Protein 9RIB (pdb70)

Solvent-accessible surface area: 30934 Å² total; per-residue (Å²): 86,181,20,19,1,74,8,63,158,75,44,0,18,3,7,25,54,183,110,198,20,173,61,63,151,96,30,33,40,12,35,2,12,149,100,10,56,29,134,91,111,110,44,5,24,3,2,4,14,9,1,38,0,43,104,0,0,56,61,0,39,127,19,11,168,26,188,84,19,47,205,46,66,0,0,0,29,0,37,102,73,49,132,48,0,0,8,0,0,0,0,0,0,0,6,0,9,19,66,40,166,46,52,0,84,83,0,60,132,0,1,91,58,23,94,57,76,109,24,62,46,0,49,3,14,11,103,4,93,22,102,17,84,0,50,3,44,26,0,0,30,0,0,83,40,0,65,114,56,51,12,13,73,21,158,106,39,72,8,139,67,24,53,81,58,58,119,43,83,45,2,29,6,7,58,1,5,69,51,26,0,0,2,0,24,10,2,58,69,151,61,90,123,91,154,66,123,29,24,36,5,0,72,58,11,37,94,31,0,115,186,52,88,3,36,4,0,0,3,0,14,137,145,88,11,124,27,134,69,0,65,99,35,53,4,97,23,81,54,13,65,11,21,78,19,8,52,5,54,44,60,23,17,113,134,0,5,78,25,0,42,126,19,156,0,0,0,0,0,1,2,156,50,0,24,13,13,0,1,0,0,0,0,0,18,0,0,17,30,61,95,0,40,37,15,19,0,0,0,1,1,8,0,2,8,25,7,1,0,45,16,32,0,1,74,13,0,122,123,62,31,69,48,4,51,85,72,0,63,84,65,85,81,169,103,154,162,23,176,18,20,1,66,7,60,166,90,41,0,19,2,7,18,56,178,116,157,40,157,54,37,147,89,9,32,31,14,16,2,6,131,98,15,62,29,130,90,119,109,42,5,23,2,2,3,10,7,0,30,0,44,79,0,0,56,61,0,33,163,33,32,169,31,197,93,23,48,230,46,61,0,0,0,15,1,35,84,70,50,128,46,0,0,7,0,0,0,0,0,0,0,6,0,10,15,73,47,160,55,61,1,44,79,0,52,126,10,0,85,73,19,94,49,70,100,19,57,39,1,36,6,12,20,167,42,120,75,82,16,95,0,45,2,44,29,0,0,32,0,0,85,18,0,65,107,63,48,13,15,68,19,161,107,40,68,3,119,70,24,44,88,61,47,115,40,83,45,2,28,8,8,59,1,6,72,51,32,0,0,2,0,20,10,2,56,50,129,72,93,114,94,166,74,116,24,22,30,8,0,74,56,12,41,93,37,0,115,178,47,91,3,33,2,0,0,2,0,16,151,148,79,16,116,27,131,56,0,62,92,29,56,4,95,25,80,53,5,93,11,118,95,34,34,54,5,56,97,62,24,15,133,112,0,6,74,19,0,42,126,18,149,0,0,0,0,0,1,2,153,50,0,8,8,10,0,1,0,0,0,0,0,20,0,0,18,39,64,52,0,38,26,13,18,0,0,0,1,2,7,0,4,8,21,4,1,0,39,10,72,0,1,70,15,0,82,116,57,2,24,53,3,16,57,68,0,27,61,63,81,44,147,84,195,122,159

B-factor: mean 30.64, std 16.79, range [6.36, 127.71]

GO terms:
  GO:1902636 kinociliary basal body (C, IDA)
  GO:0032426 stereocilium tip (C, IDA)
  GO:0060091 kinocilium (C, IDA)
  GO:0007605 sensory perception of sound (P, IMP)

Sequence (675 aa):
LIGACEFMKDRLYFATLRNRPKSTINIHYFSIDEELVYENFYADFGPLNLAMVYRYCCKLNKKLKSYSLSRKKIVHYTSFDQRRKRANAAFLIGAYAVIYLKKTPEEAYRALLSGSNPPYLPFRDASFGNCTYNLTVLDCLQGIRKGLQHGFFDFETFDAEEYEHYERVENGDFNWIVPGKFLAFSGPHPKSKIENGYPLHAPEAYFPYFKKNNVTTIVRLNKKIYEAKRFTDAGFEHYDLFFIDGSTPSDNIVRRFLNICENTEGAIAVHSKAGLGRTGTLIACYVMKHYRFTHAEIIAWIRICRPGSIIGPQQHFLKEKQASLWVQGDIFRSKLKELIGACEFMKDRLYFATLRNRRPKSTINIHYFSIDEELVYENFYADFGPLNLAMVYRYCCKLNKKLKSYSLSRKKIVHYTSFDQRRKRANAAFLIGAYAVIYLKKTPEEAYRALLSGSNPPYLPFRDASFGNCTYNLTVLDCLQGIRKGLQHGFFDFETFDAEEYEHYERVENGDFNWIVPGKFLAFSGPHPKSKIENGYPLHAPEAYFPYFKKNNVTTIVRLNKKIYEAKRFTDAGFEHYDLFFIDGSTPSDNIVRRRFLNICENTEGAIAVHSKAGLGRTGTLIACYVMKHYRRFTHAEIIAWIRICRPGSIIGPQQHFLKEKQASLWVQGDIFRSKLKNR

Structure (mmCIF, N/CA/C/O backbone):
data_9RIB
#
_entry.id   9RIB
#
_cell.length_a   102.507
_cell.length_b   158.086
_cell.length_c   69.156
_cell.angle_alpha   90.000
_cell.angle_beta   124.560
_cell.angle_gamma   90.000
#
_symmetry.space_group_name_H-M   'C 1 2 1'
#
loop_
_entity.id
_entity.type
_entity.pdbx_description
1 polymer 'Dual specificity protein phosphatase CDC14A'
2 non-polymer GLYCEROL
3 non-polymer 'SULFATE ION'
4 water water
#
loop_
_atom_site.group_PDB
_atom_site.id
_atom_site.type_symbol
_atom_site.label_atom_id
_atom_site.label_alt_id
_atom_site.label_comp_id
_atom_site.label_asym_id
_atom_site.label_entity_id
_atom_site.label_seq_id
_atom_site.pdbx_PDB_ins_code
_atom_site.Cartn_x
_atom_site.Cartn_y
_atom_site.Cartn_z
_atom_site.occupancy
_atom_site.B_iso_or_equiv
_atom_site.auth_seq_id
_atom_site.auth_comp_id
_atom_site.auth_asym_id
_atom_site.auth_atom_id
_atom_site.pdbx_PDB_model_num
ATOM 1 N N . LEU A 1 7 ? -24.98023 6.41384 -2.67562 1.000 32.87912 8 LEU A N 1
ATOM 2 C CA . LEU A 1 7 ? -24.60406 5.45847 -1.62317 1.000 33.34535 8 LEU A CA 1
ATOM 3 C C . LEU A 1 7 ? -24.99360 4.01065 -1.92987 1.000 43.21327 8 LEU A C 1
ATOM 4 O O . LEU A 1 7 ? -25.27973 3.21806 -1.02052 1.000 34.82081 8 LEU A O 1
ATOM 19 N N . ILE A 1 8 ? -24.98832 3.65218 -3.20404 1.000 44.18616 9 ILE A N 1
ATOM 20 C CA . ILE A 1 8 ? -25.27316 2.27601 -3.59489 1.000 50.28813 9 ILE A CA 1
ATOM 21 C C . ILE A 1 8 ? -24.03373 1.42513 -3.35061 1.000 38.85143 9 ILE A C 1
ATOM 22 O O . ILE A 1 8 ? -22.91448 1.80390 -3.72312 1.000 37.55506 9 ILE A O 1
ATOM 38 N N . GLY A 1 9 ? -24.23003 0.27297 -2.70726 1.000 38.47942 10 GLY A N 1
ATOM 39 C CA . GLY A 1 9 ? -23.13356 -0.58792 -2.32527 1.000 39.17585 10 GLY A CA 1
ATOM 40 C C . GLY A 1 9 ? -22.59722 -0.31452 -0.94297 1.000 35.62195 10 GLY A C 1
ATOM 41 O O . GLY A 1 9 ? -21.80935 -1.12628 -0.43456 1.000 31.13118 10 GLY A O 1
ATOM 45 N N . ALA A 1 10 ? -23.01482 0.79330 -0.32008 1.000 25.86273 11 ALA A N 1
ATOM 46 C CA . ALA A 1 10 ? -22.50716 1.17621 0.98995 1.000 20.46291 11 ALA A CA 1
ATOM 47 C C . ALA A 1 10 ? -23.09324 0.27342 2.06015 1.000 24.03886 11 ALA A C 1
ATOM 48 O O . ALA A 1 10 ? -24.17816 -0.29114 1.90530 1.000 28.15630 11 ALA A O 1
ATOM 55 N N . CYS A 1 11 ? -22.31551 0.08805 3.12905 1.000 21.12426 12 CYS A N 1
ATOM 56 C CA . CYS A 1 11 ? -22.67148 -0.77085 4.24512 1.000 16.80577 12 CYS A CA 1
ATOM 57 C C . CYS A 1 11 ? -23.30162 0.10142 5.31304 1.000 20.59071 12 CYS A C 1
ATOM 58 O O . CYS A 1 11 ? -22.69004 1.07921 5.75625 1.000 20.05306 12 CYS A O 1
ATOM 66 N N . GLU A 1 12 ? -24.49423 -0.26914 5.74265 1.000 29.22075 13 GLU A N 1
ATOM 67 C CA . GLU A 1 12 ? -25.26118 0.52637 6.68722 1.000 26.10990 13 GLU A CA 1
ATOM 68 C C . GLU A 1 12 ? -24.99470 0.03947 8.10691 1.000 24.37290 13 GLU A C 1
ATOM 69 O O . GLU A 1 12 ? -25.22366 -1.13480 8.43066 1.000 25.08946 13 GLU A O 1
ATOM 81 N N . PHE A 1 13 ? -24.49612 0.94000 8.94642 1.000 22.66577 14 PHE A N 1
ATOM 82 C CA . PHE A 1 13 ? -24.24262 0.65969 10.35204 1.000 21.60258 14 PHE A CA 1
ATOM 83 C C . PHE A 1 13 ? -25.26758 1.27090 11.30615 1.000 27.39849 14 PHE A C 1
ATOM 84 O O . PHE A 1 13 ? -25.57117 0.67337 12.34354 1.000 26.42720 14 PHE A O 1
ATOM 101 N N . MET A 1 14 ? -25.82575 2.42186 10.96994 1.000 24.32823 15 MET A N 1
ATOM 102 C CA . MET A 1 14 ? -26.92674 3.03400 11.70766 1.000 26.43403 15 MET A CA 1
ATOM 103 C C . MET A 1 14 ? -27.93184 3.48544 10.66816 1.000 24.70784 15 MET A C 1
ATOM 104 O O . MET A 1 14 ? -27.58966 4.26167 9.77149 1.000 23.68137 15 MET A O 1
ATOM 118 N N . LYS A 1 15 ? -29.14158 2.96461 10.76344 1.000 29.18542 16 LYS A N 1
ATOM 119 C CA . LYS A 1 15 ? -30.16786 3.21932 9.77386 1.000 33.96418 16 LYS A CA 1
ATOM 120 C C . LYS A 1 15 ? -30.20433 4.69567 9.42665 1.000 33.54531 16 LYS A C 1
ATOM 121 O O . LYS A 1 15 ? -30.39006 5.53794 10.30736 1.000 27.09445 16 LYS A O 1
ATOM 140 N N . ASP A 1 16 ? -29.98787 5.01195 8.14589 1.000 33.55233 17 ASP A N 1
ATOM 141 C CA . ASP A 1 16 ? -30.08921 6.38033 7.62680 1.000 35.25379 17 ASP A CA 1
ATOM 142 C C . ASP A 1 16 ? -29.13075 7.34438 8.30576 1.000 33.41755 17 ASP A C 1
ATOM 143 O O . ASP A 1 16 ? -29.36119 8.56850 8.31134 1.000 27.57942 17 ASP A O 1
ATOM 152 N N . ARG A 1 17 ? -28.04808 6.83682 8.88068 1.000 26.17543 18 ARG A N 1
ATOM 153 C CA . ARG A 1 17 ? -27.20782 7.71032 9.68362 1.000 24.58762 18 ARG A CA 1
ATOM 154 C C . ARG A 1 17 ? -25.70990 7.44509 9.53380 1.000 23.30854 18 ARG A C 1
ATOM 155 O O . ARG A 1 17 ? -24.93991 8.40374 9.42133 1.000 21.66493 18 ARG A O 1
ATOM 176 N N . LEU A 1 18 ? -25.27039 6.17635 9.54747 1.000 23.80330 19 LEU A N 1
ATOM 177 C CA . LEU A 1 18 ? -23.84927 5.85648 9.45261 1.000 19.99045 19 LEU A CA 1
ATOM 178 C C . LEU A 1 18 ? -23.62099 4.77572 8.41154 1.000 17.51906 19 LEU A C 1
ATOM 179 O O . LEU A 1 18 ? -24.27027 3.72961 8.45380 1.000 17.06116 19 LEU A O 1
ATOM 195 N N . TYR A 1 19 ? -22.66048 5.01398 7.51936 1.000 22.94726 20 TYR A N 1
ATOM 196 C CA . TYR A 1 19 ? -22.36804 4.10433 6.42594 1.000 19.86472 20 TYR A CA 1
ATOM 197 C C . TYR A 1 19 ? -20.86017 3.96566 6.26282 1.000 20.01559 20 TYR A C 1
ATOM 198 O O . TYR A 1 19 ? -20.07418 4.85000 6.62989 1.000 18.34225 20 TYR A O 1
ATOM 216 N N . PHE A 1 20 ? -20.47238 2.83942 5.67909 1.000 22.52540 21 PHE A N 1
ATOM 217 C CA . PHE A 1 20 ? -19.09392 2.56231 5.30621 1.000 14.67819 21 PHE A CA 1
ATOM 218 C C . PHE A 1 20 ? -19.06595 2.33360 3.79814 1.000 15.41929 21 PHE A C 1
ATOM 219 O O . PHE A 1 20 ? -19.75851 1.44960 3.29708 1.000 15.36087 21 PHE A O 1
ATOM 236 N N . ALA A 1 21 ? -18.25428 3.10286 3.08792 1.000 21.10650 22 ALA A N 1
ATOM 237 C CA . ALA A 1 21 ? -18.21575 3.03862 1.63909 1.000 21.43522 22 ALA A CA 1
ATOM 238 C C . ALA A 1 21 ? -16.78164 2.87676 1.14563 1.000 15.35210 22 ALA A C 1
ATOM 239 O O . ALA A 1 21 ? -15.83424 3.32557 1.79310 1.000 17.46625 22 ALA A O 1
ATOM 246 N N . THR A 1 22 ? -16.64868 2.20605 -0.00302 1.000 17.65054 23 THR A N 1
ATOM 247 C CA . THR A 1 22 ? -15.40600 2.03300 -0.74703 1.000 16.45699 23 THR A CA 1
ATOM 248 C C . THR A 1 22 ? -15.50588 2.84462 -2.03949 1.000 19.82204 23 THR A C 1
ATOM 249 O O . THR A 1 22 ? -16.35497 2.56254 -2.88458 1.000 24.09025 23 THR A O 1
ATOM 260 N N . LEU A 1 23 ? -14.61898 3.81673 -2.21009 1.000 20.63618 24 LEU A N 1
ATOM 261 C CA . LEU A 1 23 ? -14.75303 4.81049 -3.26654 1.000 25.41830 24 LEU A CA 1
ATOM 262 C C . LEU A 1 23 ? -13.41562 4.95824 -3.97360 1.000 25.56884 24 LEU A C 1
ATOM 263 O O . LEU A 1 23 ? -12.37812 5.08986 -3.31615 1.000 21.54098 24 LEU A O 1
ATOM 279 N N . ARG A 1 24 ? -13.43955 4.94503 -5.31290 1.000 29.59784 25 ARG A N 1
ATOM 280 C CA . ARG A 1 24 ? -12.19402 5.07728 -6.06143 1.000 33.84121 25 ARG A CA 1
ATOM 281 C C . ARG A 1 24 ? -11.66446 6.49941 -6.00936 1.000 28.89126 25 ARG A C 1
ATOM 282 O O . ARG A 1 24 ? -10.44715 6.70791 -6.03044 1.000 42.51930 25 ARG A O 1
ATOM 303 N N . ASN A 1 25 ? -12.54759 7.48122 -5.93578 1.000 27.33715 26 ASN A N 1
ATOM 304 C CA . ASN A 1 25 ? -12.15287 8.87759 -5.95046 1.000 35.90848 26 ASN A CA 1
ATOM 305 C C . ASN A 1 25 ? -12.76660 9.59797 -4.75505 1.000 28.04677 26 ASN A C 1
ATOM 306 O O . ASN A 1 25 ? -13.75635 9.14248 -4.17218 1.000 28.99582 26 ASN A O 1
ATOM 317 N N . ARG A 1 26 ? -12.15076 10.72850 -4.40750 1.000 28.98917 27 ARG A N 1
ATOM 318 C CA . ARG A 1 26 ? -12.55448 11.54593 -3.26998 1.000 26.65179 27 ARG A CA 1
ATOM 319 C C . ARG A 1 26 ? -13.98240 12.05689 -3.45017 1.000 32.86716 27 ARG A C 1
ATOM 320 O O . ARG A 1 26 ? -14.26124 12.73444 -4.44959 1.000 36.30431 27 ARG A O 1
ATOM 341 N N . PRO A 1 27 ? -14.90572 11.77443 -2.53496 1.000 31.21103 28 PRO A N 1
ATOM 342 C CA . PRO A 1 27 ? -16.26308 12.31248 -2.67634 1.000 27.90156 28 PRO A CA 1
ATOM 343 C C . PRO A 1 27 ? -16.37765 13.72249 -2.12602 1.000 29.14691 28 PRO A C 1
ATOM 344 O O . PRO A 1 27 ? -15.54680 14.19027 -1.34770 1.000 35.26254 28 PRO A O 1
ATOM 355 N N . LYS A 1 28 ? -17.45247 14.39564 -2.52976 1.000 32.05870 29 LYS A N 1
ATOM 356 C CA . LYS A 1 28 ? -17.74801 15.75277 -2.07524 1.000 33.85998 29 LYS A CA 1
ATOM 357 C C . LYS A 1 28 ? -18.90159 15.70348 -1.07970 1.000 24.28968 29 LYS A C 1
ATOM 358 O O . LYS A 1 28 ? -19.96367 15.14346 -1.37749 1.000 24.87011 29 LYS A O 1
ATOM 377 N N . SER A 1 29 ? -18.66414 16.22824 0.11587 1.000 20.90600 30 SER A N 1
ATOM 378 C CA . SER A 1 29 ? -19.72073 16.33282 1.10378 1.000 29.12347 30 SER A CA 1
ATOM 379 C C . SER A 1 29 ? -20.77682 17.30051 0.59060 1.000 27.98130 30 SER A C 1
ATOM 380 O O . SER A 1 29 ? -20.46743 18.26700 -0.11476 1.000 26.04086 30 SER A O 1
ATOM 388 N N . THR A 1 30 ? -22.02783 17.01948 0.93136 1.000 26.91167 31 THR A N 1
ATOM 389 C CA . THR A 1 30 ? -23.18280 17.77294 0.45855 1.000 27.67842 31 THR A CA 1
ATOM 390 C C . THR A 1 30 ? -24.00688 18.21005 1.66172 1.000 30.98462 31 THR A C 1
ATOM 391 O O . THR A 1 30 ? -23.70262 17.87999 2.80843 1.000 19.03220 31 THR A O 1
ATOM 402 N N . ILE A 1 31 ? -25.10061 18.91588 1.38805 1.000 23.53928 32 ILE A N 1
ATOM 403 C CA . ILE A 1 31 ? -26.03499 19.26430 2.44208 1.000 20.86627 32 ILE A CA 1
ATOM 404 C C . ILE A 1 31 ? -26.59843 18.02960 3.11851 1.000 20.66780 32 ILE A C 1
ATOM 405 O O . ILE A 1 31 ? -27.01931 18.10750 4.27676 1.000 22.88323 32 ILE A O 1
ATOM 421 N N . ASN A 1 32 ? -26.61314 16.87900 2.43784 1.000 17.72698 33 ASN A N 1
ATOM 422 C CA . ASN A 1 32 ? -27.22778 15.66931 2.97468 1.000 20.95785 33 ASN A CA 1
ATOM 423 C C . ASN A 1 32 ? -26.24970 14.62676 3.52431 1.000 13.81738 33 ASN A C 1
ATOM 424 O O . ASN A 1 32 ? -26.67805 13.75276 4.27175 1.000 18.64523 33 ASN A O 1
ATOM 435 N N . ILE A 1 33 ? -24.98373 14.66817 3.12921 1.000 20.48035 34 ILE A N 1
ATOM 436 C CA . ILE A 1 33 ? -24.02482 13.59498 3.38713 1.000 22.89512 34 ILE A CA 1
ATOM 437 C C . ILE A 1 33 ? -22.69601 14.22095 3.75680 1.000 18.32507 34 ILE A C 1
ATOM 438 O O . ILE A 1 33 ? -22.15610 15.03842 3.00505 1.000 19.69246 34 ILE A O 1
ATOM 454 N N . HIS A 1 34 ? -22.15538 13.81464 4.89270 1.000 21.11889 35 HIS A N 1
ATOM 455 C CA . HIS A 1 34 ? -20.80238 14.16036 5.29381 1.000 19.95128 35 HIS A CA 1
ATOM 456 C C . HIS A 1 34 ? -19.92576 12.93704 5.03776 1.000 19.63890 35 HIS A C 1
ATOM 457 O O . HIS A 1 34 ? -20.21717 11.84828 5.54818 1.000 17.28343 35 HIS A O 1
ATOM 471 N N . TYR A 1 35 ? -18.86428 13.11619 4.25203 1.000 14.29567 36 TYR A N 1
ATOM 472 C CA . TYR A 1 35 ? -17.90184 12.05660 3.96325 1.000 13.00785 36 TYR A CA 1
ATOM 473 C C . TYR A 1 35 ? -16.60556 12.29885 4.72826 1.000 17.17374 36 TYR A C 1
ATOM 474 O O . TYR A 1 35 ? -16.10833 13.43401 4.77163 1.000 15.11089 36 TYR A O 1
ATOM 492 N N . PHE A 1 36 ? -16.02475 11.23003 5.28713 1.000 15.70241 37 PHE A N 1
ATOM 493 C CA . PHE A 1 36 ? -14.68273 11.36046 5.84157 1.000 13.19233 37 PHE A CA 1
ATOM 494 C C . PHE A 1 36 ? -13.92089 10.04820 5.66482 1.000 10.84713 37 PHE A C 1
ATOM 495 O O . PHE A 1 36 ? -14.50068 8.95562 5.68541 1.000 13.69972 37 PHE A O 1
ATOM 512 N N . SER A 1 37 ? -12.60080 10.17877 5.50099 1.000 12.54492 38 SER A N 1
ATOM 513 C CA . SER A 1 37 ? -11.68325 9.05012 5.41441 1.000 16.79106 38 SER A CA 1
ATOM 514 C C . SER A 1 37 ? -10.53843 9.24785 6.39654 1.000 12.12521 38 SER A C 1
ATOM 515 O O . SER A 1 37 ? -10.16512 10.38768 6.71743 1.000 12.91300 38 SER A O 1
ATOM 523 N N . ILE A 1 38 ? -10.00325 8.12853 6.88488 1.000 12.29049 39 ILE A N 1
ATOM 524 C CA . ILE A 1 38 ? -8.83592 8.10985 7.76166 1.000 15.27384 39 ILE A CA 1
ATOM 525 C C . ILE A 1 38 ? -7.62516 7.47580 7.07883 1.000 16.85548 39 ILE A C 1
ATOM 526 O O . ILE A 1 38 ? -6.58844 7.28785 7.72003 1.000 17.75276 39 ILE A O 1
ATOM 542 N N . ASP A 1 39 ? -7.71478 7.17486 5.78178 1.000 11.69778 40 ASP A N 1
ATOM 543 C CA . ASP A 1 39 ? -6.67441 6.38549 5.13704 1.000 17.12590 40 ASP A CA 1
ATOM 544 C C . ASP A 1 39 ? -5.32584 7.06320 5.21803 1.000 19.64126 40 ASP A C 1
ATOM 545 O O . ASP A 1 39 ? -4.30313 6.38125 5.22320 1.000 16.61853 40 ASP A O 1
ATOM 554 N N . GLU A 1 40 ? -5.28962 8.39145 5.22917 1.000 15.27237 41 GLU A N 1
ATOM 555 C CA . GLU A 1 40 ? -4.02152 9.10616 5.30003 1.000 18.24437 41 GLU A CA 1
ATOM 556 C C . GLU A 1 40 ? -3.75791 9.66155 6.69474 1.000 15.63095 41 GLU A C 1
ATOM 557 O O . GLU A 1 40 ? -2.70719 10.25495 6.93270 1.000 22.64802 41 GLU A O 1
ATOM 569 N N . GLU A 1 41 ? -4.67040 9.46102 7.62700 1.000 16.55557 42 GLU A N 1
ATOM 570 C CA . GLU A 1 41 ? -4.50962 9.96873 8.97905 1.000 20.46472 42 GLU A CA 1
ATOM 571 C C . GLU A 1 41 ? -4.01107 8.90075 9.94488 1.000 18.13610 42 GLU A C 1
ATOM 572 O O . GLU A 1 41 ? -3.13688 9.17775 10.77019 1.000 16.82026 42 GLU A O 1
ATOM 584 N N . LEU A 1 42 ? -4.57995 7.69946 9.87433 1.000 16.78387 43 LEU A N 1
ATOM 585 C CA . LEU A 1 42 ? -4.22992 6.57137 10.72673 1.000 13.86625 43 LEU A CA 1
ATOM 586 C C . LEU A 1 42 ? -3.53266 5.54139 9.84749 1.000 19.64891 43 LEU A C 1
ATOM 587 O O . LEU A 1 42 ? -4.19218 4.75462 9.16270 1.000 14.45318 43 LEU A O 1
ATOM 603 N N . VAL A 1 43 ? -2.19874 5.54292 9.86855 1.000 14.29110 44 VAL A N 1
ATOM 604 C CA . VAL A 1 43 ? -1.39039 4.79623 8.91328 1.000 17.54743 44 VAL A CA 1
ATOM 605 C C . VAL A 1 43 ? -0.57497 3.73008 9.64475 1.000 20.65110 44 VAL A C 1
ATOM 606 O O . VAL A 1 43 ? 0.24018 4.05106 10.51692 1.000 13.58036 44 VAL A O 1
ATOM 619 N N . TYR A 1 44 ? -0.77248 2.47204 9.25438 1.000 14.24688 45 TYR A N 1
ATOM 620 C CA . TYR A 1 44 ? -0.04332 1.34240 9.83318 1.000 13.87448 45 TYR A CA 1
ATOM 621 C C . TYR A 1 44 ? 1.44637 1.47453 9.53497 1.000 11.79644 45 TYR A C 1
ATOM 622 O O . TYR A 1 44 ? 1.83679 1.73589 8.40128 1.000 17.01223 45 TYR A O 1
ATOM 640 N N . GLU A 1 45 ? 2.27962 1.30941 10.55842 1.000 11.98904 46 GLU A N 1
ATOM 641 C CA . GLU A 1 45 ? 3.73980 1.27196 10.39685 1.000 15.19690 46 GLU A CA 1
ATOM 642 C C . GLU A 1 45 ? 4.18439 -0.17759 10.27367 1.000 14.81421 46 GLU A C 1
ATOM 643 O O . GLU A 1 45 ? 4.17039 -0.92435 11.25725 1.000 13.52065 46 GLU A O 1
ATOM 655 N N . ASN A 1 46 ? 4.57576 -0.57765 9.07235 1.000 16.23223 47 ASN A N 1
ATOM 656 C CA . ASN A 1 46 ? 4.82106 -1.97028 8.76147 1.000 13.61469 47 ASN A CA 1
ATOM 657 C C . ASN A 1 46 ? 6.25727 -2.37740 9.11973 1.000 14.50287 47 ASN A C 1
ATOM 658 O O . ASN A 1 46 ? 7.17115 -1.54035 9.15014 1.000 14.38392 47 ASN A O 1
ATOM 669 N N . PHE A 1 47 ? 6.44025 -3.68049 9.36349 1.000 14.09058 48 PHE A N 1
ATOM 670 C CA . PHE A 1 47 ? 7.77121 -4.27828 9.50229 1.000 12.84319 48 PHE A CA 1
ATOM 671 C C . PHE A 1 47 ? 8.28535 -4.74459 8.14301 1.000 13.68582 48 PHE A C 1
ATOM 672 O O . PHE A 1 47 ? 9.28174 -4.20974 7.62886 1.000 15.11088 48 PHE A O 1
ATOM 689 N N . TYR A 1 48 ? 7.56078 -5.65849 7.51882 1.000 11.42167 49 TYR A N 1
ATOM 690 C CA . TYR A 1 48 ? 7.85820 -6.07483 6.15478 1.000 15.22133 49 TYR A CA 1
ATOM 691 C C . TYR A 1 48 ? 6.60206 -5.91806 5.31283 1.000 9.52090 49 TYR A C 1
ATOM 692 O O . TYR A 1 48 ? 6.23433 -4.78597 4.99218 1.000 9.81065 49 TYR A O 1
ATOM 710 N N . ALA A 1 49 ? 5.89482 -6.99789 5.02814 1.000 10.74335 50 ALA A N 1
ATOM 711 C CA . ALA A 1 49 ? 4.70166 -6.92987 4.18421 1.000 16.91808 50 ALA A CA 1
ATOM 712 C C . ALA A 1 49 ? 3.39234 -6.94510 4.97642 1.000 17.63049 50 ALA A C 1
ATOM 713 O O . ALA A 1 49 ? 2.31938 -6.82536 4.37779 1.000 13.38190 50 ALA A O 1
ATOM 720 N N . ASP A 1 50 ? 3.45096 -7.12129 6.29359 1.000 14.41232 51 ASP A N 1
ATOM 721 C CA . ASP A 1 50 ? 2.31007 -6.82506 7.14537 1.000 13.33229 51 ASP A CA 1
ATOM 722 C C . ASP A 1 50 ? 1.79123 -5.41048 6.86715 1.000 12.50224 51 ASP A C 1
ATOM 723 O O . ASP A 1 50 ? 2.54306 -4.48181 6.51061 1.000 10.38901 51 ASP A O 1
ATOM 732 N N . PHE A 1 51 ? 0.47192 -5.24732 7.03093 1.000 11.35966 52 PHE A N 1
ATOM 733 C CA . PHE A 1 51 ? -0.20817 -4.01639 6.67058 1.000 13.69481 52 PHE A CA 1
ATOM 734 C C . PHE A 1 51 ? -1.31652 -3.66651 7.64107 1.000 14.42319 52 PHE A C 1
ATOM 735 O O . PHE A 1 51 ? -2.00171 -2.66102 7.42301 1.000 13.08366 52 PHE A O 1
ATOM 752 N N . GLY A 1 52 ? -1.45797 -4.41178 8.72386 1.000 11.33766 53 GLY A N 1
ATOM 753 C CA . GLY A 1 52 ? -2.51962 -4.21511 9.68075 1.000 11.87717 53 GLY A CA 1
ATOM 754 C C . GLY A 1 52 ? -2.62141 -5.42788 10.57812 1.000 11.03241 53 GLY A C 1
ATOM 755 O O . GLY A 1 52 ? -1.83713 -6.37726 10.46378 1.000 15.01077 53 GLY A O 1
ATOM 759 N N . PRO A 1 53 ? -3.58226 -5.43105 11.50186 1.000 13.48764 54 PRO A N 1
ATOM 760 C CA . PRO A 1 53 ? -4.57968 -4.38445 11.81925 1.000 10.66766 54 PRO A CA 1
ATOM 761 C C . PRO A 1 53 ? -4.00235 -3.15514 12.50326 1.000 10.37303 54 PRO A C 1
ATOM 762 O O . PRO A 1 53 ? -2.95662 -3.20960 13.16668 1.000 10.73627 54 PRO A O 1
ATOM 773 N N . LEU A 1 54 ? -4.68675 -2.01732 12.40704 1.000 12.15353 55 LEU A N 1
ATOM 774 C CA . LEU A 1 54 ? -4.24503 -0.81114 13.11080 1.000 10.73589 55 LEU A CA 1
ATOM 775 C C . LEU A 1 54 ? -4.19003 -1.04136 14.63123 1.000 8.45835 55 LEU A C 1
ATOM 776 O O . LEU A 1 54 ? -4.95858 -1.82929 15.19272 1.000 11.03262 55 LEU A O 1
ATOM 792 N N . ASN A 1 55 ? -3.25465 -0.35889 15.29244 1.000 8.10062 56 ASN A N 1
ATOM 793 C CA . ASN A 1 55 ? -3.01924 -0.58059 16.70676 1.000 10.66647 56 ASN A CA 1
ATOM 794 C C . ASN A 1 55 ? -4.09457 0.09793 17.54649 1.000 10.78628 56 ASN A C 1
ATOM 795 O O . ASN A 1 55 ? -4.95226 0.83247 17.04462 1.000 12.09861 56 ASN A O 1
ATOM 806 N N . LEU A 1 56 ? -4.06899 -0.22948 18.84523 1.000 10.91918 57 LEU A N 1
ATOM 807 C CA . LEU A 1 56 ? -5.13652 0.18244 19.74980 1.000 15.09357 57 LEU A CA 1
ATOM 808 C C . LEU A 1 56 ? -5.27648 1.69882 19.82352 1.000 14.17746 57 LEU A C 1
ATOM 809 O O . LEU A 1 56 ? -6.39425 2.21920 19.97176 1.000 13.76835 57 LEU A O 1
ATOM 825 N N . ALA A 1 57 ? -4.16530 2.43900 19.75716 1.000 10.39488 58 ALA A N 1
ATOM 826 C CA . ALA A 1 57 ? -4.28911 3.88669 19.86787 1.000 14.04269 58 ALA A CA 1
ATOM 827 C C . ALA A 1 57 ? -4.97488 4.45606 18.63209 1.000 14.90202 58 ALA A C 1
ATOM 828 O O . ALA A 1 57 ? -5.75607 5.41345 18.72571 1.000 14.34500 58 ALA A O 1
ATOM 835 N N . MET A 1 58 ? -4.75667 3.82436 17.48503 1.000 13.11476 59 MET A N 1
ATOM 836 C CA . MET A 1 58 ? -5.40243 4.24513 16.24961 1.000 12.34642 59 MET A CA 1
ATOM 837 C C . MET A 1 58 ? -6.88467 3.90031 16.23986 1.000 14.70715 59 MET A C 1
ATOM 838 O O . MET A 1 58 ? -7.70073 4.72623 15.81336 1.000 14.49343 59 MET A O 1
ATOM 852 N N . VAL A 1 59 ? -7.25579 2.73518 16.77514 1.000 14.76668 60 VAL A N 1
ATOM 853 C CA . VAL A 1 59 ? -8.66892 2.41363 17.02347 1.000 13.70464 60 VAL A CA 1
ATOM 854 C C . VAL A 1 59 ? -9.30573 3.47036 17.92303 1.000 18.39810 60 VAL A C 1
ATOM 855 O O . VAL A 1 59 ? -10.40025 3.96952 17.65436 1.000 16.19143 60 VAL A O 1
ATOM 868 N N . TYR A 1 60 ? -8.64641 3.79296 19.03002 1.000 15.91625 61 TYR A N 1
ATOM 869 C CA . TYR A 1 60 ? -9.14625 4.84874 19.91225 1.000 14.85221 61 TYR A CA 1
ATOM 870 C C . TYR A 1 60 ? -9.31841 6.17661 19.16777 1.000 10.19872 61 TYR A C 1
ATOM 871 O O . TYR A 1 60 ? -10.35425 6.83639 19.27687 1.000 17.25457 61 TYR A O 1
ATOM 889 N N . ARG A 1 61 ? -8.31088 6.60563 18.41341 1.000 12.37954 62 ARG A N 1
ATOM 890 C CA . ARG A 1 61 ? -8.39968 7.89431 17.73585 1.000 18.52292 62 ARG A CA 1
ATOM 891 C C . ARG A 1 61 ? -9.53094 7.90980 16.71957 1.000 21.42264 62 ARG A C 1
ATOM 892 O O . ARG A 1 61 ? -10.24321 8.91248 16.60109 1.000 15.50880 62 ARG A O 1
ATOM 913 N N . TYR A 1 62 ? -9.76086 6.78395 16.02848 1.000 18.34181 63 TYR A N 1
ATOM 914 C CA . TYR A 1 62 ? -10.91340 6.67318 15.13701 1.000 16.34568 63 TYR A CA 1
ATOM 915 C C . TYR A 1 62 ? -12.22771 6.80189 15.90206 1.000 14.09458 63 TYR A C 1
ATOM 916 O O . TYR A 1 62 ? -13.12941 7.53351 15.49213 1.000 13.54332 63 TYR A O 1
ATOM 934 N N . CYS A 1 63 ? -12.37885 6.05252 16.98466 1.000 12.93395 64 CYS A N 1
ATOM 935 C CA . CYS A 1 63 ? -13.64842 6.05411 17.71246 1.000 13.01133 64 CYS A CA 1
ATOM 936 C C . CYS A 1 63 ? -13.94830 7.44118 18.28738 1.000 17.37720 64 CYS A C 1
ATOM 937 O O . CYS A 1 63 ? -15.09996 7.90613 18.27601 1.000 16.50740 64 CYS A O 1
ATOM 945 N N . CYS A 1 64 ? -12.91326 8.14046 18.74137 1.000 16.20837 65 CYS A N 1
ATOM 946 C CA . CYS A 1 64 ? -13.08055 9.51104 19.21772 1.000 18.43413 65 CYS A CA 1
ATOM 947 C C . CYS A 1 64 ? -13.53483 10.42798 18.08341 1.000 20.59363 65 CYS A C 1
ATOM 948 O O . CYS A 1 64 ? -14.43879 11.25702 18.26226 1.000 18.06949 65 CYS A O 1
ATOM 956 N N . LYS A 1 65 ? -12.88646 10.30630 16.91018 1.000 18.04116 66 LYS A N 1
ATOM 957 C CA . LYS A 1 65 ? -13.22877 11.13047 15.75601 1.000 15.98984 66 LYS A CA 1
ATOM 958 C C . LYS A 1 65 ? -14.67791 10.92968 15.36316 1.000 21.51719 66 LYS A C 1
ATOM 959 O O . LYS A 1 65 ? -15.40190 11.90124 15.11322 1.000 17.42310 66 LYS A O 1
ATOM 978 N N . LEU A 1 66 ? -15.12065 9.67469 15.34543 1.000 14.54903 67 LEU A N 1
ATOM 979 C CA . LEU A 1 66 ? -16.45587 9.32312 14.88604 1.000 16.57025 67 LEU A CA 1
ATOM 980 C C . LEU A 1 66 ? -17.51956 9.69899 15.90196 1.000 22.33490 67 LEU A C 1
ATOM 981 O O . LEU A 1 66 ? -18.61976 10.13943 15.52691 1.000 20.77332 67 LEU A O 1
ATOM 997 N N . ASN A 1 67 ? -17.22649 9.51021 17.18544 1.000 16.41795 68 ASN A N 1
ATOM 998 C CA . ASN A 1 67 ? -18.18766 9.88834 18.21379 1.000 28.34507 68 ASN A CA 1
ATOM 999 C C . ASN A 1 67 ? -18.45017 11.38572 18.18210 1.000 20.36123 68 ASN A C 1
ATOM 1000 O O . ASN A 1 67 ? -19.60079 11.83367 18.27970 1.000 24.72077 68 ASN A O 1
ATOM 1011 N N . LYS A 1 68 ? -17.39875 12.17073 17.99798 1.000 15.73523 69 LYS A N 1
ATOM 1012 C CA . LYS A 1 68 ? -17.55992 13.61283 17.91836 1.000 25.41324 69 LYS A CA 1
ATOM 1013 C C . LYS A 1 68 ? -18.40311 13.99427 16.70086 1.000 26.81450 69 LYS A C 1
ATOM 1014 O O . LYS A 1 68 ? -19.26864 14.87337 16.77826 1.000 24.09039 69 LYS A O 1
ATOM 1033 N N . LYS A 1 69 ? -18.19784 13.31710 15.57038 1.000 19.96330 70 LYS A N 1
ATOM 1034 C CA . LYS A 1 69 ? -19.00044 13.62529 14.38940 1.000 20.37791 70 LYS A CA 1
ATOM 1035 C C . LYS A 1 69 ? -20.46635 13.32364 14.64616 1.000 24.15399 70 LYS A C 1
ATOM 1036 O O . LYS A 1 69 ? -21.34110 14.12513 14.29647 1.000 21.24370 70 LYS A O 1
ATOM 1055 N N . LEU A 1 70 ? -20.74610 12.19655 15.30101 1.000 18.16688 71 LEU A N 1
ATOM 1056 C CA . LEU A 1 70 ? -22.11431 11.76680 15.55299 1.000 21.74086 71 LEU A CA 1
ATOM 1057 C C . LEU A 1 70 ? -22.81669 12.61977 16.60741 1.000 27.25981 71 LEU A C 1
ATOM 1058 O O . LEU A 1 70 ? -24.05227 12.55767 16.72046 1.000 27.50107 71 LEU A O 1
ATOM 1074 N N . LYS A 1 71 ? -22.06832 13.36530 17.41002 1.000 25.34392 72 LYS A N 1
ATOM 1075 C CA . LYS A 1 71 ? -22.66396 14.24207 18.41598 1.000 32.78489 72 LYS A CA 1
ATOM 1076 C C . LYS A 1 71 ? -22.61930 15.70178 17.98571 1.000 26.34980 72 LYS A C 1
ATOM 1077 O O . LYS A 1 71 ? -23.14091 16.56447 18.69012 1.000 37.49623 72 LYS A O 1
ATOM 1096 N N . SER A 1 72 ? -22.03672 15.97944 16.82661 1.000 25.60924 73 SER A N 1
ATOM 1097 C CA . SER A 1 72 ? -21.88226 17.32907 16.31898 1.000 26.45532 73 SER A CA 1
ATOM 1098 C C . SER A 1 72 ? -23.22528 17.91167 15.90484 1.000 27.61370 73 SER A C 1
ATOM 1099 O O . SER A 1 72 ? -24.06755 17.22359 15.31522 1.000 27.89763 73 SER A O 1
ATOM 1107 N N . TYR A 1 73 ? -23.42343 19.19558 16.20233 1.000 29.09583 74 TYR A N 1
ATOM 1108 C CA . TYR A 1 73 ? -24.66168 19.85248 15.77349 1.000 26.42519 74 TYR A CA 1
ATOM 1109 C C . TYR A 1 73 ? -24.65685 20.06044 14.25613 1.000 20.68299 74 TYR A C 1
ATOM 1110 O O . TYR A 1 73 ? -25.62817 19.71407 13.56743 1.000 15.96570 74 TYR A O 1
ATOM 1128 N N . SER A 1 74 ? -23.52745 20.51064 13.70849 1.000 18.77831 75 SER A N 1
ATOM 1129 C CA . SER A 1 74 ? -23.45904 20.78310 12.27906 1.000 27.43358 75 SER A CA 1
ATOM 1130 C C . SER A 1 74 ? -23.80113 19.55623 11.44055 1.000 24.95881 75 SER A C 1
ATOM 1131 O O . SER A 1 74 ? -24.33197 19.70832 10.33711 1.000 23.35161 75 SER A O 1
ATOM 1139 N N . LEU A 1 75 ? -23.55588 18.33809 11.95349 1.000 21.16426 76 LEU A N 1
ATOM 1140 C CA . LEU A 1 75 ? -23.73955 17.11324 11.18828 1.000 22.29126 76 LEU A CA 1
ATOM 1141 C C . LEU A 1 75 ? -24.96784 16.33982 11.62316 1.000 20.68013 76 LEU A C 1
ATOM 1142 O O . LEU A 1 75 ? -25.23072 15.27065 11.07063 1.000 18.40069 76 LEU A O 1
ATOM 1158 N N . SER A 1 76 ? -25.70893 16.84504 12.61719 1.000 20.24120 77 SER A N 1
ATOM 1159 C CA . SER A 1 76 ? -26.80315 16.09084 13.23618 1.000 24.48988 77 SER A CA 1
ATOM 1160 C C . SER A 1 76 ? -27.90911 15.70074 12.25906 1.000 17.27365 77 SER A C 1
ATOM 1161 O O . SER A 1 76 ? -28.63430 14.72886 12.50994 1.000 27.34164 77 SER A O 1
ATOM 1169 N N . ARG A 1 77 ? -28.06143 16.42178 11.15925 1.000 20.73435 78 ARG A N 1
ATOM 1170 C CA . ARG A 1 77 ? -29.10370 16.12889 10.18179 1.000 36.79319 78 ARG A CA 1
ATOM 1171 C C . ARG A 1 77 ? -28.57388 15.41050 8.94373 1.000 29.98387 78 ARG A C 1
ATOM 1172 O O . ARG A 1 77 ? -29.28434 15.31144 7.93922 1.000 30.62299 78 ARG A O 1
ATOM 1193 N N . LYS A 1 78 ? -27.35887 14.87501 9.00908 1.000 31.74472 79 LYS A N 1
ATOM 1194 C CA . LYS A 1 78 ? -26.67958 14.33661 7.84488 1.000 21.49372 79 LYS A CA 1
ATOM 1195 C C . LYS A 1 78 ? -26.44735 12.84472 7.98752 1.000 25.54334 79 LYS A C 1
ATOM 1196 O O . LYS A 1 78 ? -26.37244 12.30701 9.09780 1.000 24.90055 79 LYS A O 1
ATOM 1215 N N . LYS A 1 79 ? -26.37178 12.18468 6.84023 1.000 22.81934 80 LYS A N 1
ATOM 1216 C CA . LYS A 1 79 ? -25.78267 10.86381 6.78904 1.000 22.18846 80 LYS A CA 1
ATOM 1217 C C . LYS A 1 79 ? -24.28270 11.02814 6.89812 1.000 18.56012 80 LYS A C 1
ATOM 1218 O O . LYS A 1 79 ? -23.69359 11.88358 6.23708 1.000 18.47227 80 LYS A O 1
ATOM 1237 N N . ILE A 1 80 ? -23.66246 10.22415 7.74658 1.000 17.3466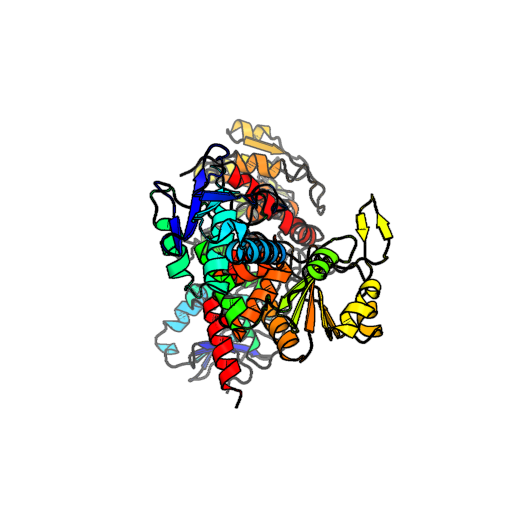5 81 ILE A N 1
ATOM 1238 C CA . ILE A 1 80 ? -22.21909 10.25618 7.94362 1.000 20.76270 81 ILE A CA 1
ATOM 1239 C C . ILE A 1 80 ? -21.65702 9.00388 7.29526 1.000 15.09126 81 ILE A C 1
ATOM 1240 O O . ILE A 1 80 ? -22.10683 7.88660 7.59177 1.000 15.13904 81 ILE A O 1
ATOM 1256 N N . VAL A 1 81 ? -20.69482 9.19520 6.39578 1.000 17.95503 82 VAL A N 1
ATOM 1257 C CA . VAL A 1 81 ? -20.17623 8.13260 5.54219 1.000 14.72201 82 VAL A CA 1
ATOM 1258 C C . VAL A 1 81 ? -18.67570 8.10711 5.74166 1.000 11.64737 82 VAL A C 1
ATOM 1259 O O . VAL A 1 81 ? -17.97998 9.05294 5.33371 1.000 12.87701 82 VAL A O 1
ATOM 1272 N N . HIS A 1 82 ? -18.18986 7.05289 6.38778 1.000 14.63966 83 HIS A N 1
ATOM 1273 C CA . HIS A 1 82 ? -16.78427 6.69531 6.44391 1.000 12.03516 83 HIS A CA 1
ATOM 1274 C C . HIS A 1 82 ? -16.43762 5.99150 5.14296 1.000 10.10814 83 HIS A C 1
ATOM 1275 O O . HIS A 1 82 ? -16.96203 4.91792 4.85808 1.000 14.00996 83 HIS A O 1
ATOM 1289 N N . TYR A 1 83 ? -15.60463 6.60517 4.31899 1.000 11.78539 84 TYR A N 1
ATOM 1290 C CA . TYR A 1 83 ? -15.19298 5.95329 3.08560 1.000 15.73762 84 TYR A CA 1
ATOM 1291 C C . TYR A 1 83 ? -13.70888 5.59541 3.16115 1.000 14.77789 84 TYR A C 1
ATOM 1292 O O . TYR A 1 83 ? -12.92902 6.17116 3.93017 1.000 15.10783 84 TYR A O 1
ATOM 1310 N N . THR A 1 84 ? -13.33987 4.61081 2.35991 1.000 13.40368 85 THR A N 1
ATOM 1311 C CA . THR A 1 84 ? -11.96819 4.18894 2.14942 1.000 16.94162 85 THR A CA 1
ATOM 1312 C C . THR A 1 84 ? -11.80562 4.04043 0.64272 1.000 18.09333 85 THR A C 1
ATOM 1313 O O . THR A 1 84 ? -12.76018 4.20182 -0.12587 1.000 20.49981 85 THR A O 1
ATOM 1324 N N . SER A 1 85 ? -10.59344 3.77694 0.20102 1.000 18.12495 86 SER A N 1
ATOM 1325 C CA . SER A 1 85 ? -10.34637 3.67363 -1.22558 1.000 14.81098 86 SER A CA 1
ATOM 1326 C C . SER A 1 85 ? -10.39480 2.21840 -1.67051 1.000 14.27079 86 SER A C 1
ATOM 1327 O O . SER A 1 85 ? -10.75721 1.32814 -0.90802 1.000 14.73824 86 SER A O 1
ATOM 1335 N N . PHE A 1 86 ? -9.96371 1.97222 -2.92126 1.000 18.00350 87 PHE A N 1
ATOM 1336 C CA . PHE A 1 86 ? -9.84397 0.64441 -3.50123 1.000 21.12124 87 PHE A CA 1
ATOM 1337 C C . PHE A 1 86 ? -8.50644 -0.01790 -3.21533 1.000 16.81174 87 PHE A C 1
ATOM 1338 O O . PHE A 1 86 ? -8.28715 -1.14479 -3.66048 1.000 16.43335 87 PHE A O 1
ATOM 1355 N N . ASP A 1 87 ? -7.62399 0.64007 -2.47588 1.000 14.72477 88 ASP A N 1
ATOM 1356 C CA . ASP A 1 87 ? -6.48608 -0.03928 -1.88786 1.000 16.29729 88 ASP A CA 1
ATOM 1357 C C . ASP A 1 87 ? -7.02001 -0.99650 -0.81967 1.000 13.69156 88 ASP A C 1
ATOM 1358 O O . ASP A 1 87 ? -7.59867 -0.56887 0.19089 1.000 12.31277 88 ASP A O 1
ATOM 1367 N N . GLN A 1 88 ? -6.89740 -2.30105 -1.07997 1.000 12.08052 89 GLN A N 1
ATOM 1368 C CA . GLN A 1 88 ? -7.53195 -3.30354 -0.21992 1.000 12.75592 89 GLN A CA 1
ATOM 1369 C C . GLN A 1 88 ? -6.88193 -3.38869 1.15442 1.000 9.77203 89 GLN A C 1
ATOM 1370 O O . GLN A 1 88 ? -7.49564 -3.90372 2.09478 1.000 13.27580 89 GLN A O 1
ATOM 1384 N N A ARG A 1 89 ? -5.68342 -2.86920 1.30496 0.619 11.75105 90 ARG A N 1
ATOM 1385 N N B ARG A 1 89 ? -5.64070 -2.94914 1.29459 0.381 11.77262 90 ARG A N 1
ATOM 1386 C CA A ARG A 1 89 ? -5.00145 -2.93986 2.59591 0.619 13.34266 90 ARG A CA 1
ATOM 1387 C CA B ARG A 1 89 ? -5.03406 -2.95801 2.62296 0.381 13.31664 90 ARG A CA 1
ATOM 1388 C C A ARG A 1 89 ? -5.39346 -1.77756 3.50986 0.619 11.87293 90 ARG A C 1
ATOM 1389 C C B ARG A 1 89 ? -5.58175 -1.81874 3.47518 0.381 12.03017 90 ARG A C 1
ATOM 1390 O O A ARG A 1 89 ? -5.50999 -1.96315 4.73011 0.619 14.65345 90 ARG A O 1
ATOM 1391 O O B ARG A 1 89 ? -5.99322 -2.04020 4.62353 0.381 13.47233 90 ARG A O 1
ATOM 1432 N N . LYS A 1 90 ? -5.61086 -0.60080 2.92246 1.000 13.13305 91 LYS A N 1
ATOM 1433 C CA . LYS A 1 90 ? -6.35385 0.48742 3.56308 1.000 10.21078 91 LYS A CA 1
ATOM 1434 C C . LYS A 1 90 ? -7.78730 0.05703 3.87381 1.000 13.23198 91 LYS A C 1
ATOM 1435 O O . LYS A 1 90 ? -8.26914 0.25057 4.99709 1.000 10.51749 91 LYS A O 1
ATOM 1455 N N . ARG A 1 91 ? -8.45327 -0.61474 2.92393 1.000 12.26290 92 ARG A N 1
ATOM 1456 C CA . ARG A 1 91 ? -9.88288 -0.90515 3.09126 1.000 12.88692 92 ARG A CA 1
ATOM 1457 C C . ARG A 1 91 ? -10.12151 -1.91657 4.21151 1.000 11.25222 92 ARG A C 1
ATOM 1458 O O . ARG A 1 91 ? -11.09134 -1.79256 4.97103 1.000 12.70642 92 ARG A O 1
ATOM 1479 N N . ALA A 1 92 ? -9.25365 -2.91918 4.34410 1.000 11.66126 93 ALA A N 1
ATOM 1480 C CA . ALA A 1 92 ? -9.37272 -3.87435 5.44978 1.000 15.74434 93 ALA A CA 1
ATOM 1481 C C . ALA A 1 92 ? -9.19526 -3.17217 6.79508 1.000 12.98528 93 ALA A C 1
ATOM 1482 O O . ALA A 1 92 ? -9.89335 -3.47235 7.76238 1.000 10.54413 93 ALA A O 1
ATOM 1489 N N . ASN A 1 93 ? -8.21970 -2.27770 6.89633 1.000 10.08025 94 ASN A N 1
ATOM 1490 C CA . ASN A 1 93 ? -8.05969 -1.57080 8.15870 1.000 10.36365 94 ASN A CA 1
ATOM 1491 C C . ASN A 1 93 ? -9.24665 -0.65760 8.43765 1.000 10.67262 94 ASN A C 1
ATOM 1492 O O . ASN A 1 93 ? -9.69412 -0.56308 9.57897 1.000 12.51882 94 ASN A O 1
ATOM 1503 N N . ALA A 1 94 ? -9.76245 0.02172 7.40823 1.000 13.03583 95 ALA A N 1
ATOM 1504 C CA . ALA A 1 94 ? -10.91500 0.90995 7.58620 1.000 13.70444 95 ALA A CA 1
ATOM 1505 C C . ALA A 1 94 ? -12.15516 0.11648 7.99000 1.000 18.11630 95 ALA A C 1
ATOM 1506 O O . ALA A 1 94 ? -12.92406 0.53436 8.87427 1.000 13.81640 95 ALA A O 1
ATOM 1513 N N . ALA A 1 95 ? -12.34032 -1.05269 7.37886 1.000 14.76991 96 ALA A N 1
ATOM 1514 C CA . ALA A 1 95 ? -13.43384 -1.94702 7.76496 1.000 11.01083 96 ALA A CA 1
ATOM 1515 C C . ALA A 1 95 ? -13.27383 -2.41102 9.20137 1.000 11.45584 96 ALA A C 1
ATOM 1516 O O . ALA A 1 95 ? -14.25972 -2.51393 9.94857 1.000 15.25993 96 ALA A O 1
ATOM 1523 N N . PHE A 1 96 ? -12.04872 -2.77542 9.58724 1.000 12.08292 97 PHE A N 1
ATOM 1524 C CA . PHE A 1 96 ? -11.76613 -3.13019 10.97617 1.000 13.59537 97 PHE A CA 1
ATOM 1525 C C . PHE A 1 96 ? -12.14163 -1.99356 11.93102 1.000 13.89390 97 PHE A C 1
ATOM 1526 O O . PHE A 1 96 ? -12.68309 -2.23914 13.02311 1.000 14.35738 97 PHE A O 1
ATOM 1543 N N . LEU A 1 97 ? -11.79762 -0.75291 11.57002 1.000 10.31657 98 LEU A N 1
ATOM 1544 C CA . LEU A 1 97 ? -12.06318 0.39736 12.44257 1.000 13.74378 98 LEU A CA 1
ATOM 1545 C C . LEU A 1 97 ? -13.55291 0.58175 12.68987 1.000 14.08170 98 LEU A C 1
ATOM 1546 O O . LEU A 1 97 ? -13.98015 0.77605 13.83753 1.000 14.44804 98 LEU A O 1
ATOM 1562 N N . ILE A 1 98 ? -14.35923 0.56996 11.62954 1.000 15.78946 99 ILE A N 1
ATOM 1563 C CA . ILE A 1 98 ? -15.78092 0.86671 11.82915 1.000 18.15472 99 ILE A CA 1
ATOM 1564 C C . ILE A 1 98 ? -16.50362 -0.34981 12.43395 1.000 19.38189 99 ILE A C 1
ATOM 1565 O O . ILE A 1 98 ? -17.43876 -0.18469 13.22732 1.000 15.29355 99 ILE A O 1
ATOM 1581 N N . GLY A 1 99 ? -16.06183 -1.56992 12.12055 1.000 14.03904 100 GLY A N 1
ATOM 1582 C CA . GLY A 1 99 ? -16.58189 -2.74641 12.80854 1.000 13.26853 100 GLY A CA 1
ATOM 1583 C C . GLY A 1 99 ? -16.26971 -2.70578 14.29259 1.000 18.18331 100 GLY A C 1
ATOM 1584 O O . GLY A 1 99 ? -17.08786 -3.10106 15.12805 1.000 17.42903 100 GLY A O 1
ATOM 1588 N N . ALA A 1 100 ? -15.09338 -2.19244 14.64283 1.000 13.09406 101 ALA A N 1
ATOM 1589 C CA . ALA A 1 100 ? -14.71217 -2.13034 16.05188 1.000 16.77299 101 ALA A CA 1
ATOM 1590 C C . ALA A 1 100 ? -15.49153 -1.05911 16.78876 1.000 15.90826 101 ALA A C 1
ATOM 1591 O O . ALA A 1 100 ? -15.88163 -1.25671 17.93886 1.000 16.33455 101 ALA A O 1
ATOM 1598 N N . TYR A 1 101 ? -15.69983 0.08697 16.15252 1.000 17.48783 102 TYR A N 1
ATOM 1599 C CA . TYR A 1 101 ? -16.62362 1.07418 16.68637 1.000 20.76390 102 TYR A CA 1
ATOM 1600 C C . TYR A 1 101 ? -17.98378 0.44541 16.91219 1.000 21.21160 102 TYR A C 1
ATOM 1601 O O . TYR A 1 101 ? -18.61140 0.65218 17.95581 1.000 20.37213 102 TYR A O 1
ATOM 1619 N N . ALA A 1 102 ? -18.44610 -0.33184 15.93986 1.000 19.02419 103 ALA A N 1
ATOM 1620 C CA . ALA A 1 102 ? -19.75168 -0.95914 16.04905 1.000 11.78341 103 ALA A CA 1
ATOM 1621 C C . ALA A 1 102 ? -19.80117 -1.87339 17.25486 1.000 20.04498 103 ALA A C 1
ATOM 1622 O O . ALA A 1 102 ? -20.81715 -1.94817 17.94809 1.000 24.90293 103 ALA A O 1
ATOM 1629 N N . VAL A 1 103 ? -18.70422 -2.56046 17.53773 1.000 19.69037 104 VAL A N 1
ATOM 1630 C CA . VAL A 1 103 ? -18.69553 -3.48461 18.65464 1.000 19.84371 104 VAL A CA 1
ATOM 1631 C C . VAL A 1 103 ? -18.67477 -2.70246 19.97415 1.000 25.15041 104 VAL A C 1
ATOM 1632 O O . VAL A 1 103 ? -19.44650 -2.98957 20.89910 1.000 25.14924 104 VAL A O 1
ATOM 1645 N N . ILE A 1 104 ? -17.82195 -1.68240 20.06595 1.000 21.01032 105 ILE A N 1
ATOM 1646 C CA . ILE A 1 104 ? -17.58428 -0.99583 21.33396 1.000 23.02361 105 ILE A CA 1
ATOM 1647 C C . ILE A 1 104 ? -18.72833 -0.02748 21.67754 1.000 29.57497 105 ILE A C 1
ATOM 1648 O O . ILE A 1 104 ? -19.21964 -0.00009 22.81088 1.000 28.65922 105 ILE A O 1
ATOM 1664 N N . TYR A 1 105 ? -19.18201 0.77156 20.71181 1.000 22.61232 106 TYR A N 1
ATOM 1665 C CA . TYR A 1 105 ? -20.11679 1.85686 20.96828 1.000 20.48314 106 TYR A CA 1
ATOM 1666 C C . TYR A 1 105 ? -21.53470 1.57674 20.50837 1.000 25.65529 106 TYR A C 1
ATOM 1667 O O . TYR A 1 105 ? -22.47585 2.10565 21.10092 1.000 29.38621 106 TYR A O 1
ATOM 1685 N N . LEU A 1 106 ? -21.71968 0.78090 19.46790 1.000 27.06165 107 LEU A N 1
ATOM 1686 C CA . LEU A 1 106 ? -23.05667 0.43695 19.00869 1.000 29.78006 107 LEU A CA 1
ATOM 1687 C C . LEU A 1 106 ? -23.51673 -0.88524 19.58189 1.000 28.06108 107 LEU A C 1
ATOM 1688 O O . LEU A 1 106 ? -24.60488 -1.35298 19.23895 1.000 32.54670 107 LEU A O 1
ATOM 1704 N N . LYS A 1 107 ? -22.70545 -1.51690 20.42230 1.000 25.99795 108 LYS A N 1
ATOM 1705 C CA . LYS A 1 107 ? -23.11633 -2.74553 21.10530 1.000 35.50070 108 LYS A CA 1
ATOM 1706 C C . LYS A 1 107 ? -23.48966 -3.86699 20.12880 1.000 31.38582 108 LYS A C 1
ATOM 1707 O O . LYS A 1 107 ? -24.34950 -4.69879 20.42388 1.000 31.93326 108 LYS A O 1
ATOM 1726 N N . LYS A 1 108 ? -22.86986 -3.92181 18.95405 1.000 30.48469 109 LYS A N 1
ATOM 1727 C CA . LYS A 1 108 ? -23.09280 -5.03522 18.04117 1.000 23.81689 109 LYS A CA 1
ATOM 1728 C C . LYS A 1 108 ? -22.13462 -6.17027 18.34641 1.000 23.67814 109 LYS A C 1
ATOM 1729 O O . LYS A 1 108 ? -21.03785 -5.95815 18.86440 1.000 28.87461 109 LYS A O 1
ATOM 1748 N N . THR A 1 109 ? -22.55270 -7.39347 18.03143 1.000 28.81637 110 THR A N 1
ATOM 1749 C CA . THR A 1 109 ? -21.61637 -8.49483 18.16699 1.000 30.08206 110 THR A CA 1
ATOM 1750 C C . THR A 1 109 ? -20.64201 -8.43776 17.00854 1.000 28.38864 110 THR A C 1
ATOM 1751 O O . THR A 1 109 ? -20.92801 -7.80353 15.99448 1.000 26.35670 110 THR A O 1
ATOM 1762 N N . PRO A 1 110 ? -19.46211 -9.05555 17.15137 1.000 30.11114 111 PRO A N 1
ATOM 1763 C CA . PRO A 1 110 ? -18.54220 -9.12432 16.00396 1.000 30.39983 111 PRO A CA 1
ATOM 1764 C C . PRO A 1 110 ? -19.20926 -9.66344 14.74909 1.000 26.36903 111 PRO A C 1
ATOM 1765 O O . PRO A 1 110 ? -18.96027 -9.15175 13.65399 1.000 21.69263 111 PRO A O 1
ATOM 1776 N N . GLU A 1 111 ? -20.09466 -10.65785 14.90336 1.000 27.57173 112 GLU A N 1
ATOM 1777 C CA . GLU A 1 111 ? -20.79750 -11.26725 13.77754 1.000 22.02816 112 GLU A CA 1
ATOM 1778 C C . GLU A 1 111 ? -21.76167 -10.28534 13.11687 1.000 21.90554 112 GLU A C 1
ATOM 1779 O O . GLU A 1 111 ? -21.89273 -10.25324 11.88580 1.000 27.32468 112 GLU A O 1
ATOM 1791 N N . GLU A 1 112 ? -22.45835 -9.49586 13.91587 1.000 23.79286 113 GLU A N 1
ATOM 1792 C CA . GLU A 1 112 ? -23.33482 -8.46761 13.36978 1.000 23.20453 113 GLU A CA 1
ATOM 1793 C C . GLU A 1 112 ? -22.52598 -7.40594 12.63151 1.000 23.46257 113 GLU A C 1
ATOM 1794 O O . GLU A 1 112 ? -22.84854 -7.03502 11.49083 1.000 25.84864 113 GLU A O 1
ATOM 1806 N N . ALA A 1 113 ? -21.47314 -6.89398 13.28128 1.000 23.18649 114 ALA A N 1
ATOM 1807 C CA . ALA A 1 113 ? -20.61721 -5.89364 12.65005 1.000 24.06933 114 ALA A CA 1
ATOM 1808 C C . ALA A 1 113 ? -20.08705 -6.40566 11.32762 1.000 18.74564 114 ALA A C 1
ATOM 1809 O O . ALA A 1 113 ? -20.09282 -5.68717 10.32523 1.000 21.07430 114 ALA A O 1
ATOM 1816 N N . TYR A 1 114 ? -19.68477 -7.67389 11.29203 1.000 21.21564 115 TYR A N 1
ATOM 1817 C CA . TYR A 1 114 ? -19.11379 -8.22397 10.07474 1.000 18.82700 115 TYR A CA 1
ATOM 1818 C C . TYR A 1 114 ? -20.19453 -8.43748 9.02691 1.000 23.97730 115 TYR A C 1
ATOM 1819 O O . TYR A 1 114 ? -19.97140 -8.18874 7.83379 1.000 20.13497 115 TYR A O 1
ATOM 1837 N N . ARG A 1 115 ? -21.39615 -8.83059 9.46827 1.000 25.13676 116 ARG A N 1
ATOM 1838 C CA . ARG A 1 115 ? -22.53460 -8.91742 8.55430 1.000 26.74751 116 ARG A CA 1
ATOM 1839 C C . ARG A 1 115 ? -22.79508 -7.57501 7.88771 1.000 23.22061 116 ARG A C 1
ATOM 1840 O O . ARG A 1 115 ? -23.10084 -7.51604 6.68962 1.000 23.80171 116 ARG A O 1
ATOM 1861 N N . ALA A 1 116 ? -22.66947 -6.48208 8.64894 1.000 25.81690 117 ALA A N 1
ATOM 1862 C CA . ALA A 1 116 ? -22.86090 -5.15490 8.07444 1.000 26.18749 117 ALA A CA 1
ATOM 1863 C C . ALA A 1 116 ? -21.79928 -4.84928 7.03331 1.000 23.08504 117 ALA A C 1
ATOM 1864 O O . ALA A 1 116 ? -22.09841 -4.22972 6.00790 1.000 26.28213 117 ALA A O 1
ATOM 1871 N N . LEU A 1 117 ? -20.55435 -5.28681 7.28143 1.000 20.79314 118 LEU A N 1
ATOM 1872 C CA . LEU A 1 117 ? -19.44900 -5.07181 6.35293 1.000 18.25466 118 LEU A CA 1
ATOM 1873 C C . LEU A 1 117 ? -19.63500 -5.84172 5.05546 1.000 21.66439 118 LEU A C 1
ATOM 1874 O O . LEU A 1 117 ? -19.08429 -5.45029 4.02312 1.000 19.15147 118 LEU A O 1
ATOM 1890 N N . LEU A 1 118 ? -20.38199 -6.93293 5.08551 1.000 23.64179 119 LEU A N 1
ATOM 1891 C CA . LEU A 1 118 ? -20.73425 -7.67477 3.87913 1.000 26.12273 119 LEU A CA 1
ATOM 1892 C C . LEU A 1 118 ? -22.06157 -7.22521 3.26951 1.000 31.13277 119 LEU A C 1
ATOM 1893 O O . LEU A 1 118 ? -22.44466 -7.74214 2.21700 1.000 39.31257 119 LEU A O 1
ATOM 1909 N N . SER A 1 119 ? -22.76387 -6.27562 3.90035 1.000 33.86982 120 SER A N 1
ATOM 1910 C CA . SER A 1 119 ? -24.15348 -5.98175 3.54398 1.000 32.67313 120 SER A CA 1
ATOM 1911 C C . SER A 1 119 ? -24.29140 -5.28784 2.20208 1.000 41.28436 120 SER A C 1
ATOM 1912 O O . SER A 1 119 ? -25.37535 -5.31931 1.60981 1.000 54.00718 120 SER A O 1
ATOM 1920 N N . GLY A 1 120 ? -23.24955 -4.65421 1.71247 1.000 36.87035 121 GLY A N 1
ATOM 1921 C CA . GLY A 1 120 ? -23.30948 -4.05632 0.40105 1.000 42.29534 121 GLY A CA 1
ATOM 1922 C C . GLY A 1 120 ? -23.04585 -5.10949 -0.65018 1.000 52.08541 121 GLY A C 1
ATOM 1923 O O . GLY A 1 120 ? -23.16753 -6.31802 -0.42290 1.000 52.07224 121 GLY A O 1
ATOM 1927 N N . SER A 1 121 ? -22.66865 -4.63142 -1.82136 1.000 45.49538 122 SER A N 1
ATOM 1928 C CA . SER A 1 121 ? -22.18302 -5.48243 -2.89760 1.000 52.80095 122 SER A CA 1
ATOM 1929 C C . SER A 1 121 ? -20.70500 -5.14121 -3.03283 1.000 55.48462 122 SER A C 1
ATOM 1930 O O . SER A 1 121 ? -20.33528 -4.21063 -3.75959 1.000 56.58751 122 SER A O 1
ATOM 1938 N N . ASN A 1 122 ? -19.86028 -5.85176 -2.29622 1.000 44.95231 123 ASN A N 1
ATOM 1939 C CA . ASN A 1 122 ? -18.44902 -5.50454 -2.31508 1.000 38.80986 123 ASN A CA 1
ATOM 1940 C C . ASN A 1 122 ? -17.58969 -6.76153 -2.35364 1.000 30.52548 123 ASN A C 1
ATOM 1941 O O . ASN A 1 122 ? -18.02475 -7.84224 -1.94099 1.000 31.03996 123 ASN A O 1
ATOM 1952 N N . PRO A 1 123 ? -16.37287 -6.65203 -2.86825 1.000 21.11779 124 PRO A N 1
ATOM 1953 C CA . PRO A 1 123 ? -15.42752 -7.76246 -2.80005 1.000 19.67275 124 PRO A CA 1
ATOM 1954 C C . PRO A 1 123 ? -15.10717 -8.12652 -1.36374 1.000 16.65111 124 PRO A C 1
ATOM 1955 O O . PRO A 1 123 ? -15.33051 -7.32492 -0.44376 1.000 15.52560 124 PRO A O 1
ATOM 1966 N N . PRO A 1 124 ? -14.53716 -9.30077 -1.14558 1.000 15.24025 125 PRO A N 1
ATOM 1967 C CA . PRO A 1 124 ? -14.13073 -9.68358 0.19785 1.000 13.51546 125 PRO A CA 1
ATOM 1968 C C . PRO A 1 124 ? -13.04512 -8.74848 0.69547 1.000 13.37442 125 PRO A C 1
ATOM 1969 O O . PRO A 1 124 ? -12.42509 -7.99381 -0.06374 1.000 12.31656 125 PRO A O 1
ATOM 1980 N N . TYR A 1 125 ? -12.88370 -8.73694 2.00483 1.000 12.96440 126 TYR A N 1
ATOM 1981 C CA . TYR A 1 125 ? -11.79949 -8.01554 2.63702 1.000 12.65699 126 TYR A CA 1
ATOM 1982 C C . TYR A 1 125 ? -10.56533 -8.90595 2.66454 1.000 13.24734 126 TYR A C 1
ATOM 1983 O O . TYR A 1 125 ? -10.64789 -10.10498 2.92886 1.000 18.36289 126 TYR A O 1
ATOM 2001 N N . LEU A 1 126 ? -9.42498 -8.29324 2.40227 1.000 10.34852 127 LEU A N 1
ATOM 2002 C CA . LEU A 1 126 ? -8.15886 -9.00754 2.42242 1.000 10.77921 127 LEU A CA 1
ATOM 2003 C C . LEU A 1 126 ? -7.77197 -9.39286 3.85041 1.000 13.46165 127 LEU A C 1
ATOM 2004 O O . LEU A 1 126 ? -7.82801 -8.53437 4.75258 1.000 19.31948 127 LEU A O 1
ATOM 2020 N N . PRO A 1 127 ? -7.32828 -10.64042 4.08330 1.000 10.16084 128 PRO A N 1
ATOM 2021 C CA . PRO A 1 127 ? -6.84585 -11.05370 5.40881 1.000 13.23929 128 PRO A CA 1
ATOM 2022 C C . PRO A 1 127 ? -5.53142 -10.38872 5.76315 1.000 16.18276 128 PRO A C 1
ATOM 2023 O O . PRO A 1 127 ? -4.67749 -10.13932 4.90526 1.000 11.27278 128 PRO A O 1
ATOM 2034 N N . PHE A 1 128 ? -5.36774 -10.10568 7.05263 1.000 11.89041 129 PHE A N 1
ATOM 2035 C CA . PHE A 1 128 ? -4.07189 -9.60868 7.50287 1.000 10.52828 129 PHE A CA 1
ATOM 2036 C C . PHE A 1 128 ? -3.05920 -10.74992 7.56862 1.000 12.08384 129 PHE A C 1
ATOM 2037 O O . PHE A 1 128 ? -3.42146 -11.91643 7.66198 1.000 12.09635 129 PHE A O 1
ATOM 2054 N N . ARG A 1 129 ? -1.77762 -10.38648 7.51896 1.000 12.69439 130 ARG A N 1
ATOM 2055 C CA . ARG A 1 129 ? -0.67453 -11.32296 7.51929 1.000 18.80758 130 ARG A CA 1
ATOM 2056 C C . ARG A 1 129 ? 0.39462 -10.89621 8.52156 1.000 15.76796 130 ARG A C 1
ATOM 2057 O O . ARG A 1 129 ? 0.38796 -9.78169 9.06733 1.000 13.20095 130 ARG A O 1
ATOM 2078 N N . ASP A 1 130 ? 1.35243 -11.79718 8.72364 1.000 13.72218 131 ASP A N 1
ATOM 2079 C CA . ASP A 1 130 ? 2.38107 -11.57823 9.72311 1.000 12.38714 131 ASP A CA 1
ATOM 2080 C C . ASP A 1 130 ? 3.54134 -10.79586 9.12773 1.000 12.12994 131 ASP A C 1
ATOM 2081 O O . ASP A 1 130 ? 3.50152 -10.32756 7.98265 1.000 11.56965 131 ASP A O 1
ATOM 2090 N N . ALA A 1 131 ? 4.56531 -10.58447 9.95230 1.000 12.57943 132 ALA A N 1
ATOM 2091 C CA . ALA A 1 131 ? 5.71776 -9.76453 9.59661 1.000 12.64259 132 ALA A CA 1
ATOM 2092 C C . ALA A 1 131 ? 6.87731 -10.57005 8.97143 1.000 11.09553 132 ALA A C 1
ATOM 2093 O O . ALA A 1 131 ? 7.99886 -10.05337 8.90226 1.000 14.46703 132 ALA A O 1
ATOM 2100 N N . SER A 1 132 ? 6.63109 -11.77505 8.47605 1.000 12.50095 133 SER A N 1
ATOM 2101 C CA . SER A 1 132 ? 7.70965 -12.62514 7.97693 1.000 15.23217 133 SER A CA 1
ATOM 2102 C C . SER A 1 132 ? 8.00953 -12.29584 6.51638 1.000 17.25846 133 SER A C 1
ATOM 2103 O O . SER A 1 132 ? 7.20850 -11.66083 5.82295 1.000 16.25466 133 SER A O 1
ATOM 2111 N N . PHE A 1 133 ? 9.15419 -12.79626 6.03003 1.000 19.72590 134 PHE A N 1
ATOM 2112 C CA . PHE A 1 133 ? 9.64933 -12.47209 4.69828 1.000 21.04250 134 PHE A CA 1
ATOM 2113 C C . PHE A 1 133 ? 9.10925 -13.40946 3.65621 1.000 17.70417 134 PHE A C 1
ATOM 2114 O O . PHE A 1 133 ? 9.33943 -13.18739 2.45956 1.000 25.01958 134 PHE A O 1
ATOM 2131 N N . GLY A 1 134 ? 8.35284 -14.41128 4.06884 1.000 16.55508 135 GLY A N 1
ATOM 2132 C CA . GLY A 1 134 ? 7.84727 -15.37616 3.13666 1.000 15.48439 135 GLY A CA 1
ATOM 2133 C C . GLY A 1 134 ? 6.36321 -15.23220 2.98192 1.000 23.41182 135 GLY A C 1
ATOM 2134 O O . GLY A 1 134 ? 5.79549 -14.15277 3.17250 1.000 21.12828 135 GLY A O 1
ATOM 2138 N N . ASN A 1 135 ? 5.72985 -16.33791 2.62891 1.000 23.05828 136 ASN A N 1
ATOM 2139 C CA . ASN A 1 135 ? 4.29004 -16.42560 2.67195 1.000 18.90760 136 ASN A CA 1
ATOM 2140 C C . ASN A 1 135 ? 3.81280 -16.50512 4.10761 1.000 29.00288 136 ASN A C 1
ATOM 2141 O O . ASN A 1 135 ? 4.56149 -16.87155 5.03293 1.000 28.45007 136 ASN A O 1
ATOM 2152 N N . CYS A 1 136 ? 2.53373 -16.17464 4.27147 1.000 24.29133 137 CYS A N 1
ATOM 2153 C CA . CYS A 1 136 ? 1.81277 -16.32006 5.52561 1.000 30.48085 137 CYS A CA 1
ATOM 2154 C C . CYS A 1 136 ? 0.54061 -17.09424 5.21106 1.000 22.86873 137 CYS A C 1
ATOM 2155 O O . CYS A 1 136 ? -0.28551 -16.63091 4.41936 1.000 20.19303 137 CYS A O 1
ATOM 2163 N N . THR A 1 137 ? 0.40841 -18.29112 5.78392 1.000 22.98544 138 THR A N 1
ATOM 2164 C CA . THR A 1 137 ? -0.77965 -19.12011 5.59726 1.000 21.76629 138 THR A CA 1
ATOM 2165 C C . THR A 1 137 ? -1.68452 -19.10389 6.82418 1.000 21.53683 138 THR A C 1
ATOM 2166 O O . THR A 1 137 ? -2.70331 -19.80932 6.85317 1.000 20.47552 138 THR A O 1
ATOM 2177 N N . TYR A 1 138 ? -1.33939 -18.30404 7.83372 1.000 18.92976 139 TYR A N 1
ATOM 2178 C CA . TYR A 1 138 ? -2.25313 -18.00445 8.91953 1.000 15.19856 139 TYR A CA 1
ATOM 2179 C C . TYR A 1 138 ? -2.94223 -16.68820 8.54684 1.000 14.31686 139 TYR A C 1
ATOM 2180 O O . TYR A 1 138 ? -2.37423 -15.59675 8.68458 1.000 10.74209 139 TYR A O 1
ATOM 2198 N N . ASN A 1 139 ? -4.16488 -16.78604 8.05497 1.000 13.82832 140 ASN A N 1
ATOM 2199 C CA . ASN A 1 139 ? -4.88466 -15.62235 7.56440 1.000 18.43047 140 ASN A CA 1
ATOM 2200 C C . ASN A 1 139 ? -5.73556 -15.09293 8.69617 1.000 17.27254 140 ASN A C 1
ATOM 2201 O O . ASN A 1 139 ? -6.67820 -15.76091 9.13166 1.000 16.80099 140 ASN A O 1
ATOM 2212 N N . LEU A 1 140 ? -5.37339 -13.91079 9.17964 1.000 13.69725 141 LEU A N 1
ATOM 2213 C CA . LEU A 1 140 ? -6.07801 -13.22754 10.26267 1.000 12.56390 141 LEU A CA 1
ATOM 2214 C C . LEU A 1 140 ? -7.08736 -12.28945 9.63664 1.000 13.06857 141 LEU A C 1
ATOM 2215 O O . LEU A 1 140 ? -6.72851 -11.22964 9.09973 1.000 12.68039 141 LEU A O 1
ATOM 2231 N N . THR A 1 141 ? -8.35481 -12.64050 9.74546 1.000 14.74537 142 THR A N 1
ATOM 2232 C CA . THR A 1 141 ? -9.37629 -11.86638 9.04657 1.000 13.73547 142 THR A CA 1
ATOM 2233 C C . THR A 1 141 ? -9.83657 -10.65282 9.85111 1.000 14.16466 142 THR A C 1
ATOM 2234 O O . THR A 1 141 ? -9.53927 -10.49043 11.03993 1.000 13.01515 142 THR A O 1
ATOM 2245 N N . VAL A 1 142 ? -10.60848 -9.79951 9.18141 1.000 14.70768 143 VAL A N 1
ATOM 2246 C CA . VAL A 1 142 ? -11.27327 -8.69414 9.86658 1.000 13.99019 143 VAL A CA 1
ATOM 2247 C C . VAL A 1 142 ? -12.18279 -9.22594 10.97680 1.000 16.89362 143 VAL A C 1
ATOM 2248 O O . VAL A 1 142 ? -12.21178 -8.68512 12.08812 1.000 17.87435 143 VAL A O 1
ATOM 2261 N N . LEU A 1 143 ? -12.93102 -10.29641 10.70200 1.000 13.90118 144 LEU A N 1
ATOM 2262 C CA . LEU A 1 143 ? -13.79369 -10.86983 11.73637 1.000 15.46649 144 LEU A CA 1
ATOM 2263 C C . LEU A 1 143 ? -12.98551 -11.30092 12.94407 1.000 13.03205 144 LEU A C 1
ATOM 2264 O O . LEU A 1 143 ? -13.36157 -11.00811 14.08264 1.000 15.53314 144 LEU A O 1
ATOM 2280 N N . ASP A 1 144 ? -11.86759 -12.00079 12.71685 1.000 14.75862 145 ASP A N 1
ATOM 2281 C CA . ASP A 1 144 ? -10.98481 -12.38064 13.82122 1.000 11.51171 145 ASP A CA 1
ATOM 2282 C C . ASP A 1 144 ? -10.59930 -11.17327 14.65546 1.000 12.02949 145 ASP A C 1
ATOM 2283 O O . ASP A 1 144 ? -10.45933 -11.27794 15.88210 1.000 15.31961 145 ASP A O 1
ATOM 2292 N N . CYS A 1 145 ? -10.27898 -10.06689 13.98998 1.000 13.72903 146 CYS A N 1
ATOM 2293 C CA . CYS A 1 145 ? -9.86736 -8.86570 14.70044 1.000 13.28233 146 CYS A CA 1
ATOM 2294 C C . CYS A 1 145 ? -11.01469 -8.27967 15.51204 1.000 15.84413 146 CYS A C 1
ATOM 2295 O O . CYS A 1 145 ? -10.79704 -7.80873 16.63252 1.000 19.67068 146 CYS A O 1
ATOM 2303 N N . LEU A 1 146 ? -12.24646 -8.32189 14.97793 1.000 14.20194 147 LEU A N 1
ATOM 2304 C CA . LEU A 1 146 ? -13.41241 -7.86338 15.74318 1.000 15.96140 147 LEU A CA 1
ATOM 2305 C C . LEU A 1 146 ? -13.71009 -8.76415 16.92686 1.000 15.34640 147 LEU A C 1
ATOM 2306 O O . LEU A 1 146 ? -14.12848 -8.27512 17.98689 1.000 18.77657 147 LEU A O 1
ATOM 2322 N N . GLN A 1 147 ? -13.46036 -10.06350 16.78266 1.000 14.82634 148 GLN A N 1
ATOM 2323 C CA . GLN A 1 147 ? -13.60717 -10.98967 17.89983 1.000 15.12774 148 GLN A CA 1
ATOM 2324 C C . GLN A 1 147 ? -12.53438 -10.76804 18.94101 1.000 15.41102 148 GLN A C 1
ATOM 2325 O O . GLN A 1 147 ? -12.81454 -10.83408 20.14223 1.000 20.17596 148 GLN A O 1
ATOM 2339 N N . GLY A 1 148 ? -11.31695 -10.44262 18.51478 1.000 16.03142 149 GLY A N 1
ATOM 2340 C CA . GLY A 1 148 ? -10.29311 -10.10408 19.48428 1.000 16.23857 149 GLY A CA 1
ATOM 2341 C C . GLY A 1 148 ? -10.63849 -8.84369 20.25061 1.000 18.92757 149 GLY A C 1
ATOM 2342 O O . GLY A 1 148 ? -10.38527 -8.74339 21.45079 1.000 19.56666 149 GLY A O 1
ATOM 2346 N N . ILE A 1 149 ? -11.18695 -7.84443 19.55790 1.000 18.36778 150 ILE A N 1
ATOM 2347 C CA . ILE A 1 149 ? -11.64767 -6.62801 20.23450 1.000 18.22602 150 ILE A CA 1
ATOM 2348 C C . ILE A 1 149 ? -12.71079 -6.97486 21.27625 1.000 14.49719 150 ILE A C 1
ATOM 2349 O O . ILE A 1 149 ? -12.68647 -6.46471 22.40632 1.000 16.03504 150 ILE A O 1
ATOM 2365 N N . ARG A 1 150 ? -13.68936 -7.81075 20.89837 1.000 17.39675 151 ARG A N 1
ATOM 2366 C CA . ARG A 1 150 ? -14.76651 -8.09851 21.82812 1.000 22.58867 151 ARG A CA 1
ATOM 2367 C C . ARG A 1 150 ? -14.22090 -8.76956 23.07002 1.000 23.72966 151 ARG A C 1
ATOM 2368 O O . ARG A 1 150 ? -14.60457 -8.40629 24.18720 1.000 23.98187 151 ARG A O 1
ATOM 2389 N N . LYS A 1 151 ? -13.30021 -9.72927 22.88595 1.000 21.82563 152 LYS A N 1
ATOM 2390 C CA . LYS A 1 151 ? -12.69693 -10.45378 24.00086 1.000 24.38299 152 LYS A CA 1
ATOM 2391 C C . LYS A 1 151 ? -11.89008 -9.54744 24.90331 1.000 18.78083 152 LYS A C 1
ATOM 2392 O O . LYS A 1 151 ? -11.94557 -9.68229 26.13024 1.000 22.59809 152 LYS A O 1
ATOM 2411 N N . GLY A 1 152 ? -11.07262 -8.66412 24.32289 1.000 19.12771 153 GLY A N 1
ATOM 2412 C CA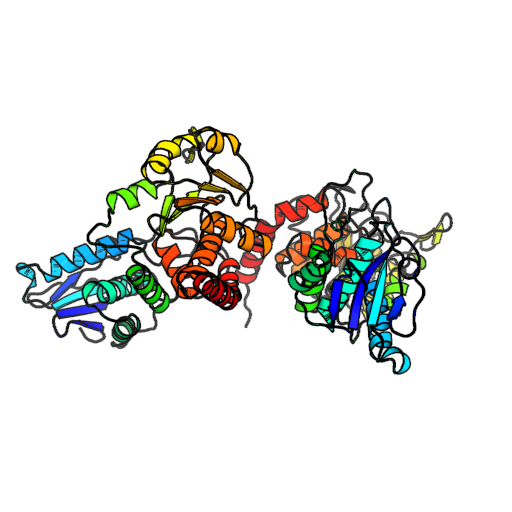 . GLY A 1 152 ? -10.34991 -7.70783 25.14389 1.000 24.11293 153 GLY A CA 1
ATOM 2413 C C . GLY A 1 152 ? -11.28025 -6.83675 25.97575 1.000 23.28259 153 GLY A C 1
ATOM 2414 O O . GLY A 1 152 ? -11.03441 -6.60169 27.15776 1.000 21.98188 153 GLY A O 1
ATOM 2418 N N . LEU A 1 153 ? -12.35587 -6.34305 25.35921 1.000 22.13534 154 LEU A N 1
ATOM 2419 C CA . LEU A 1 153 ? -13.38114 -5.57956 26.07118 1.000 28.15670 154 LEU A CA 1
ATOM 2420 C C . LEU A 1 153 ? -14.02009 -6.41467 27.17215 1.000 28.93100 154 LEU A C 1
ATOM 2421 O O . LEU A 1 153 ? -14.20436 -5.94409 28.30172 1.000 24.21699 154 LEU A O 1
ATOM 2437 N N . GLN A 1 154 ? -14.35641 -7.66063 26.84774 1.000 26.44295 155 GLN A N 1
ATOM 2438 C CA . GLN A 1 154 ? -15.02300 -8.56061 27.77869 1.000 20.85846 155 GLN A CA 1
ATOM 2439 C C . GLN A 1 154 ? -14.20794 -8.75560 29.04510 1.000 25.57027 155 GLN A C 1
ATOM 2440 O O . GLN A 1 154 ? -14.76023 -8.83630 30.14761 1.000 27.83134 155 GLN A O 1
ATOM 2454 N N . HIS A 1 155 ? -12.89409 -8.82975 28.91605 1.000 26.21594 156 HIS A N 1
ATOM 2455 C CA . HIS A 1 155 ? -12.05209 -9.11099 30.05683 1.000 23.65029 156 HIS A CA 1
ATOM 2456 C C . HIS A 1 155 ? -11.36382 -7.86696 30.58739 1.000 20.47758 156 HIS A C 1
ATOM 2457 O O . HIS A 1 155 ? -10.44532 -7.98605 31.39444 1.000 22.97387 156 HIS A O 1
ATOM 2471 N N . GLY A 1 156 ? -11.81798 -6.68129 30.18004 1.000 22.34923 157 GLY A N 1
ATOM 2472 C CA . GLY A 1 156 ? -11.29335 -5.43521 30.69580 1.000 18.89795 157 GLY A CA 1
ATOM 2473 C C . GLY A 1 156 ? -9.86648 -5.16256 30.31920 1.000 27.65114 157 GLY A C 1
ATOM 2474 O O . GLY A 1 156 ? -9.15036 -4.51796 31.08630 1.000 22.79204 157 GLY A O 1
ATOM 2478 N N . PHE A 1 157 ? -9.41451 -5.65821 29.15967 1.000 19.66259 158 PHE A N 1
ATOM 2479 C CA . PHE A 1 157 ? -8.05160 -5.36844 28.72332 1.000 23.95245 158 PHE A CA 1
ATOM 2480 C C . PHE A 1 157 ? -7.89397 -3.95809 28.18618 1.000 17.98317 158 PHE A C 1
ATOM 2481 O O . PHE A 1 157 ? -6.75763 -3.48439 28.02416 1.000 19.49058 158 PHE A O 1
ATOM 2498 N N . PHE A 1 158 ? -8.99447 -3.26429 27.92451 1.000 21.62722 159 PHE A N 1
ATOM 2499 C CA . PHE A 1 158 ? -8.93028 -1.84397 27.60472 1.000 22.19392 159 PHE A CA 1
ATOM 2500 C C . PHE A 1 158 ? -10.27575 -1.22798 27.95689 1.000 18.87486 159 PHE A C 1
ATOM 2501 O O . PHE A 1 158 ? -11.29037 -1.92394 28.08795 1.000 20.77983 159 PHE A O 1
ATOM 2518 N N . ASP A 1 159 ? -10.25900 0.08531 28.09364 1.000 20.88284 160 ASP A N 1
ATOM 2519 C CA . ASP A 1 159 ? -11.42335 0.87307 28.50429 1.000 25.06110 160 ASP A CA 1
ATOM 2520 C C . ASP A 1 159 ? -11.22123 2.25359 27.90128 1.000 21.28577 160 ASP A C 1
ATOM 2521 O O . ASP A 1 159 ? -10.33605 3.00276 28.33311 1.000 17.86200 160 ASP A O 1
ATOM 2530 N N . PHE A 1 160 ? -12.00041 2.59575 26.88076 1.000 21.15641 161 PHE A N 1
ATOM 2531 C CA . PHE A 1 160 ? -11.68516 3.83191 26.18848 1.000 21.33974 161 PHE A CA 1
ATOM 2532 C C . PHE A 1 160 ? -12.10314 5.07300 26.97323 1.000 21.96115 161 PHE A C 1
ATOM 2533 O O . PHE A 1 160 ? -11.73415 6.17605 26.56622 1.000 20.37616 161 PHE A O 1
ATOM 2550 N N . GLU A 1 161 ? -12.84964 4.91768 28.08123 1.000 25.57986 162 GLU A N 1
ATOM 2551 C CA . GLU A 1 161 ? -13.09488 6.03810 28.99471 1.000 34.32842 162 GLU A CA 1
ATOM 2552 C C . GLU A 1 161 ? -11.82567 6.46774 29.71809 1.000 33.16808 162 GLU A C 1
ATOM 2553 O O . GLU A 1 161 ? -11.70185 7.63146 30.10858 1.000 29.73445 162 GLU A O 1
ATOM 2565 N N . THR A 1 162 ? -10.87105 5.55853 29.89656 1.000 28.62256 163 THR A N 1
ATOM 2566 C CA . THR A 1 162 ? -9.63365 5.87483 30.59479 1.000 26.62135 163 THR A CA 1
ATOM 2567 C C . THR A 1 162 ? -8.37423 5.72606 29.74577 1.000 26.60309 163 THR A C 1
ATOM 2568 O O . THR A 1 162 ? -7.30534 6.18665 30.17171 1.000 23.39718 163 THR A O 1
ATOM 2579 N N . PHE A 1 163 ? -8.48027 5.16451 28.54414 1.000 22.59647 164 PHE A N 1
ATOM 2580 C CA . PHE A 1 163 ? -7.31511 4.90765 27.71940 1.000 17.83775 164 PHE A CA 1
ATOM 2581 C C . PHE A 1 163 ? -6.55053 6.19065 27.49071 1.000 19.64006 164 PHE A C 1
ATOM 2582 O O . PHE A 1 163 ? -7.13667 7.24227 27.21137 1.000 22.07691 164 PHE A O 1
ATOM 2599 N N . ASP A 1 164 ? -5.21972 6.09893 27.59160 1.000 19.23866 165 ASP A N 1
ATOM 2600 C CA . ASP A 1 164 ? -4.34218 7.25302 27.47170 1.000 22.72309 165 ASP A CA 1
ATOM 2601 C C . ASP A 1 164 ? -3.45944 7.07594 26.24044 1.000 21.59038 165 ASP A C 1
ATOM 2602 O O . ASP A 1 164 ? -2.37811 6.47449 26.30475 1.000 20.39976 165 ASP A O 1
ATOM 2611 N N . ALA A 1 165 ? -3.90518 7.66218 25.12884 1.000 19.55200 166 ALA A N 1
ATOM 2612 C CA . ALA A 1 165 ? -3.23333 7.45273 23.85425 1.000 23.71828 166 ALA A CA 1
ATOM 2613 C C . ALA A 1 165 ? -1.88923 8.14523 23.81453 1.000 21.21447 166 ALA A C 1
ATOM 2614 O O . ALA A 1 165 ? -0.96527 7.63567 23.17921 1.000 15.47591 166 ALA A O 1
ATOM 2621 N N . GLU A 1 166 ? -1.73800 9.28429 24.50381 1.000 15.52855 167 GLU A N 1
ATOM 2622 C CA . GLU A 1 166 ? -0.42690 9.93801 24.52593 1.000 14.23952 167 GLU A CA 1
ATOM 2623 C C . GLU A 1 166 ? 0.61249 9.02551 25.15301 1.000 11.72904 167 GLU A C 1
ATOM 2624 O O . GLU A 1 166 ? 1.74036 8.94515 24.65931 1.000 19.97086 167 GLU A O 1
ATOM 2636 N N . GLU A 1 167 ? 0.25196 8.33402 26.25217 1.000 17.79287 168 GLU A N 1
ATOM 2637 C CA . GLU A 1 167 ? 1.16481 7.38541 26.90143 1.000 17.61445 168 GLU A CA 1
ATOM 2638 C C . GLU A 1 167 ? 1.45426 6.18999 25.98885 1.000 14.27616 168 GLU A C 1
ATOM 2639 O O . GLU A 1 167 ? 2.62174 5.81131 25.77882 1.000 17.68152 168 GLU A O 1
ATOM 2651 N N . TYR A 1 168 ? 0.39810 5.55864 25.46839 1.000 14.77752 169 TYR A N 1
ATOM 2652 C CA . TYR A 1 168 ? 0.58493 4.47986 24.49160 1.000 17.86887 169 TYR A CA 1
ATOM 2653 C C . TYR A 1 168 ? 1.58065 4.89272 23.41201 1.000 13.62833 169 TYR A C 1
ATOM 2654 O O . TYR A 1 168 ? 2.58743 4.20600 23.18119 1.000 13.02184 169 TYR A O 1
ATOM 2672 N N . GLU A 1 169 ? 1.34352 6.05200 22.78189 1.000 15.56703 170 GLU A N 1
ATOM 2673 C CA . GLU A 1 169 ? 2.15790 6.51648 21.66452 1.000 12.04864 170 GLU A CA 1
ATOM 2674 C C . GLU A 1 169 ? 3.52295 6.98460 22.10150 1.000 15.43588 170 GLU A C 1
ATOM 2675 O O . GLU A 1 169 ? 4.44531 7.02439 21.27461 1.000 14.45740 170 GLU A O 1
ATOM 2687 N N . HIS A 1 170 ? 3.67438 7.32400 23.37751 1.000 15.72262 171 HIS A N 1
ATOM 2688 C CA . HIS A 1 170 ? 4.98976 7.66433 23.91021 1.000 17.98463 171 HIS A CA 1
ATOM 2689 C C . HIS A 1 170 ? 5.85178 6.40881 24.03378 1.000 14.15380 171 HIS A C 1
ATOM 2690 O O . HIS A 1 170 ? 6.90678 6.28512 23.40259 1.000 20.66214 171 HIS A O 1
ATOM 2704 N N . TYR A 1 171 ? 5.38457 5.43672 24.78989 1.000 16.40638 172 TYR A N 1
ATOM 2705 C CA . TYR A 1 171 ? 6.22038 4.29220 25.14789 1.000 15.78404 172 TYR A CA 1
ATOM 2706 C C . TYR A 1 171 ? 6.37879 3.26415 24.01692 1.000 15.38412 172 TYR A C 1
ATOM 2707 O O . TYR A 1 171 ? 7.34244 2.48869 24.05175 1.000 18.50134 172 TYR A O 1
ATOM 2725 N N . GLU A 1 172 ? 5.52272 3.27205 22.98530 1.000 16.69676 173 GLU A N 1
ATOM 2726 C CA . GLU A 1 172 ? 5.77232 2.39996 21.83499 1.000 16.00848 173 GLU A CA 1
ATOM 2727 C C . GLU A 1 172 ? 7.04900 2.77679 21.10190 1.000 22.99343 173 GLU A C 1
ATOM 2728 O O . GLU A 1 172 ? 7.60353 1.95498 20.36959 1.000 16.62512 173 GLU A O 1
ATOM 2740 N N . ARG A 1 173 ? 7.53555 3.98887 21.27987 1.000 15.59061 174 ARG A N 1
ATOM 2741 C CA . ARG A 1 173 ? 8.65303 4.46703 20.47755 1.000 16.42549 174 ARG A CA 1
ATOM 2742 C C . ARG A 1 173 ? 9.95139 3.91414 21.02118 1.000 17.06684 174 ARG A C 1
ATOM 2743 O O . ARG A 1 173 ? 10.15601 3.85797 22.23239 1.000 16.83829 174 ARG A O 1
ATOM 2764 N N . VAL A 1 174 ? 10.84224 3.53325 20.11419 1.000 19.11389 175 VAL A N 1
ATOM 2765 C CA . VAL A 1 174 ? 12.13186 2.99995 20.53018 1.000 16.57043 175 VAL A CA 1
ATOM 2766 C C . VAL A 1 174 ? 12.89450 4.01148 21.37748 1.000 24.22049 175 VAL A C 1
ATOM 2767 O O . VAL A 1 174 ? 13.65834 3.62811 22.27488 1.000 24.96400 175 VAL A O 1
ATOM 2780 N N . GLU A 1 175 ? 12.69326 5.31158 21.13427 1.000 24.25516 176 GLU A N 1
ATOM 2781 C CA . GLU A 1 175 ? 13.40407 6.31450 21.92583 1.000 19.20616 176 GLU A CA 1
ATOM 2782 C C . GLU A 1 175 ? 12.89552 6.37600 23.34995 1.000 21.31932 176 GLU A C 1
ATOM 2783 O O . GLU A 1 175 ? 13.61137 6.86393 24.22926 1.000 24.92630 176 GLU A O 1
ATOM 2795 N N . ASN A 1 176 ? 11.69493 5.86466 23.61474 1.000 17.94927 177 ASN A N 1
ATOM 2796 C CA . ASN A 1 176 ? 11.14091 5.87211 24.96431 1.000 17.69197 177 ASN A CA 1
ATOM 2797 C C . ASN A 1 176 ? 11.03950 4.49193 25.61029 1.000 20.98892 177 ASN A C 1
ATOM 2798 O O . ASN A 1 176 ? 10.42840 4.36376 26.67835 1.000 21.77116 177 ASN A O 1
ATOM 2809 N N . GLY A 1 177 ? 11.63801 3.46708 25.02507 1.000 24.21809 178 GLY A N 1
ATOM 2810 C CA . GLY A 1 177 ? 11.70451 2.15836 25.65210 1.000 21.60887 178 GLY A CA 1
ATOM 2811 C C . GLY A 1 177 ? 11.01350 1.03060 24.88489 1.000 21.62615 178 GLY A C 1
ATOM 2812 O O . GLY A 1 177 ? 11.21181 -0.13936 25.23822 1.000 20.77040 178 GLY A O 1
ATOM 2816 N N . ASP A 1 178 ? 10.18808 1.32608 23.88359 1.000 21.11072 179 ASP A N 1
ATOM 2817 C CA . ASP A 1 178 ? 9.52247 0.32837 23.03541 1.000 19.64480 179 ASP A CA 1
ATOM 2818 C C . ASP A 1 178 ? 8.84484 -0.76645 23.85624 1.000 19.27698 179 ASP A C 1
ATOM 2819 O O . ASP A 1 178 ? 9.25102 -1.94054 23.86322 1.000 16.22487 179 ASP A O 1
ATOM 2828 N N . PHE A 1 179 ? 7.74902 -0.36880 24.51018 1.000 13.10059 180 PHE A N 1
ATOM 2829 C CA . PHE A 1 179 ? 6.91424 -1.33268 25.19588 1.000 15.58400 180 PHE A CA 1
ATOM 2830 C C . PHE A 1 179 ? 5.44708 -0.98363 25.01382 1.000 14.79152 180 PHE A C 1
ATOM 2831 O O . PHE A 1 179 ? 5.07206 0.14868 24.66413 1.000 13.39539 180 PHE A O 1
ATOM 2848 N N . ASN A 1 180 ? 4.62583 -2.01255 25.24269 1.000 12.74950 181 ASN A N 1
ATOM 2849 C CA . ASN A 1 180 ? 3.17433 -1.90949 25.19122 1.000 17.46652 181 ASN A CA 1
ATOM 2850 C C . ASN A 1 180 ? 2.62403 -2.82572 26.26261 1.000 15.80251 181 ASN A C 1
ATOM 2851 O O . ASN A 1 180 ? 3.08463 -3.95891 26.41660 1.000 17.09982 181 ASN A O 1
ATOM 2862 N N . TRP A 1 181 ? 1.59595 -2.35667 26.95098 1.000 13.30702 182 TRP A N 1
ATOM 2863 C CA . TRP A 1 181 ? 0.79641 -3.25069 27.76173 1.000 16.27097 182 TRP A CA 1
ATOM 2864 C C . TRP A 1 181 ? -0.03355 -4.17426 26.87600 1.000 17.67845 182 TRP A C 1
ATOM 2865 O O . TRP A 1 181 ? -0.57558 -3.76353 25.84589 1.000 14.18396 182 TRP A O 1
ATOM 2886 N N . ILE A 1 182 ? -0.09038 -5.44006 27.26723 1.000 14.85439 183 ILE A N 1
ATOM 2887 C CA . ILE A 1 182 ? -0.92130 -6.43603 26.62169 1.000 13.45010 183 ILE A CA 1
ATOM 2888 C C . ILE A 1 182 ? -2.10894 -6.81118 27.50063 1.000 15.00804 183 ILE A C 1
ATOM 2889 O O . ILE A 1 182 ? -3.23894 -6.93261 27.02159 1.000 17.51231 183 ILE A O 1
ATOM 2905 N N . VAL A 1 183 ? -1.86790 -6.99056 28.79238 1.000 18.72213 184 VAL A N 1
ATOM 2906 C CA . VAL A 1 183 ? -2.93625 -7.24954 29.75017 1.000 16.81097 184 VAL A CA 1
ATOM 2907 C C . VAL A 1 183 ? -2.70226 -6.25416 30.87842 1.000 16.43427 184 VAL A C 1
ATOM 2908 O O . VAL A 1 183 ? -1.64389 -6.31466 31.53169 1.000 19.30276 184 VAL A O 1
ATOM 2921 N N . PRO A 1 184 ? -3.58158 -5.27664 31.08405 1.000 22.37472 185 PRO A N 1
ATOM 2922 C CA . PRO A 1 184 ? -3.29480 -4.25353 32.09904 1.000 29.55903 185 PRO A CA 1
ATOM 2923 C C . PRO A 1 184 ? -3.09606 -4.90646 33.46038 1.000 20.35223 185 PRO A C 1
ATOM 2924 O O . PRO A 1 184 ? -3.76222 -5.88363 33.81566 1.000 21.29042 185 PRO A O 1
ATOM 2935 N N . GLY A 1 185 ? -2.09046 -4.43495 34.17088 1.000 22.43921 186 GLY A N 1
ATOM 2936 C CA . GLY A 1 185 ? -1.78713 -5.00281 35.46556 1.000 25.12500 186 GLY A CA 1
ATOM 2937 C C . GLY A 1 185 ? -1.09757 -6.34324 35.42894 1.000 31.66227 186 GLY A C 1
ATOM 2938 O O . GLY A 1 185 ? -0.75664 -6.86718 36.49593 1.000 27.11416 186 GLY A O 1
ATOM 2942 N N . LYS A 1 186 ? -0.87671 -6.92117 34.24883 1.000 25.85167 187 LYS A N 1
ATOM 2943 C CA . LYS A 1 186 ? -0.33674 -8.27767 34.22122 1.000 18.60361 187 LYS A CA 1
ATOM 2944 C C . LYS A 1 186 ? 0.80213 -8.45877 33.23143 1.000 26.72914 187 LYS A C 1
ATOM 2945 O O . LYS A 1 186 ? 1.79783 -9.11462 33.56846 1.000 20.08200 187 LYS A O 1
ATOM 2964 N N . PHE A 1 187 ? 0.69510 -7.90574 32.02167 1.000 19.42641 188 PHE A N 1
ATOM 2965 C CA . PHE A 1 187 ? 1.71045 -8.17172 31.01982 1.000 14.90381 188 PHE A CA 1
ATOM 2966 C C . PHE A 1 187 ? 2.09652 -6.94602 30.23612 1.000 14.08997 188 PHE A C 1
ATOM 2967 O O . PHE A 1 187 ? 1.25334 -6.31079 29.60809 1.000 18.10382 188 PHE A O 1
ATOM 2984 N N . LEU A 1 188 ? 3.38931 -6.68279 30.21814 1.000 15.02744 189 LEU A N 1
ATOM 2985 C CA . LEU A 1 188 ? 3.99500 -5.64300 29.42466 1.000 19.31024 189 LEU A CA 1
ATOM 2986 C C . LEU A 1 188 ? 5.05242 -6.30707 28.54472 1.000 24.51216 189 LEU A C 1
ATOM 2987 O O . LEU A 1 188 ? 5.86218 -7.10009 29.04005 1.000 18.57901 189 LEU A O 1
ATOM 3003 N N . ALA A 1 189 ? 5.03522 -6.00073 27.24281 1.000 16.86874 190 ALA A N 1
ATOM 3004 C CA . ALA A 1 189 ? 5.95675 -6.58937 26.27786 1.000 15.96492 190 ALA A CA 1
ATOM 3005 C C . ALA A 1 189 ? 6.90153 -5.51758 25.76531 1.000 16.35267 190 ALA A C 1
ATOM 3006 O O . ALA A 1 189 ? 6.46388 -4.40507 25.43656 1.000 16.24148 190 ALA A O 1
ATOM 3013 N N . PHE A 1 190 ? 8.19883 -5.85593 25.69174 1.000 15.04000 191 PHE A N 1
ATOM 3014 C CA . PHE A 1 190 ? 9.20081 -4.87041 25.30481 1.000 15.95518 191 PHE A CA 1
ATOM 3015 C C . PHE A 1 190 ? 10.40222 -5.54217 24.64723 1.000 16.77869 191 PHE A C 1
ATOM 3016 O O . PHE A 1 190 ? 10.61479 -6.75724 24.74081 1.000 16.94987 191 PHE A O 1
ATOM 3033 N N . SER A 1 191 ? 11.15075 -4.71718 23.91422 1.000 15.90366 192 SER A N 1
ATOM 3034 C CA . SER A 1 191 ? 12.38642 -5.16250 23.29043 1.000 19.72242 192 SER A CA 1
ATOM 3035 C C . SER A 1 191 ? 13.52639 -5.22252 24.31919 1.000 20.15282 192 SER A C 1
ATOM 3036 O O . SER A 1 191 ? 13.58288 -4.44913 25.28371 1.000 22.66957 192 SER A O 1
ATOM 3044 N N . GLY A 1 192 ? 14.44000 -6.16064 24.10495 1.000 21.56957 193 GLY A N 1
ATOM 3045 C CA . GLY A 1 192 ? 15.42052 -6.50449 25.10910 1.000 28.34057 193 GLY A CA 1
ATOM 3046 C C . GLY A 1 192 ? 16.38099 -5.36658 25.44186 1.000 26.23159 193 GLY A C 1
ATOM 3047 O O . GLY A 1 192 ? 16.95584 -4.72830 24.55222 1.000 22.59891 193 GLY A O 1
ATOM 3051 N N . PRO A 1 193 ? 16.59208 -5.10564 26.73672 1.000 26.65889 194 PRO A N 1
ATOM 3052 C CA . PRO A 1 193 ? 17.56317 -4.07899 27.12276 1.000 22.59128 194 PRO A CA 1
ATOM 3053 C C . PRO A 1 193 ? 18.96862 -4.44359 26.67132 1.000 28.41587 194 PRO A C 1
ATOM 3054 O O . PRO A 1 193 ? 19.30074 -5.61355 26.43397 1.000 22.60211 194 PRO A O 1
ATOM 3065 N N . HIS A 1 194 ? 19.79227 -3.41080 26.55509 1.000 29.76958 195 HIS A N 1
ATOM 3066 C CA . HIS A 1 194 ? 21.20422 -3.47911 26.21968 1.000 36.69726 195 HIS A CA 1
ATOM 3067 C C . HIS A 1 194 ? 22.08464 -3.19436 27.44388 1.000 37.48191 195 HIS A C 1
ATOM 3068 O O . HIS A 1 194 ? 21.59660 -2.74908 28.48855 1.000 30.09675 195 HIS A O 1
ATOM 3082 N N . PRO A 1 195 ? 23.39138 -3.48780 27.36347 1.000 35.87778 196 PRO A N 1
ATOM 3083 C CA . PRO A 1 195 ? 24.24104 -3.28743 28.55138 1.000 34.45659 196 PRO A CA 1
ATOM 3084 C C . PRO A 1 195 ? 24.41216 -1.82052 28.93693 1.000 37.60350 196 PRO A C 1
ATOM 3085 O O . PRO A 1 195 ? 24.45966 -1.51542 30.13303 1.000 39.25597 196 PRO A O 1
ATOM 3096 N N . LYS A 1 196 ? 24.45527 -0.89301 27.98215 1.000 39.99225 197 LYS A N 1
ATOM 3097 C CA . LYS A 1 196 ? 24.57602 0.52771 28.29719 1.000 44.91336 197 LYS A CA 1
ATOM 3098 C C . LYS A 1 196 ? 23.51344 1.32028 27.55062 1.000 39.47694 197 LYS A C 1
ATOM 3099 O O . LYS A 1 196 ? 23.37177 1.16658 26.33183 1.000 39.43714 197 LYS A O 1
ATOM 3118 N N . SER A 1 197 ? 22.77407 2.17015 28.27251 1.000 30.82847 198 SER A N 1
ATOM 3119 C CA . SER A 1 197 ? 21.95918 3.18219 27.60366 1.000 36.72090 198 SER A CA 1
ATOM 3120 C C . SER A 1 197 ? 22.86138 4.09553 26.79056 1.000 41.83299 198 SER A C 1
ATOM 3121 O O . SER A 1 197 ? 23.81119 4.67706 27.32741 1.000 46.09895 198 SER A O 1
ATOM 3129 N N . LYS A 1 198 ? 22.56322 4.23120 25.50451 1.000 46.54435 199 LYS A N 1
ATOM 3130 C CA . LYS A 1 198 ? 23.39153 5.02723 24.60075 1.000 42.22638 199 LYS A CA 1
ATOM 3131 C C . LYS A 1 198 ? 22.66134 5.16773 23.26940 1.000 44.68085 199 LYS A C 1
ATOM 3132 O O . LYS A 1 198 ? 21.48184 4.81956 23.15288 1.000 41.19062 199 LYS A O 1
ATOM 3151 N N . ILE A 1 199 ? 23.35815 5.71607 22.27400 1.000 45.88395 200 ILE A N 1
ATOM 3152 C CA . ILE A 1 199 ? 22.87257 5.83169 20.90172 1.000 47.64395 200 ILE A CA 1
ATOM 3153 C C . ILE A 1 199 ? 23.96615 5.29817 19.99193 1.000 47.06956 200 ILE A C 1
ATOM 3154 O O . ILE A 1 199 ? 25.09343 5.80105 20.01859 1.000 64.48529 200 ILE A O 1
ATOM 3170 N N . GLU A 1 200 ? 23.63921 4.29390 19.18627 1.000 52.04364 201 GLU A N 1
ATOM 3171 C CA . GLU A 1 200 ? 24.62315 3.58477 18.37408 1.000 56.64166 201 GLU A CA 1
ATOM 3172 C C . GLU A 1 200 ? 24.12663 3.54579 16.93892 1.000 56.82466 201 GLU A C 1
ATOM 3173 O O . GLU A 1 200 ? 23.21166 2.77983 16.62223 1.000 55.80206 201 GLU A O 1
ATOM 3185 N N . ASN A 1 201 ? 24.74715 4.35316 16.07033 1.000 74.39942 202 ASN A N 1
ATOM 3186 C CA . ASN A 1 201 ? 24.31134 4.51675 14.67565 1.000 73.79104 202 ASN A CA 1
ATOM 3187 C C . ASN A 1 201 ? 22.93350 5.17440 14.61956 1.000 58.97378 202 ASN A C 1
ATOM 3188 O O . ASN A 1 201 ? 22.08798 4.82106 13.79290 1.000 58.58815 202 ASN A O 1
ATOM 3199 N N . GLY A 1 202 ? 22.70861 6.13038 15.51719 1.000 50.46739 203 GLY A N 1
ATOM 3200 C CA . GLY A 1 202 ? 21.42626 6.79438 15.60070 1.000 58.35480 203 GLY A CA 1
ATOM 3201 C C . GLY A 1 202 ? 20.31369 5.96243 16.18305 1.000 52.92768 203 GLY A C 1
ATOM 3202 O O . GLY A 1 202 ? 19.16596 6.41232 16.18879 1.000 49.41981 203 GLY A O 1
ATOM 3206 N N . TYR A 1 203 ? 20.61285 4.75972 16.66721 1.000 52.77808 204 TYR A N 1
ATOM 3207 C CA . TYR A 1 203 ? 19.60471 3.90634 17.27269 1.000 46.07209 204 TYR A CA 1
ATOM 3208 C C . TYR A 1 203 ? 19.66618 4.05118 18.78508 1.000 43.15405 204 TYR A C 1
ATOM 3209 O O . TYR A 1 203 ? 20.73993 3.85037 19.36871 1.000 41.92291 204 TYR A O 1
ATOM 3227 N N . PRO A 1 204 ? 18.57422 4.40059 19.46478 1.000 38.54425 205 PRO A N 1
ATOM 3228 C CA . PRO A 1 204 ? 18.62833 4.52118 20.92793 1.000 40.69821 205 PRO A CA 1
ATOM 3229 C C . PRO A 1 204 ? 18.54472 3.15409 21.59332 1.000 31.89497 205 PRO A C 1
ATOM 3230 O O . PRO A 1 204 ? 17.69833 2.32503 21.24333 1.000 34.21517 205 PRO A O 1
ATOM 3241 N N . LEU A 1 205 ? 19.42638 2.93893 22.56445 1.000 27.42565 206 LEU A N 1
ATOM 3242 C CA . LEU A 1 205 ? 19.53355 1.70552 23.32342 1.000 28.16182 206 LEU A CA 1
ATOM 3243 C C . LEU A 1 205 ? 19.26560 2.02183 24.78584 1.000 30.94871 206 LEU A C 1
ATOM 3244 O O . LEU A 1 205 ? 19.76204 3.02378 25.31616 1.000 30.93116 206 LEU A O 1
ATOM 3260 N N . HIS A 1 206 ? 18.47168 1.17423 25.42460 1.000 23.73759 207 HIS A N 1
ATOM 3261 C CA . HIS A 1 206 ? 18.08046 1.35242 26.80832 1.000 24.88149 207 HIS A CA 1
ATOM 3262 C C . HIS A 1 206 ? 18.64200 0.22134 27.65363 1.000 38.45511 207 HIS A C 1
ATOM 3263 O O . HIS A 1 206 ? 18.58817 -0.95511 27.27044 1.000 27.38038 207 HIS A O 1
ATOM 3277 N N . ALA A 1 207 ? 19.20698 0.59785 28.78588 1.000 32.88797 208 ALA A N 1
ATOM 3278 C CA . ALA A 1 207 ? 19.74039 -0.33677 29.74542 1.000 26.27199 208 ALA A CA 1
ATOM 3279 C C . ALA A 1 207 ? 18.65101 -0.67281 30.73671 1.000 32.11409 208 ALA A C 1
ATOM 3280 O O . ALA A 1 207 ? 17.67071 0.06965 30.87436 1.000 29.00247 208 ALA A O 1
ATOM 3287 N N . PRO A 1 208 ? 18.76927 -1.81136 31.40308 1.000 34.03801 209 PRO A N 1
ATOM 3288 C CA . PRO A 1 208 ? 17.71401 -2.21597 32.33630 1.000 35.72660 209 PRO A CA 1
ATOM 3289 C C . PRO A 1 208 ? 17.27653 -1.09644 33.24850 1.000 29.41268 209 PRO A C 1
ATOM 3290 O O . PRO A 1 208 ? 16.08273 -0.96761 33.54887 1.000 28.73566 209 PRO A O 1
ATOM 3301 N N . GLU A 1 209 ? 18.22710 -0.27776 33.70659 1.000 33.48895 210 GLU A N 1
ATOM 3302 C CA . GLU A 1 209 ? 17.92508 0.66713 34.77601 1.000 36.14520 210 GLU A CA 1
ATOM 3303 C C . GLU A 1 209 ? 16.94066 1.72706 34.30198 1.000 38.14434 210 GLU A C 1
ATOM 3304 O O . GLU A 1 209 ? 16.09133 2.18105 35.08452 1.000 32.38506 210 GLU A O 1
ATOM 3316 N N . ALA A 1 210 ? 17.02878 2.10348 33.01920 1.000 24.84299 211 ALA A N 1
ATOM 3317 C CA . ALA A 1 210 ? 16.08508 3.03764 32.42361 1.000 23.94961 211 ALA A CA 1
ATOM 3318 C C . ALA A 1 210 ? 14.63176 2.66031 32.67590 1.000 30.38150 211 ALA A C 1
ATOM 3319 O O . ALA A 1 210 ? 13.75746 3.53814 32.69969 1.000 32.03511 211 ALA A O 1
ATOM 3326 N N . TYR A 1 211 ? 14.33907 1.37090 32.83199 1.000 25.29384 212 TYR A N 1
ATOM 3327 C CA . TYR A 1 211 ? 12.96228 0.94043 33.01669 1.000 25.89652 212 TYR A CA 1
ATOM 3328 C C . TYR A 1 211 ? 12.51822 0.92803 34.47572 1.000 27.39673 212 TYR A C 1
ATOM 3329 O O . TYR A 1 211 ? 11.30548 0.88419 34.73836 1.000 27.58755 212 TYR A O 1
ATOM 3347 N N . PHE A 1 212 ? 13.44773 0.98816 35.43282 1.000 32.38696 213 PHE A N 1
ATOM 3348 C CA . PHE A 1 212 ? 13.07706 0.79199 36.83770 1.000 29.10801 213 PHE A CA 1
ATOM 3349 C C . PHE A 1 212 ? 11.95465 1.71015 37.30966 1.000 30.19139 213 PHE A C 1
ATOM 3350 O O . PHE A 1 212 ? 11.02863 1.22278 37.98009 1.000 28.37978 213 PHE A O 1
ATOM 3367 N N . PRO A 1 213 ? 11.97903 3.01750 37.03687 1.000 32.29078 214 PRO A N 1
ATOM 3368 C CA . PRO A 1 213 ? 10.90189 3.88085 37.55494 1.000 28.53225 214 PRO A CA 1
ATOM 3369 C C . PRO A 1 213 ? 9.52559 3.49319 37.05701 1.000 32.98104 214 PRO A C 1
ATOM 3370 O O . PRO A 1 213 ? 8.58180 3.33452 37.84804 1.000 30.99959 214 PRO A O 1
ATOM 3381 N N . TYR A 1 214 ? 9.37508 3.33904 35.74503 1.000 41.27222 215 TYR A N 1
ATOM 3382 C CA . TYR A 1 214 ? 8.08088 2.91693 35.22673 1.000 26.40744 215 TYR A CA 1
ATOM 3383 C C . TYR A 1 214 ? 7.67253 1.56557 35.80861 1.000 27.09539 215 TYR A C 1
ATOM 3384 O O . TYR A 1 214 ? 6.52824 1.39149 36.23869 1.000 22.45767 215 TYR A O 1
ATOM 3402 N N . PHE A 1 215 ? 8.59773 0.59218 35.85192 1.000 26.29017 216 PHE A N 1
ATOM 3403 C CA . PHE A 1 215 ? 8.23303 -0.74064 36.32714 1.000 31.11746 216 PHE A CA 1
ATOM 3404 C C . PHE A 1 215 ? 7.79821 -0.69888 37.79076 1.000 28.45956 216 PHE A C 1
ATOM 3405 O O . PHE A 1 215 ? 6.73062 -1.21239 38.15484 1.000 29.30338 216 PHE A O 1
ATOM 3422 N N . LYS A 1 216 ? 8.61387 -0.07975 38.64616 1.000 37.81659 217 LYS A N 1
ATOM 3423 C CA . LYS A 1 216 ? 8.28405 0.00244 40.06781 1.000 35.28717 217 LYS A CA 1
ATOM 3424 C C . LYS A 1 216 ? 6.92500 0.65775 40.26805 1.000 33.27710 217 LYS A C 1
ATOM 3425 O O . LYS A 1 216 ? 6.06054 0.11589 40.96887 1.000 32.47562 217 LYS A O 1
ATOM 3444 N N . LYS A 1 217 ? 6.70398 1.79865 39.59808 1.000 32.15411 218 LYS A N 1
ATOM 3445 C CA . LYS A 1 217 ? 5.44749 2.54490 39.70025 1.000 32.19131 218 LYS A CA 1
ATOM 3446 C C . LYS A 1 217 ? 4.24022 1.73201 39.24422 1.000 35.23626 218 LYS A C 1
ATOM 3447 O O . LYS A 1 217 ? 3.12662 1.94233 39.74076 1.000 32.07091 218 LYS A O 1
ATOM 3466 N N . ASN A 1 218 ? 4.42433 0.81319 38.29245 1.000 35.10491 219 ASN A N 1
ATOM 3467 C CA . ASN A 1 218 ? 3.31633 0.04692 37.73579 1.000 24.51217 219 ASN A CA 1
ATOM 3468 C C . ASN A 1 218 ? 3.36262 -1.41992 38.14272 1.000 29.53277 219 ASN A C 1
ATOM 3469 O O . ASN A 1 218 ? 2.77299 -2.27315 37.47147 1.000 27.01453 219 ASN A O 1
ATOM 3480 N N . ASN A 1 219 ? 4.04356 -1.71952 39.24617 1.000 28.35676 220 ASN A N 1
ATOM 3481 C CA . ASN A 1 219 ? 3.94727 -3.00852 39.91543 1.000 33.29189 220 ASN A CA 1
ATOM 3482 C C . ASN A 1 219 ? 4.44370 -4.14738 39.02342 1.000 22.20437 220 ASN A C 1
ATOM 3483 O O . ASN A 1 219 ? 3.92716 -5.26730 39.06049 1.000 31.72894 220 ASN A O 1
ATOM 3494 N N . VAL A 1 220 ? 5.49683 -3.88048 38.26020 1.000 33.03837 221 VAL A N 1
ATOM 3495 C CA . VAL A 1 220 ? 6.21179 -4.94004 37.55549 1.000 35.29306 221 VAL A CA 1
ATOM 3496 C C . VAL A 1 220 ? 7.16236 -5.60513 38.55275 1.000 33.21907 221 VAL A C 1
ATOM 3497 O O . VAL A 1 220 ? 8.18489 -5.03237 38.93670 1.000 36.64903 221 VAL A O 1
ATOM 3510 N N . THR A 1 221 ? 6.83682 -6.82992 38.94888 1.000 31.12238 222 THR A N 1
ATOM 3511 C CA . THR A 1 221 ? 7.65620 -7.59515 39.87635 1.000 25.07074 222 THR A CA 1
ATOM 3512 C C . THR A 1 221 ? 8.69306 -8.47703 39.19192 1.000 38.70864 222 THR A C 1
ATOM 3513 O O . THR A 1 221 ? 9.69817 -8.83403 39.82657 1.000 32.85928 222 THR A O 1
ATOM 3524 N N . THR A 1 222 ? 8.47918 -8.83872 37.92281 1.000 35.07522 223 THR A N 1
ATOM 3525 C CA . THR A 1 222 ? 9.20356 -9.93499 37.27956 1.000 29.52087 223 THR A CA 1
ATOM 3526 C C . THR A 1 222 ? 9.58864 -9.58296 35.84492 1.000 22.38982 223 THR A C 1
ATOM 3527 O O . THR A 1 222 ? 8.78346 -9.01079 35.11202 1.000 20.79445 223 THR A O 1
ATOM 3538 N N . ILE A 1 223 ? 10.83493 -9.87149 35.47331 1.000 23.06255 224 ILE A N 1
ATOM 3539 C CA . ILE A 1 223 ? 11.32645 -9.79437 34.09316 1.000 24.36765 224 ILE A CA 1
ATOM 3540 C C . ILE A 1 223 ? 11.52655 -11.22004 33.59140 1.000 25.43482 224 ILE A C 1
ATOM 3541 O O . ILE A 1 223 ? 12.13566 -12.04078 34.28678 1.000 21.77458 224 ILE A O 1
ATOM 3557 N N . VAL A 1 224 ? 11.03867 -11.51122 32.38438 1.000 21.85595 225 VAL A N 1
ATOM 3558 C CA . VAL A 1 224 ? 11.26706 -12.78650 31.70667 1.000 14.57757 225 VAL A CA 1
ATOM 3559 C C . VAL A 1 224 ? 11.99814 -12.49318 30.40574 1.000 21.98482 225 VAL A C 1
ATOM 3560 O O . VAL A 1 224 ? 11.48141 -11.75419 29.55226 1.000 19.62529 225 VAL A O 1
ATOM 3573 N N . ARG A 1 225 ? 13.20386 -13.04168 30.26306 1.000 17.34064 226 ARG A N 1
ATOM 3574 C CA . ARG A 1 225 ? 14.00549 -12.88060 29.05493 1.000 16.90547 226 ARG A CA 1
ATOM 3575 C C . ARG A 1 225 ? 13.93011 -14.15121 28.21088 1.000 21.04462 226 ARG A C 1
ATOM 3576 O O . ARG A 1 225 ? 14.10093 -15.25386 28.73659 1.000 16.33170 226 ARG A O 1
ATOM 3597 N N . LEU A 1 226 ? 13.69842 -13.99633 26.89777 1.000 14.57882 227 LEU A N 1
ATOM 3598 C CA . LEU A 1 226 ? 13.45399 -15.13693 26.02062 1.000 13.08316 227 LEU A CA 1
ATOM 3599 C C . LEU A 1 226 ? 14.51994 -15.27187 24.93355 1.000 16.70934 227 LEU A C 1
ATOM 3600 O O . LEU A 1 226 ? 14.49608 -16.24475 24.15952 1.000 15.64523 227 LEU A O 1
ATOM 3616 N N . ASN A 1 227 ? 15.48758 -14.36957 24.90046 1.000 15.05663 228 ASN A N 1
ATOM 3617 C CA . ASN A 1 227 ? 16.47570 -14.29025 23.84475 1.000 24.13916 228 ASN A CA 1
ATOM 3618 C C . ASN A 1 227 ? 17.87954 -14.33004 24.44553 1.000 17.46051 228 ASN A C 1
ATOM 3619 O O . ASN A 1 227 ? 18.05119 -14.45345 25.66013 1.000 22.18365 228 ASN A O 1
ATOM 3630 N N . LYS A 1 228 ? 18.89565 -14.19198 23.58804 1.000 21.17201 229 LYS A N 1
ATOM 3631 C CA . LYS A 1 228 ? 20.28233 -14.30695 24.03632 1.000 26.97815 229 LYS A CA 1
ATOM 3632 C C . LYS A 1 228 ? 20.61944 -13.22419 25.05012 1.000 29.01940 229 LYS A C 1
ATOM 3633 O O . LYS A 1 228 ? 20.13063 -12.08736 24.97553 1.000 21.24370 229 LYS A O 1
ATOM 3652 N N . LYS A 1 229 ? 21.47676 -13.59460 26.00562 1.000 25.86298 230 LYS A N 1
ATOM 3653 C CA . LYS A 1 229 ? 21.91278 -12.69823 27.07313 1.000 23.79346 230 LYS A CA 1
ATOM 3654 C C . LYS A 1 229 ? 22.91947 -11.69471 26.53622 1.000 27.03775 230 LYS A C 1
ATOM 3655 O O . LYS A 1 229 ? 23.92841 -12.08130 25.94337 1.000 32.49225 230 LYS A O 1
ATOM 3674 N N . ILE A 1 230 ? 22.62507 -10.40520 26.70932 1.000 28.71063 231 ILE A N 1
ATOM 3675 C CA . ILE A 1 230 ? 23.58816 -9.34041 26.46114 1.000 24.57713 231 ILE A CA 1
ATOM 3676 C C . ILE A 1 230 ? 23.66063 -8.36152 27.61959 1.000 21.11296 231 ILE A C 1
ATOM 3677 O O . ILE A 1 230 ? 24.35346 -7.34937 27.51947 1.000 30.87001 231 ILE A O 1
ATOM 3693 N N . TYR A 1 231 ? 22.92013 -8.61399 28.69786 1.000 30.05486 232 TYR A N 1
ATOM 3694 C CA . TYR A 1 231 ? 23.03405 -7.88456 29.94631 1.000 28.17207 232 TYR A CA 1
ATOM 3695 C C . TYR A 1 231 ? 22.95106 -8.88756 31.08890 1.000 31.77246 232 TYR A C 1
ATOM 3696 O O . TYR A 1 231 ? 22.33199 -9.94557 30.96191 1.000 26.22531 232 TYR A O 1
ATOM 3714 N N . GLU A 1 232 ? 23.56420 -8.53771 32.21545 1.000 30.82544 233 GLU A N 1
ATOM 3715 C CA . GLU A 1 232 ? 23.52801 -9.39917 33.38731 1.000 33.46516 233 GLU A CA 1
ATOM 3716 C C . GLU A 1 232 ? 22.15790 -9.33379 34.03946 1.000 27.92804 233 GLU A C 1
ATOM 3717 O O . GLU A 1 232 ? 21.64504 -8.24560 34.32229 1.000 35.41865 233 GLU A O 1
ATOM 3729 N N . ALA A 1 233 ? 21.56760 -10.49622 34.30122 1.000 27.74931 234 ALA A N 1
ATOM 3730 C CA . ALA A 1 233 ? 20.28456 -10.51107 34.99421 1.000 29.61801 234 ALA A CA 1
ATOM 3731 C C . ALA A 1 233 ? 20.36593 -9.80996 36.34671 1.000 33.16750 234 ALA A C 1
ATOM 3732 O O . ALA A 1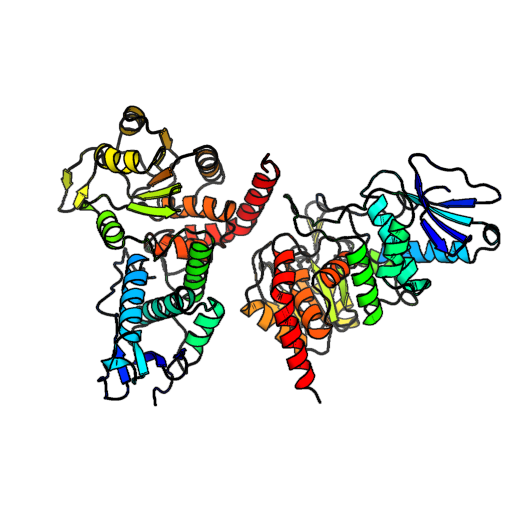 233 ? 19.36485 -9.27037 36.83439 1.000 31.71517 234 ALA A O 1
ATOM 3739 N N . LYS A 1 234 ? 21.54799 -9.83482 36.96774 1.000 38.01512 235 LYS A N 1
ATOM 3740 C CA . LYS A 1 234 ? 21.77259 -9.21746 38.27950 1.000 49.99166 235 LYS A CA 1
ATOM 3741 C C . LYS A 1 234 ? 21.27492 -7.76746 38.33157 1.000 38.07453 235 LYS A C 1
ATOM 3742 O O . LYS A 1 234 ? 20.76865 -7.31300 39.36496 1.000 33.78845 235 LYS A O 1
ATOM 3760 N N . ARG A 1 235 ? 21.40639 -7.02978 37.22250 1.000 33.02641 236 ARG A N 1
ATOM 3761 C CA . ARG A 1 235 ? 21.01401 -5.62030 37.19726 1.000 32.98393 236 ARG A CA 1
ATOM 3762 C C . ARG A 1 235 ? 19.54503 -5.42663 37.54519 1.000 38.58111 236 ARG A C 1
ATOM 3763 O O . ARG A 1 235 ? 19.17303 -4.40279 38.13853 1.000 41.81418 236 ARG A O 1
ATOM 3784 N N . PHE A 1 236 ? 18.70273 -6.40493 37.21707 1.000 31.97658 237 PHE A N 1
ATOM 3785 C CA . PHE A 1 236 ? 17.31151 -6.34623 37.62697 1.000 27.36556 237 PHE A CA 1
ATOM 3786 C C . PHE A 1 236 ? 17.13939 -6.85615 39.05084 1.000 33.47142 237 PHE A C 1
ATOM 3787 O O . PHE A 1 236 ? 16.42294 -6.24403 39.85591 1.000 36.44107 237 PHE A O 1
ATOM 3804 N N . THR A 1 237 ? 17.74009 -8.01073 39.36119 1.000 32.43226 238 THR A N 1
ATOM 3805 C CA . THR A 1 237 ? 17.47058 -8.64201 40.65332 1.000 37.73833 238 THR A CA 1
ATOM 3806 C C . THR A 1 237 ? 18.02456 -7.81274 41.79850 1.000 32.94450 238 THR A C 1
ATOM 3807 O O . THR A 1 237 ? 17.41107 -7.76166 42.86914 1.000 34.14145 238 THR A O 1
ATOM 3818 N N . ASP A 1 238 ? 19.17418 -7.16533 41.58011 1.000 29.61451 239 ASP A N 1
ATOM 3819 C CA . ASP A 1 238 ? 19.68667 -6.16242 42.51544 1.000 48.63115 239 ASP A CA 1
ATOM 3820 C C . ASP A 1 238 ? 18.61321 -5.12694 42.83981 1.000 47.92984 239 ASP A C 1
ATOM 3821 O O . ASP A 1 238 ? 18.37993 -4.79477 44.00939 1.000 50.86208 239 ASP A O 1
ATOM 3830 N N . ALA A 1 239 ? 17.95098 -4.59872 41.80700 1.000 35.47540 240 ALA A N 1
ATOM 3831 C CA . ALA A 1 239 ? 16.99306 -3.51619 41.98216 1.000 32.17059 240 ALA A CA 1
ATOM 3832 C C . ALA A 1 239 ? 15.67818 -3.98960 42.56525 1.000 32.46835 240 ALA A C 1
ATOM 3833 O O . ALA A 1 239 ? 14.75034 -3.18672 42.67766 1.000 37.14900 240 ALA A O 1
ATOM 3840 N N . GLY A 1 240 ? 15.56841 -5.26201 42.94727 1.000 35.13856 241 GLY A N 1
ATOM 3841 C CA . GLY A 1 240 ? 14.34929 -5.75754 43.54646 1.000 36.98537 241 GLY A CA 1
ATOM 3842 C C . GLY A 1 240 ? 13.48334 -6.59523 42.63552 1.000 37.43121 241 GLY A C 1
ATOM 3843 O O . GLY A 1 240 ? 12.46352 -7.12641 43.09135 1.000 33.03338 241 GLY A O 1
ATOM 3847 N N . PHE A 1 241 ? 13.85398 -6.75254 41.37277 1.000 39.30389 242 PHE A N 1
ATOM 3848 C CA . PHE A 1 241 ? 13.01180 -7.49342 40.44733 1.000 34.81925 242 PHE A CA 1
ATOM 3849 C C . PHE A 1 241 ? 13.38395 -8.97176 40.44423 1.000 29.42987 242 PHE A C 1
ATOM 3850 O O . PHE A 1 241 ? 14.56232 -9.32781 40.44834 1.000 39.62155 242 PHE A O 1
ATOM 3867 N N . GLU A 1 242 ? 12.37531 -9.83535 40.44059 1.000 31.80058 243 GLU A N 1
ATOM 3868 C CA . GLU A 1 242 ? 12.60219 -11.20008 39.98797 1.000 31.56655 243 GLU A CA 1
ATOM 3869 C C . GLU A 1 242 ? 12.98776 -11.20524 38.50148 1.000 35.38977 243 GLU A C 1
ATOM 3870 O O . GLU A 1 242 ? 12.55866 -10.35193 37.71634 1.000 30.65720 243 GLU A O 1
ATOM 3882 N N . HIS A 1 243 ? 13.82652 -12.16091 38.11604 1.000 29.05838 244 HIS A N 1
ATOM 3883 C CA . HIS A 1 243 ? 14.26972 -12.27726 36.73409 1.000 29.40263 244 HIS A CA 1
ATOM 3884 C C . HIS A 1 243 ? 14.40183 -13.74443 36.34933 1.000 32.27278 244 HIS A C 1
ATOM 3885 O O . HIS A 1 243 ? 14.90166 -14.55637 37.13424 1.000 27.70965 244 HIS A O 1
ATOM 3899 N N . TYR A 1 244 ? 13.97530 -14.07531 35.13077 1.000 26.45489 245 TYR A N 1
ATOM 3900 C CA . TYR A 1 244 ? 13.99318 -15.45147 34.65453 1.000 23.64155 245 TYR A CA 1
ATOM 3901 C C . TYR A 1 244 ? 14.36078 -15.50965 33.18431 1.000 22.98260 245 TYR A C 1
ATOM 3902 O O . TYR A 1 244 ? 13.97128 -14.64724 32.39259 1.000 20.35600 245 TYR A O 1
ATOM 3920 N N . ASP A 1 245 ? 15.07756 -16.56637 32.83643 1.000 22.39335 246 ASP A N 1
ATOM 3921 C CA . ASP A 1 245 ? 15.57601 -16.80960 31.49565 1.000 25.37721 246 ASP A CA 1
ATOM 3922 C C . ASP A 1 245 ? 14.87259 -18.04590 30.96870 1.000 24.59785 246 ASP A C 1
ATOM 3923 O O . ASP A 1 245 ? 14.89087 -19.09826 31.61905 1.000 18.27382 246 ASP A O 1
ATOM 3932 N N . LEU A 1 246 ? 14.20662 -17.90876 29.81331 1.000 18.63443 247 LEU A N 1
ATOM 3933 C CA . LEU A 1 246 ? 13.54742 -19.02012 29.14581 1.000 19.40958 247 LEU A CA 1
ATOM 3934 C C . LEU A 1 246 ? 13.86988 -18.91231 27.65229 1.000 23.89389 247 LEU A C 1
ATOM 3935 O O . LEU A 1 246 ? 12.99751 -18.69252 26.80593 1.000 16.83659 247 LEU A O 1
ATOM 3951 N N . PHE A 1 247 ? 15.15017 -19.09925 27.33327 1.000 20.40317 248 PHE A N 1
ATOM 3952 C CA . PHE A 1 247 ? 15.62279 -18.88182 25.97850 1.000 23.75107 248 PHE A CA 1
ATOM 3953 C C . PHE A 1 247 ? 15.01632 -19.87163 24.98414 1.000 22.14095 248 PHE A C 1
ATOM 3954 O O . PHE A 1 247 ? 14.98298 -21.09690 25.21504 1.000 15.67884 248 PHE A O 1
ATOM 3971 N N . PHE A 1 248 ? 14.53998 -19.32543 23.85919 1.000 18.23895 249 PHE A N 1
ATOM 3972 C CA . PHE A 1 248 ? 14.33824 -20.14776 22.68579 1.000 15.95541 249 PHE A CA 1
ATOM 3973 C C . PHE A 1 248 ? 14.64227 -19.30760 21.45640 1.000 16.97617 249 PHE A C 1
ATOM 3974 O O . PHE A 1 248 ? 14.69112 -18.07517 21.50184 1.000 16.19022 249 PHE A O 1
ATOM 3991 N N . ILE A 1 249 ? 14.87406 -20.01520 20.35095 1.000 11.96870 250 ILE A N 1
ATOM 3992 C CA . ILE A 1 249 ? 15.51785 -19.39789 19.20565 1.000 17.07025 250 ILE A CA 1
ATOM 3993 C C . ILE A 1 249 ? 14.52124 -18.48277 18.50388 1.000 15.11989 250 ILE A C 1
ATOM 3994 O O . ILE A 1 249 ? 13.31874 -18.77226 18.39203 1.000 12.39508 250 ILE A O 1
ATOM 4010 N N . ASP A 1 250 ? 15.02863 -17.35741 18.05821 1.000 11.59035 251 ASP A N 1
ATOM 4011 C CA . ASP A 1 250 ? 14.28297 -16.41488 17.24001 1.000 10.68645 251 ASP A CA 1
ATOM 4012 C C . ASP A 1 250 ? 13.47848 -17.12886 16.15761 1.000 12.85527 251 ASP A C 1
ATOM 4013 O O . ASP A 1 250 ? 14.00922 -17.96022 15.40897 1.000 13.65405 251 ASP A O 1
ATOM 4022 N N . GLY A 1 251 ? 12.18362 -16.82168 16.08544 1.000 16.84434 252 GLY A N 1
ATOM 4023 C CA . GLY A 1 251 ? 11.36501 -17.37413 15.02328 1.000 14.30156 252 GLY A CA 1
ATOM 4024 C C . GLY A 1 251 ? 10.95440 -18.81193 15.21884 1.000 14.08870 252 GLY A C 1
ATOM 4025 O O . GLY A 1 251 ? 10.41896 -19.42829 14.28330 1.000 12.93477 252 GLY A O 1
ATOM 4029 N N . SER A 1 252 ? 11.21275 -19.40106 16.39449 1.000 15.84082 253 SER A N 1
ATOM 4030 C CA . SER A 1 252 ? 10.85073 -20.78851 16.65405 1.000 16.68100 253 SER A CA 1
ATOM 4031 C C . SER A 1 252 ? 9.70601 -20.82483 17.65415 1.000 15.14486 253 SER A C 1
ATOM 4032 O O . SER A 1 252 ? 9.21531 -19.79555 18.12654 1.000 13.38203 253 SER A O 1
ATOM 4040 N N . THR A 1 253 ? 9.26507 -22.02021 17.93884 1.000 14.18553 254 THR A N 1
ATOM 4041 C CA . THR A 1 253 ? 8.20075 -22.23602 18.89321 1.000 12.73510 254 THR A CA 1
ATOM 4042 C C . THR A 1 253 ? 8.76983 -22.84884 20.17145 1.000 18.24209 254 THR A C 1
ATOM 4043 O O . THR A 1 253 ? 9.72380 -23.64094 20.13965 1.000 17.38509 254 THR A O 1
ATOM 4054 N N . PRO A 1 254 ? 8.19467 -22.50470 21.31463 1.000 17.69513 255 PRO A N 1
ATOM 4055 C CA . PRO A 1 254 ? 8.77751 -22.93356 22.58716 1.000 19.04512 255 PRO A CA 1
ATOM 4056 C C . PRO A 1 254 ? 8.40869 -24.36543 22.95816 1.000 11.32879 255 PRO A C 1
ATOM 4057 O O . PRO A 1 254 ? 7.32114 -24.85880 22.65733 1.000 12.89756 255 PRO A O 1
ATOM 4068 N N . SER A 1 255 ? 9.36224 -25.05387 23.58896 1.000 16.67731 256 SER A N 1
ATOM 4069 C CA . SER A 1 255 ? 9.14499 -26.40439 24.08793 1.000 15.94399 256 SER A CA 1
ATOM 4070 C C . SER A 1 255 ? 8.04097 -26.40747 25.13919 1.000 18.16414 256 SER A C 1
ATOM 4071 O O . SER A 1 255 ? 7.74873 -25.37886 25.75688 1.000 17.65831 256 SER A O 1
ATOM 4079 N N . ASP A 1 256 ? 7.42932 -27.58828 25.33940 1.000 17.63886 257 ASP A N 1
ATOM 4080 C CA . ASP A 1 256 ? 6.44759 -27.76714 26.41093 1.000 16.23820 257 ASP A CA 1
ATOM 4081 C C . ASP A 1 256 ? 7.04048 -27.32881 27.73686 1.000 20.12591 257 ASP A C 1
ATOM 4082 O O . ASP A 1 256 ? 6.36713 -26.69733 28.56101 1.000 19.21279 257 ASP A O 1
ATOM 4091 N N . ASN A 1 257 ? 8.31991 -27.64101 27.94512 1.000 17.68362 258 ASN A N 1
ATOM 4092 C CA . ASN A 1 257 ? 8.98029 -27.26923 29.18620 1.000 21.45517 258 ASN A CA 1
ATOM 4093 C C . ASN A 1 257 ? 9.00736 -25.75294 29.36532 1.000 19.65291 258 ASN A C 1
ATOM 4094 O O . ASN A 1 257 ? 8.73751 -25.24438 30.45082 1.000 19.30152 258 ASN A O 1
ATOM 4105 N N . ILE A 1 258 ? 9.36904 -25.01380 28.31784 1.000 17.16391 259 ILE A N 1
ATOM 4106 C CA . ILE A 1 258 ? 9.36315 -23.55615 28.41020 1.000 18.75924 259 ILE A CA 1
ATOM 4107 C C . ILE A 1 258 ? 7.96198 -23.03208 28.66800 1.000 17.30821 259 ILE A C 1
ATOM 4108 O O . ILE A 1 258 ? 7.76757 -22.13029 29.49927 1.000 19.65168 259 ILE A O 1
ATOM 4124 N N . VAL A 1 259 ? 6.95675 -23.59004 27.99629 1.000 16.25207 260 VAL A N 1
ATOM 4125 C CA . VAL A 1 259 ? 5.59583 -23.09528 28.21051 1.000 16.55577 260 VAL A CA 1
ATOM 4126 C C . VAL A 1 259 ? 5.16191 -23.33859 29.65641 1.000 20.60111 260 VAL A C 1
ATOM 4127 O O . VAL A 1 259 ? 4.67826 -22.42540 30.33564 1.000 17.92645 260 VAL A O 1
ATOM 4140 N N . ARG A 1 260 ? 5.36088 -24.56748 30.14860 1.000 22.96886 261 ARG A N 1
ATOM 4141 C CA . ARG A 1 260 ? 5.08644 -24.92779 31.53870 1.000 18.11392 261 ARG A CA 1
ATOM 4142 C C . ARG A 1 260 ? 5.74047 -23.95624 32.49708 1.000 20.58661 261 ARG A C 1
ATOM 4143 O O . ARG A 1 260 ? 5.09739 -23.42743 33.41501 1.000 19.45614 261 ARG A O 1
ATOM 4164 N N . ARG A 1 261 ? 7.03815 -23.71625 32.29698 1.000 16.39449 262 ARG A N 1
ATOM 4165 C CA . ARG A 1 261 ? 7.79086 -22.88216 33.20281 1.000 17.08893 262 ARG A CA 1
ATOM 4166 C C . ARG A 1 261 ? 7.27710 -21.45369 33.15967 1.000 23.74022 262 ARG A C 1
ATOM 4167 O O . ARG A 1 261 ? 7.10164 -20.82965 34.20219 1.000 16.16794 262 ARG A O 1
ATOM 4188 N N . PHE A 1 262 ? 6.95802 -20.94868 31.96312 1.000 18.79367 263 PHE A N 1
ATOM 4189 C CA . PHE A 1 262 ? 6.45761 -19.58928 31.83371 1.000 18.18742 263 PHE A CA 1
ATOM 4190 C C . PHE A 1 262 ? 5.14013 -19.43595 32.57590 1.000 13.40189 263 PHE A C 1
ATOM 4191 O O . PHE A 1 262 ? 4.92570 -18.45572 33.29909 1.000 21.05190 263 PHE A O 1
ATOM 4208 N N . LEU A 1 263 ? 4.25096 -20.40179 32.41934 1.000 16.50430 264 LEU A N 1
ATOM 4209 C CA . LEU A 1 263 ? 2.94811 -20.31403 33.06812 1.000 20.33291 264 LEU A CA 1
ATOM 4210 C C . LEU A 1 263 ? 3.08165 -20.34583 34.59100 1.000 23.74443 264 LEU A C 1
ATOM 4211 O O . LEU A 1 263 ? 2.36090 -19.63924 35.29878 1.000 21.88284 264 LEU A O 1
ATOM 4227 N N . ASN A 1 264 ? 4.02043 -21.14482 35.10727 1.000 26.48015 265 ASN A N 1
ATOM 4228 C CA . ASN A 1 264 ? 4.24483 -21.20450 36.55066 1.000 28.44424 265 ASN A CA 1
ATOM 4229 C C . ASN A 1 264 ? 4.81610 -19.89841 37.08069 1.000 20.61741 265 ASN A C 1
ATOM 4230 O O . ASN A 1 264 ? 4.39096 -19.41027 38.13042 1.000 24.06172 265 ASN A O 1
ATOM 4241 N N . ILE A 1 265 ? 5.80110 -19.32930 36.38472 1.000 24.48556 266 ILE A N 1
ATOM 4242 C CA . ILE A 1 265 ? 6.34437 -18.03508 36.78305 1.000 25.40754 266 ILE A CA 1
ATOM 4243 C C . ILE A 1 265 ? 5.22677 -17.00205 36.88868 1.000 26.99808 266 ILE A C 1
ATOM 4244 O O . ILE A 1 265 ? 5.12036 -16.26335 37.88302 1.000 28.34824 266 ILE A O 1
ATOM 4260 N N . CYS A 1 266 ? 4.35491 -16.95566 35.87525 1.000 22.81684 267 CYS A N 1
ATOM 4261 C CA . CYS A 1 266 ? 3.35058 -15.89620 35.81620 1.000 25.36795 267 CYS A CA 1
ATOM 4262 C C . CYS A 1 266 ? 2.18906 -16.16002 36.76733 1.000 28.46220 267 CYS A C 1
ATOM 4263 O O . CYS A 1 266 ? 1.58066 -15.21357 37.28670 1.000 29.80360 267 CYS A O 1
ATOM 4271 N N . GLU A 1 267 ? 1.86843 -17.42448 37.01159 1.000 22.62351 268 GLU A N 1
ATOM 4272 C CA . GLU A 1 267 ? 0.78234 -17.75004 37.92342 1.000 31.87353 268 GLU A CA 1
ATOM 4273 C C . GLU A 1 267 ? 1.18185 -17.55581 39.37928 1.000 29.11924 268 GLU A C 1
ATOM 4274 O O . GLU A 1 267 ? 0.30576 -17.46629 40.24805 1.000 33.51553 268 GLU A O 1
ATOM 4286 N N . ASN A 1 268 ? 2.47772 -17.46579 39.65387 1.000 27.20503 269 ASN A N 1
ATOM 4287 C CA . ASN A 1 268 ? 2.97886 -17.38258 41.01430 1.000 37.38002 269 ASN A CA 1
ATOM 4288 C C . ASN A 1 268 ? 3.44531 -15.98545 41.36592 1.000 37.64010 269 ASN A C 1
ATOM 4289 O O . ASN A 1 268 ? 4.13180 -15.80155 42.37214 1.000 34.84635 269 ASN A O 1
ATOM 4300 N N . THR A 1 269 ? 3.09692 -14.99480 40.56242 1.000 42.53521 270 THR A N 1
ATOM 4301 C CA . THR A 1 269 ? 3.19777 -13.62081 41.00215 1.000 34.81551 270 THR A CA 1
ATOM 4302 C C . THR A 1 269 ? 1.83672 -12.96740 40.86973 1.000 37.22914 270 THR A C 1
ATOM 4303 O O . THR A 1 269 ? 0.98709 -13.36384 40.05920 1.000 35.74337 270 THR A O 1
ATOM 4314 N N . GLU A 1 270 ? 1.62737 -12.00725 41.74508 1.000 41.20744 271 GLU A N 1
ATOM 4315 C CA . GLU A 1 270 ? 0.40400 -11.24090 41.77490 1.000 40.97420 271 GLU A CA 1
ATOM 4316 C C . GLU A 1 270 ? 0.59486 -9.93425 41.03897 1.000 35.54568 271 GLU A C 1
ATOM 4317 O O . GLU A 1 270 ? -0.39296 -9.31349 40.62396 1.000 30.05832 271 GLU A O 1
ATOM 4329 N N . GLY A 1 271 ? 1.85104 -9.54679 40.82724 1.000 28.05266 272 GLY A N 1
ATOM 4330 C CA . GLY A 1 271 ? 2.17368 -8.37278 40.05287 1.000 41.30703 272 GLY A CA 1
ATOM 4331 C C . GLY A 1 271 ? 2.18183 -8.61513 38.54805 1.000 28.16695 272 GLY A C 1
ATOM 4332 O O . GLY A 1 271 ? 1.73371 -9.64115 38.02670 1.000 31.49269 272 GLY A O 1
ATOM 4336 N N . ALA A 1 272 ? 2.72699 -7.62108 37.85306 1.000 28.79289 273 ALA A N 1
ATOM 4337 C CA . ALA A 1 272 ? 2.91065 -7.61111 36.40868 1.000 29.98174 273 ALA A CA 1
ATOM 4338 C C . ALA A 1 272 ? 4.27619 -8.16033 36.01524 1.000 35.35560 273 ALA A C 1
ATOM 4339 O O . ALA A 1 272 ? 5.27468 -8.01039 36.73890 1.000 24.70081 273 ALA A O 1
ATOM 4346 N N . ILE A 1 273 ? 4.31493 -8.74775 34.81789 1.000 24.88590 274 ILE A N 1
ATOM 4347 C CA . ILE A 1 273 ? 5.50121 -9.38671 34.26947 1.000 23.35780 274 ILE A CA 1
ATOM 4348 C C . ILE A 1 273 ? 5.87762 -8.63579 33.00042 1.000 23.61682 274 ILE A C 1
ATOM 4349 O O . ILE A 1 273 ? 5.03135 -8.42219 32.12338 1.000 22.63597 274 ILE A O 1
ATOM 4365 N N . ALA A 1 274 ? 7.11804 -8.17870 32.93707 1.000 17.32712 275 ALA A N 1
ATOM 4366 C CA . ALA A 1 274 ? 7.64867 -7.51940 31.76162 1.000 19.49078 275 ALA A CA 1
ATOM 4367 C C . ALA A 1 274 ? 8.40251 -8.60872 31.01052 1.000 23.60801 275 ALA A C 1
ATOM 4368 O O . ALA A 1 274 ? 9.36377 -9.18059 31.53028 1.000 19.78773 275 ALA A O 1
ATOM 4375 N N . VAL A 1 275 ? 7.90472 -8.95023 29.83385 1.000 18.39169 276 VAL A N 1
ATOM 4376 C CA . VAL A 1 275 ? 8.44477 -10.02928 29.01090 1.000 14.20169 276 VAL A CA 1
ATOM 4377 C C . VAL A 1 275 ? 9.16759 -9.38601 27.84683 1.000 15.12348 276 VAL A C 1
ATOM 4378 O O . VAL A 1 275 ? 8.60107 -8.52129 27.17574 1.000 14.97603 276 VAL A O 1
ATOM 4391 N N . HIS A 1 276 ? 10.38910 -9.83551 27.56988 1.000 16.34454 277 HIS A N 1
ATOM 4392 C CA . HIS A 1 276 ? 11.11499 -9.35900 26.40865 1.000 15.48936 277 HIS A CA 1
ATOM 4393 C C . HIS A 1 276 ? 11.82888 -10.48859 25.68876 1.000 17.41936 277 HIS A C 1
ATOM 4394 O O . HIS A 1 276 ? 12.09652 -11.56467 26.24849 1.000 20.80278 277 HIS A O 1
ATOM 4408 N N . SER A 1 277 ? 12.10691 -10.21153 24.40722 1.000 12.79748 278 SER A N 1
ATOM 4409 C CA . SER A 1 277 ? 12.96892 -11.02510 23.55079 1.000 15.85429 278 SER A CA 1
ATOM 4410 C C . SER A 1 277 ? 13.85520 -10.01386 22.83023 1.000 17.20591 278 SER A C 1
ATOM 4411 O O . SER A 1 277 ? 14.21450 -8.98759 23.42303 1.000 20.87193 278 SER A O 1
ATOM 4419 N N . LYS A 1 278 ? 14.27404 -10.26729 21.59743 1.000 20.15204 279 LYS A N 1
ATOM 4420 C CA . LYS A 1 278 ? 15.08440 -9.25368 20.92677 1.000 18.55084 279 LYS A CA 1
ATOM 4421 C C . LYS A 1 278 ? 14.21587 -8.07788 20.48821 1.000 21.18092 279 LYS A C 1
ATOM 4422 O O . LYS A 1 278 ? 14.45852 -6.93344 20.88562 1.000 18.47993 279 LYS A O 1
ATOM 4441 N N . ALA A 1 279 ? 13.14717 -8.35238 19.73083 1.000 21.08077 280 ALA A N 1
ATOM 4442 C CA . ALA A 1 279 ? 12.19806 -7.31671 19.33250 1.000 20.72636 280 ALA A CA 1
ATOM 4443 C C . ALA A 1 279 ? 11.00124 -7.22186 20.26076 1.000 15.42438 280 ALA A C 1
ATOM 4444 O O . ALA A 1 279 ? 10.25161 -6.22948 20.17841 1.000 14.92836 280 ALA A O 1
ATOM 4451 N N . GLY A 1 280 ? 10.80006 -8.22958 21.11043 1.000 18.01926 281 GLY A N 1
ATOM 4452 C CA . GLY A 1 280 ? 9.62082 -8.29683 21.94492 1.000 13.24959 281 GLY A CA 1
ATOM 4453 C C . GLY A 1 280 ? 8.36506 -8.58134 21.15863 1.000 11.44648 281 GLY A C 1
ATOM 4454 O O . GLY A 1 280 ? 7.26300 -8.14073 21.55392 1.000 13.90979 281 GLY A O 1
ATOM 4458 N N . LEU A 1 281 ? 8.50045 -9.28312 20.03251 1.000 12.36114 282 LEU A N 1
ATOM 4459 C CA . LEU A 1 281 ? 7.38759 -9.50303 19.09645 1.000 13.60644 282 LEU A CA 1
ATOM 4460 C C . LEU A 1 281 ? 7.01395 -10.98057 18.96701 1.000 12.02557 282 LEU A C 1
ATOM 4461 O O . LEU A 1 281 ? 5.95267 -11.38621 19.45786 1.000 16.45664 282 LEU A O 1
ATOM 4477 N N . GLY A 1 282 ? 7.81756 -11.80713 18.29180 1.000 14.72549 283 GLY A N 1
ATOM 4478 C CA . GLY A 1 282 ? 7.48661 -13.20312 18.06698 1.000 13.83250 283 GLY A CA 1
ATOM 4479 C C . GLY A 1 282 ? 7.44382 -14.00860 19.35990 1.000 13.58851 283 GLY A C 1
ATOM 4480 O O . GLY A 1 282 ? 6.38397 -14.45745 19.80170 1.000 13.02375 283 GLY A O 1
ATOM 4484 N N . ARG A 1 283 ? 8.60225 -14.17374 19.98353 1.000 13.64187 284 ARG A N 1
ATOM 4485 C CA . ARG A 1 283 ? 8.71023 -15.05836 21.14021 1.000 15.61480 284 ARG A CA 1
ATOM 4486 C C . ARG A 1 283 ? 7.87932 -14.52562 22.30171 1.000 11.28016 284 ARG A C 1
ATOM 4487 O O . ARG A 1 283 ? 7.11865 -15.27739 22.91970 1.000 10.93353 284 ARG A O 1
ATOM 4508 N N . THR A 1 284 ? 7.98985 -13.21271 22.58021 1.000 13.79137 285 THR A N 1
ATOM 4509 C CA . THR A 1 284 ? 7.22693 -12.57231 23.66299 1.000 12.30075 285 THR A CA 1
ATOM 4510 C C . THR A 1 284 ? 5.71900 -12.72997 23.46391 1.000 12.83816 285 THR A C 1
ATOM 4511 O O . THR A 1 284 ? 4.99691 -13.16320 24.38020 1.000 11.68276 285 THR A O 1
ATOM 4522 N N . GLY A 1 285 ? 5.21338 -12.37006 22.26921 1.000 10.81374 286 GLY A N 1
ATOM 4523 C CA . GLY A 1 285 ? 3.79515 -12.51916 22.01265 1.000 10.86510 286 GLY A CA 1
ATOM 4524 C C . GLY A 1 285 ? 3.31102 -13.94562 22.13224 1.000 10.19488 286 GLY A C 1
ATOM 4525 O O . GLY A 1 285 ? 2.16231 -14.19159 22.51945 1.000 15.81989 286 GLY A O 1
ATOM 4529 N N . THR A 1 286 ? 4.14811 -14.92124 21.74598 1.000 10.26812 287 THR A N 1
ATOM 4530 C CA . THR A 1 286 ? 3.71844 -16.31204 21.72702 1.000 12.68471 287 THR A CA 1
ATOM 4531 C C . THR A 1 286 ? 3.50458 -16.81047 23.14111 1.000 11.49229 287 THR A C 1
ATOM 4532 O O . THR A 1 286 ? 2.47913 -17.42831 23.44457 1.000 14.66206 287 THR A O 1
ATOM 4543 N N . LEU A 1 287 ? 4.40072 -16.46642 24.04754 1.000 13.35282 288 LEU A N 1
ATOM 4544 C CA . LEU A 1 287 ? 4.22305 -16.99396 25.39749 1.000 19.18310 288 LEU A CA 1
ATOM 4545 C C . LEU A 1 287 ? 3.08382 -16.28866 26.12983 1.000 15.14691 288 LEU A C 1
ATOM 4546 O O . LEU A 1 287 ? 2.27357 -16.96021 26.78043 1.000 13.35654 288 LEU A O 1
ATOM 4562 N N . ILE A 1 288 ? 2.95337 -14.96660 25.97239 1.000 18.73848 289 ILE A N 1
ATOM 4563 C CA . ILE A 1 288 ? 1.82945 -14.24455 26.58360 1.000 11.18358 289 ILE A CA 1
ATOM 4564 C C . ILE A 1 288 ? 0.53203 -14.80844 26.07534 1.000 12.43560 289 ILE A C 1
ATOM 4565 O O . ILE A 1 288 ? -0.43969 -14.98287 26.83387 1.000 15.44610 289 ILE A O 1
ATOM 4581 N N . ALA A 1 289 ? 0.48362 -15.09506 24.77064 1.000 15.08176 290 ALA A N 1
ATOM 4582 C CA . ALA A 1 289 ? -0.69553 -15.71861 24.19001 1.000 11.54870 290 ALA A CA 1
ATOM 4583 C C . ALA A 1 289 ? -1.05347 -17.01914 24.89819 1.000 14.77099 290 ALA A C 1
ATOM 4584 O O . ALA A 1 289 ? -2.23119 -17.30237 25.12889 1.000 12.36695 290 ALA A O 1
ATOM 4591 N N . CYS A 1 290 ? -0.05752 -17.85553 25.20534 1.000 14.77573 291 CYS A N 1
ATOM 4592 C CA . CYS A 1 290 ? -0.33951 -19.12117 25.88453 1.000 14.94341 291 CYS A CA 1
ATOM 4593 C C . CYS A 1 290 ? -1.04136 -18.88283 27.21852 1.000 13.43678 291 CYS A C 1
ATOM 4594 O O . CYS A 1 290 ? -2.00542 -19.58425 27.56766 1.000 16.02300 291 CYS A O 1
ATOM 4602 N N . TYR A 1 291 ? -0.53541 -17.92354 27.99240 1.000 16.16026 292 TYR A N 1
ATOM 4603 C CA . TYR A 1 291 ? -1.11466 -17.61086 29.29750 1.000 18.70874 292 TYR A CA 1
ATOM 4604 C C . TYR A 1 291 ? -2.53741 -17.12039 29.13784 1.000 16.25000 292 TYR A C 1
ATOM 4605 O O . TYR A 1 291 ? -3.44554 -17.58231 29.83935 1.000 16.30542 292 TYR A O 1
ATOM 4623 N N . VAL A 1 292 ? -2.76397 -16.21282 28.17942 1.000 15.74115 293 VAL A N 1
ATOM 4624 C CA . VAL A 1 292 ? -4.09518 -15.62627 28.03577 1.000 15.99553 293 VAL A CA 1
ATOM 4625 C C . VAL A 1 292 ? -5.07594 -16.65737 27.50507 1.000 14.41397 293 VAL A C 1
ATOM 4626 O O . VAL A 1 292 ? -6.25148 -16.65239 27.87782 1.000 22.53004 293 VAL A O 1
ATOM 4639 N N . MET A 1 293 ? -4.64103 -17.54638 26.59506 1.000 14.88863 294 MET A N 1
ATOM 4640 C CA . MET A 1 293 ? -5.54548 -18.61341 26.17853 1.000 19.91222 294 MET A CA 1
ATOM 4641 C C . MET A 1 293 ? -5.93950 -19.49593 27.37164 1.000 16.52517 294 MET A C 1
ATOM 4642 O O . MET A 1 293 ? -7.11872 -19.81174 27.55684 1.000 15.80845 294 MET A O 1
ATOM 4656 N N . LYS A 1 294 ? -4.97379 -19.86426 28.21252 1.000 15.21117 295 LYS A N 1
ATOM 4657 C CA . LYS A 1 294 ? -5.27337 -20.73115 29.35049 1.000 21.80043 295 LYS A CA 1
ATOM 4658 C C . LYS A 1 294 ? -6.23055 -20.05192 30.33521 1.000 20.02389 295 LYS A C 1
ATOM 4659 O O . LYS A 1 294 ? -7.25703 -20.62519 30.71056 1.000 25.00809 295 LYS A O 1
ATOM 4678 N N . HIS A 1 295 ? -5.92484 -18.81465 30.73146 1.000 22.14155 296 HIS A N 1
ATOM 4679 C CA . HIS A 1 295 ? -6.60408 -18.15081 31.84521 1.000 24.69100 296 HIS A CA 1
ATOM 4680 C C . HIS A 1 295 ? -7.82398 -17.32519 31.45310 1.000 29.58012 296 HIS A C 1
ATOM 4681 O O . HIS A 1 295 ? -8.67868 -17.08639 32.30719 1.000 27.07176 296 HIS A O 1
ATOM 4695 N N . TYR A 1 296 ? -7.95560 -16.90778 30.19508 1.000 21.47769 297 TYR A N 1
ATOM 4696 C CA . TYR A 1 296 ? -9.13489 -16.17013 29.77225 1.000 21.30688 297 TYR A CA 1
ATOM 4697 C C . TYR A 1 296 ? -9.90908 -16.87200 28.66646 1.000 21.75139 297 TYR A C 1
ATOM 4698 O O . TYR A 1 296 ? -10.97629 -16.38006 28.26118 1.000 24.71841 297 TYR A O 1
ATOM 4716 N N . ARG A 1 297 ? -9.41420 -17.99841 28.16646 1.000 18.76940 298 ARG A N 1
ATOM 4717 C CA . ARG A 1 297 ? -10.10692 -18.76094 27.14039 1.000 22.31286 298 ARG A CA 1
ATOM 4718 C C . ARG A 1 297 ? -10.32337 -17.97818 25.84298 1.000 19.96237 298 ARG A C 1
ATOM 4719 O O . ARG A 1 297 ? -11.35358 -18.11844 25.17271 1.000 19.91815 298 ARG A O 1
ATOM 4740 N N . PHE A 1 298 ? -9.34426 -17.16126 25.45403 1.000 18.70060 299 PHE A N 1
ATOM 4741 C CA . PHE A 1 298 ? -9.31955 -16.67191 24.08106 1.000 15.42895 299 PHE A CA 1
ATOM 4742 C C . PHE A 1 298 ? -9.06426 -17.84493 23.13573 1.000 18.37612 299 PHE A C 1
ATOM 4743 O O . PHE A 1 298 ? -8.33525 -18.78810 23.46988 1.000 20.41267 299 PHE A O 1
ATOM 4760 N N . THR A 1 299 ? -9.62793 -17.77535 21.92855 1.000 17.24441 300 THR A N 1
ATOM 4761 C CA . THR A 1 299 ? -9.14939 -18.64198 20.84834 1.000 16.34488 300 THR A CA 1
ATOM 4762 C C . THR A 1 299 ? -7.79853 -18.14541 20.32690 1.000 17.19972 300 THR A C 1
ATOM 4763 O O . THR A 1 299 ? -7.38882 -17.00292 20.57293 1.000 16.80756 300 THR A O 1
ATOM 4774 N N . HIS A 1 300 ? -7.13860 -18.99262 19.52247 1.000 18.74131 301 HIS A N 1
ATOM 4775 C CA . HIS A 1 300 ? -5.88638 -18.57917 18.89333 1.000 13.34621 301 HIS A CA 1
ATOM 4776 C C . HIS A 1 300 ? -6.08118 -17.33106 18.03407 1.000 11.21356 301 HIS A C 1
ATOM 4777 O O . HIS A 1 300 ? -5.24962 -16.41416 18.07228 1.000 10.43693 301 HIS A O 1
ATOM 4791 N N . ALA A 1 301 ? -7.16808 -17.25280 17.26989 1.000 13.50424 302 ALA A N 1
ATOM 4792 C CA . ALA A 1 301 ? -7.37230 -16.07460 16.43023 1.000 15.51039 302 ALA A CA 1
ATOM 4793 C C . ALA A 1 301 ? -7.62810 -14.82312 17.26735 1.000 10.18252 302 ALA A C 1
ATOM 4794 O O . ALA A 1 301 ? -7.12952 -13.74045 16.94741 1.000 11.08322 302 ALA A O 1
ATOM 4801 N N . GLU A 1 302 ? -8.39868 -14.95936 18.34226 1.000 15.46435 303 GLU A N 1
ATOM 4802 C CA . GLU A 1 302 ? -8.71013 -13.81163 19.18510 1.000 14.67560 303 GLU A CA 1
ATOM 4803 C C . GLU A 1 302 ? -7.45784 -13.24427 19.81903 1.000 15.55886 303 GLU A C 1
ATOM 4804 O O . GLU A 1 302 ? -7.31439 -12.02251 19.91713 1.000 14.77948 303 GLU A O 1
ATOM 4816 N N . ILE A 1 303 ? -6.53786 -14.11588 20.27563 1.000 13.51531 304 ILE A N 1
ATOM 4817 C CA . ILE A 1 303 ? -5.39636 -13.58370 21.01321 1.000 12.35681 304 ILE A CA 1
ATOM 4818 C C . ILE A 1 303 ? -4.30411 -13.10519 20.05093 1.000 12.79857 304 ILE A C 1
ATOM 4819 O O . ILE A 1 303 ? -3.55020 -12.17261 20.36951 1.000 12.01512 304 ILE A O 1
ATOM 4835 N N . ILE A 1 304 ? -4.15798 -13.73398 18.88725 1.000 10.50289 305 ILE A N 1
ATOM 4836 C CA . ILE A 1 304 ? -3.21167 -13.18386 17.91316 1.000 11.04864 305 ILE A CA 1
ATOM 4837 C C . ILE A 1 304 ? -3.66658 -11.79601 17.47994 1.000 8.45951 305 ILE A C 1
ATOM 4838 O O . ILE A 1 304 ? -2.87128 -10.84795 17.45122 1.000 8.81292 305 ILE A O 1
ATOM 4854 N N . ALA A 1 305 ? -4.97409 -11.62888 17.23007 1.000 11.89981 306 ALA A N 1
ATOM 4855 C CA . ALA A 1 305 ? -5.54111 -10.30482 16.97246 1.000 11.21212 306 ALA A CA 1
ATOM 4856 C C . ALA A 1 305 ? -5.29108 -9.32912 18.12246 1.000 11.94972 306 ALA A C 1
ATOM 4857 O O . ALA A 1 305 ? -4.79575 -8.22993 17.90495 1.000 11.69150 306 ALA A O 1
ATOM 4864 N N . TRP A 1 306 ? -5.65953 -9.70786 19.34970 1.000 13.24226 307 TRP A N 1
ATOM 4865 C CA . TRP A 1 306 ? -5.56853 -8.78412 20.47055 1.000 10.66080 307 TRP A CA 1
ATOM 4866 C C . TRP A 1 306 ? -4.12597 -8.34310 20.68500 1.000 10.11037 307 TRP A C 1
ATOM 4867 O O . TRP A 1 306 ? -3.84371 -7.14745 20.79745 1.000 13.77643 307 TRP A O 1
ATOM 4888 N N . ILE A 1 307 ? -3.17771 -9.28243 20.63453 1.000 11.36662 308 ILE A N 1
ATOM 4889 C CA . ILE A 1 307 ? -1.79867 -8.92307 20.92734 1.000 7.74265 308 ILE A CA 1
ATOM 4890 C C . ILE A 1 307 ? -1.20249 -8.05994 19.82134 1.000 8.84741 308 ILE A C 1
ATOM 4891 O O . ILE A 1 307 ? -0.45211 -7.12503 20.10390 1.000 11.45951 308 ILE A O 1
ATOM 4907 N N . ARG A 1 308 ? -1.54479 -8.31904 18.55027 1.000 11.06660 309 ARG A N 1
ATOM 4908 C CA . ARG A 1 308 ? -1.07076 -7.44547 17.46622 1.000 11.28742 309 ARG A CA 1
ATOM 4909 C C . ARG A 1 308 ? -1.69803 -6.04550 17.50155 1.000 10.34908 309 ARG A C 1
ATOM 4910 O O . ARG A 1 308 ? -1.07314 -5.06431 17.07304 1.000 11.26317 309 ARG A O 1
ATOM 4931 N N . ILE A 1 309 ? -2.95607 -5.93943 17.91910 1.000 10.26921 310 ILE A N 1
ATOM 4932 C CA . ILE A 1 309 ? -3.58284 -4.63929 18.09612 1.000 12.62837 310 ILE A CA 1
ATOM 4933 C C . ILE A 1 309 ? -2.83515 -3.83968 19.16648 1.000 12.31632 310 ILE A C 1
ATOM 4934 O O . ILE A 1 309 ? -2.58353 -2.64180 18.99831 1.000 10.96637 310 ILE A O 1
ATOM 4950 N N . CYS A 1 310 ? -2.38448 -4.51235 20.24139 1.000 12.04786 311 CYS A N 1
ATOM 4951 C CA . CYS A 1 310 ? -1.58824 -3.84540 21.27656 1.000 16.93287 311 CYS A CA 1
ATOM 4952 C C . CYS A 1 310 ? -0.15947 -3.58219 20.82891 1.000 12.40987 311 CYS A C 1
ATOM 4953 O O . CYS A 1 310 ? 0.42067 -2.55626 21.19823 1.000 12.57096 311 CYS A O 1
ATOM 4961 N N . ARG A 1 311 ? 0.44135 -4.52603 20.10155 1.000 14.06500 312 ARG A N 1
ATOM 4962 C CA . ARG A 1 311 ? 1.86799 -4.48908 19.76042 1.000 9.39939 312 ARG A CA 1
ATOM 4963 C C . ARG A 1 311 ? 2.04260 -5.07713 18.35725 1.000 10.31910 312 ARG A C 1
ATOM 4964 O O . ARG A 1 311 ? 2.29210 -6.27932 18.19258 1.000 9.73307 312 ARG A O 1
ATOM 4985 N N . PRO A 1 312 ? 1.89199 -4.25068 17.31382 1.000 10.58310 313 PRO A N 1
ATOM 4986 C CA . PRO A 1 312 ? 1.98009 -4.77756 15.94040 1.000 12.40781 313 PRO A CA 1
ATOM 4987 C C . PRO A 1 312 ? 3.25058 -5.59095 15.70003 1.000 12.71347 313 PRO A C 1
ATOM 4988 O O . PRO A 1 312 ? 4.29429 -5.35072 16.31662 1.000 11.62267 313 PRO A O 1
ATOM 4999 N N . GLY A 1 313 ? 3.14966 -6.54515 14.77291 1.000 10.38685 314 GLY A N 1
ATOM 5000 C CA . GLY A 1 313 ? 4.24299 -7.43524 14.41322 1.000 11.58287 314 GLY A CA 1
ATOM 5001 C C . GLY A 1 313 ? 4.37163 -8.64349 15.32439 1.000 12.26943 314 GLY A C 1
ATOM 5002 O O . GLY A 1 313 ? 5.12862 -9.56806 15.00881 1.000 15.05238 314 GLY A O 1
ATOM 5006 N N . SER A 1 314 ? 3.64021 -8.68294 16.42753 1.000 11.26517 315 SER A N 1
ATOM 5007 C CA . SER A 1 314 ? 3.72685 -9.79562 17.37517 1.000 13.54969 315 SER A CA 1
ATOM 5008 C C . SER A 1 314 ? 3.26633 -11.13692 16.76131 1.000 8.55373 315 SER A C 1
ATOM 5009 O O . SER A 1 314 ? 2.22457 -11.21414 16.08325 1.000 9.23799 315 SER A O 1
ATOM 5017 N N . ILE A 1 315 ? 4.02578 -12.21673 17.03978 1.000 9.72091 316 ILE A N 1
ATOM 5018 C CA . ILE A 1 315 ? 3.69319 -13.62404 16.77863 1.000 11.49537 316 ILE A CA 1
ATOM 5019 C C . ILE A 1 315 ? 3.90899 -13.87237 15.29547 1.000 14.30341 316 ILE A C 1
ATOM 5020 O O . ILE A 1 315 ? 3.13829 -13.37268 14.46723 1.000 10.81112 316 ILE A O 1
ATOM 5036 N N . ILE A 1 316 ? 4.97630 -14.60964 14.95220 1.000 11.50492 317 ILE A N 1
ATOM 5037 C CA . ILE A 1 316 ? 5.44343 -14.69006 13.57128 1.000 15.02754 317 ILE A CA 1
ATOM 5038 C C . ILE A 1 316 ? 5.56305 -16.13230 13.10624 1.000 13.93871 317 ILE A C 1
ATOM 5039 O O . ILE A 1 316 ? 5.90754 -17.05001 13.86524 1.000 12.58180 317 ILE A O 1
ATOM 5055 N N . GLY A 1 317 ? 5.33195 -16.31765 11.82052 1.000 14.14475 318 GLY A N 1
ATOM 5056 C CA . GLY A 1 317 ? 5.54380 -17.60266 11.18104 1.000 16.60463 318 GLY A CA 1
ATOM 5057 C C . GLY A 1 317 ? 4.95555 -18.80159 11.91447 1.000 13.86076 318 GLY A C 1
ATOM 5058 O O . GLY A 1 317 ? 3.73839 -18.87805 12.14997 1.000 12.70604 318 GLY A O 1
ATOM 5062 N N . PRO A 1 318 ? 5.80494 -19.78212 12.26704 1.000 12.45206 319 PRO A N 1
ATOM 5063 C CA . PRO A 1 318 ? 5.28804 -21.01633 12.88021 1.000 11.65590 319 PRO A CA 1
ATOM 5064 C C . PRO A 1 318 ? 4.66074 -20.79834 14.24218 1.000 14.78651 319 PRO A C 1
ATOM 5065 O O . PRO A 1 318 ? 3.92613 -21.67416 14.72559 1.000 10.22561 319 PRO A O 1
ATOM 5076 N N . GLN A 1 319 ? 4.93139 -19.65628 14.86722 1.000 14.73992 320 GLN A N 1
ATOM 5077 C CA . GLN A 1 319 ? 4.32711 -19.36571 16.14957 1.000 13.74569 320 GLN A CA 1
ATOM 5078 C C . GLN A 1 319 ? 2.81996 -19.26086 16.01823 1.000 12.56448 320 GLN A C 1
ATOM 5079 O O . GLN A 1 319 ? 2.10193 -19.65161 16.93519 1.000 13.46768 320 GLN A O 1
ATOM 5093 N N . GLN A 1 320 ? 2.31774 -18.83857 14.86275 1.000 11.37199 321 GLN A N 1
ATOM 5094 C CA . GLN A 1 320 ? 0.87462 -18.67630 14.72824 1.000 15.11575 321 GLN A CA 1
ATOM 5095 C C . GLN A 1 320 ? 0.18602 -20.04243 14.74894 1.000 16.17648 321 GLN A C 1
ATOM 5096 O O . GLN A 1 320 ? -0.78708 -20.25885 15.48192 1.000 12.50160 321 GLN A O 1
ATOM 5110 N N . HIS A 1 321 ? 0.67826 -20.98782 13.93353 1.000 16.09090 322 HIS A N 1
ATOM 5111 C CA . HIS A 1 321 ? 0.06039 -22.31025 13.87146 1.000 14.79468 322 HIS A CA 1
ATOM 5112 C C . HIS A 1 321 ? 0.30267 -23.07295 15.16246 1.000 13.76743 322 HIS A C 1
ATOM 5113 O O . HIS A 1 321 ? -0.54352 -23.86209 15.58006 1.000 16.93242 322 HIS A O 1
ATOM 5127 N N . PHE A 1 322 ? 1.40651 -22.76892 15.85158 1.000 13.92367 323 PHE A N 1
ATOM 5128 C CA . PHE A 1 322 ? 1.64391 -23.32806 17.18330 1.000 13.48082 323 PHE A CA 1
ATOM 5129 C C . PHE A 1 322 ? 0.50145 -23.00470 18.14319 1.000 19.91940 323 PHE A C 1
ATOM 5130 O O . PHE A 1 322 ? 0.03882 -23.88187 18.88939 1.000 13.61416 323 PHE A O 1
ATOM 5147 N N . LEU A 1 323 ? 0.04775 -21.73988 18.16157 1.000 16.02043 324 LEU A N 1
ATOM 5148 C CA . LEU A 1 323 ? -0.98526 -21.35482 19.12096 1.000 12.74956 324 LEU A CA 1
ATOM 5149 C C . LEU A 1 323 ? -2.28819 -22.04595 18.79568 1.000 13.77343 324 LEU A C 1
ATOM 5150 O O . LEU A 1 323 ? -3.03349 -22.44356 19.69185 1.000 20.34014 324 LEU A O 1
ATOM 5166 N N . LYS A 1 324 ? -2.59574 -22.16288 17.51550 1.000 12.75546 325 LYS A N 1
ATOM 5167 C CA . LYS A 1 324 ? -3.75930 -22.92967 17.10384 1.000 14.43496 325 LYS A CA 1
ATOM 5168 C C . LYS A 1 324 ? -3.65965 -24.37885 17.57049 1.000 19.03919 325 LYS A C 1
ATOM 5169 O O . LYS A 1 324 ? -4.64130 -24.93885 18.06768 1.000 15.79619 325 LYS A O 1
ATOM 5188 N N . GLU A 1 325 ? -2.46665 -24.98178 17.46515 1.000 15.33518 326 GLU A N 1
ATOM 5189 C CA . GLU A 1 325 ? -2.26866 -26.38898 17.81974 1.000 20.71587 326 GLU A CA 1
ATOM 5190 C C . GLU A 1 325 ? -2.40528 -26.61658 19.33008 1.000 21.80853 326 GLU A C 1
ATOM 5191 O O . GLU A 1 325 ? -2.92889 -27.65295 19.76556 1.000 26.36984 326 GLU A O 1
ATOM 5203 N N . LYS A 1 326 ? -1.97267 -25.64720 20.14048 1.000 18.89962 327 LYS A N 1
ATOM 5204 C CA . LYS A 1 326 ? -1.95133 -25.74389 21.59290 1.000 17.28506 327 LYS A CA 1
ATOM 5205 C C . LYS A 1 326 ? -3.22376 -25.25424 22.26691 1.000 20.96845 327 LYS A C 1
ATOM 5206 O O . LYS A 1 326 ? -3.36352 -25.44760 23.48085 1.000 24.07132 327 LYS A O 1
ATOM 5225 N N . GLN A 1 327 ? -4.15219 -24.65209 21.51687 1.000 19.20571 328 GLN A N 1
ATOM 5226 C CA . GLN A 1 327 ? -5.34207 -24.06473 22.12086 1.000 19.25703 328 GLN A CA 1
ATOM 5227 C C . GLN A 1 327 ? -6.07349 -25.06919 22.99511 1.000 25.41088 328 GLN A C 1
ATOM 5228 O O . GLN A 1 327 ? -6.37288 -24.78533 24.15487 1.000 21.79330 328 GLN A O 1
ATOM 5242 N N . ALA A 1 328 ? -6.40320 -26.23714 22.44178 1.000 24.22353 329 ALA A N 1
ATOM 5243 C CA . ALA A 1 328 ? -7.27951 -27.15323 23.16896 1.000 26.82043 329 ALA A CA 1
ATOM 5244 C C . ALA A 1 328 ? -6.66824 -27.56485 24.49559 1.000 20.92541 329 ALA A C 1
ATOM 5245 O O . ALA A 1 328 ? -7.35435 -27.58566 25.51956 1.000 27.27391 329 ALA A O 1
ATOM 5252 N N . SER A 1 329 ? -5.38181 -27.88301 24.50469 1.000 22.99902 330 SER A N 1
ATOM 5253 C CA . SER A 1 329 ? -4.76483 -28.29045 25.75302 1.000 22.38413 330 SER A CA 1
ATOM 5254 C C . SER A 1 329 ? -4.61248 -27.12954 26.71373 1.000 26.59353 330 SER A C 1
ATOM 5255 O O . SER A 1 329 ? -4.69709 -27.33395 27.92435 1.000 22.77715 330 SER A O 1
ATOM 5263 N N . LEU A 1 330 ? -4.37000 -25.91695 26.21410 1.000 20.86015 331 LEU A N 1
ATOM 5264 C CA . LEU A 1 330 ? -4.28928 -24.77407 27.11078 1.000 21.05694 331 LEU A CA 1
ATOM 5265 C C . LEU A 1 330 ? -5.63319 -24.49346 27.74841 1.000 18.20890 331 LEU A C 1
ATOM 5266 O O . LEU A 1 330 ? -5.70214 -24.06766 28.90807 1.000 23.28890 331 LEU A O 1
ATOM 5282 N N . TRP A 1 331 ? -6.70831 -24.67625 26.98497 1.000 22.99055 332 TRP A N 1
ATOM 5283 C CA . TRP A 1 331 ? -8.05054 -24.49131 27.52081 1.000 24.65671 332 TRP A CA 1
ATOM 5284 C C . TRP A 1 331 ? -8.32599 -25.50707 28.63449 1.000 31.01298 332 TRP A C 1
ATOM 5285 O O . TRP A 1 331 ? -8.79079 -25.14712 29.71626 1.000 27.35883 332 TRP A O 1
ATOM 5306 N N . VAL A 1 332 ? -7.96605 -26.76818 28.40503 1.000 27.18218 333 VAL A N 1
ATOM 5307 C CA . VAL A 1 332 ? -8.12487 -27.80884 29.42416 1.000 30.93941 333 VAL A CA 1
ATOM 5308 C C . VAL A 1 332 ? -7.31570 -27.46998 30.66335 1.000 24.41951 333 VAL A C 1
ATOM 5309 O O . VAL A 1 332 ? -7.82045 -27.52758 31.78743 1.000 35.59748 333 VAL A O 1
ATOM 5322 N N . GLN A 1 333 ? -6.02953 -27.14297 30.47810 1.000 28.16965 334 GLN A N 1
ATOM 5323 C CA . GLN A 1 333 ? -5.17612 -26.77622 31.60538 1.000 22.99962 334 GLN A CA 1
ATOM 5324 C C . GLN A 1 333 ? -5.76872 -25.62053 32.40088 1.000 32.95961 334 GLN A C 1
ATOM 5325 O O . GLN A 1 333 ? -5.57371 -25.54345 33.61540 1.000 31.18404 334 GLN A O 1
ATOM 5339 N N . GLY A 1 334 ? -6.49011 -24.71658 31.73973 1.000 34.63060 335 GLY A N 1
ATOM 5340 C CA . GLY A 1 334 ? -7.13050 -23.60755 32.41465 1.000 32.48584 335 GLY A CA 1
ATOM 5341 C C . GLY A 1 334 ? -8.37980 -23.99918 33.18240 1.000 35.78375 335 GLY A C 1
ATOM 5342 O O . GLY A 1 334 ? -8.68286 -23.42626 34.23856 1.000 36.18598 335 GLY A O 1
ATOM 5346 N N . ASP A 1 335 ? -9.13649 -24.94709 32.62648 1.000 38.47806 336 ASP A N 1
ATOM 5347 C CA . ASP A 1 335 ? -10.30634 -25.46877 33.32364 1.000 42.73790 336 ASP A CA 1
ATOM 5348 C C . ASP A 1 335 ? -9.88589 -26.19530 34.59296 1.000 36.64348 336 ASP A C 1
ATOM 5349 O O . ASP A 1 335 ? -10.44554 -25.97335 35.66734 1.000 51.46785 336 ASP A O 1
ATOM 5358 N N . ILE A 1 336 ? -8.86969 -27.04383 34.48524 1.000 37.82881 337 ILE A N 1
ATOM 5359 C CA . ILE A 1 336 ? -8.27523 -27.67842 35.65268 1.000 39.99377 337 ILE A CA 1
ATOM 5360 C C . ILE A 1 336 ? -7.78960 -26.63461 36.64322 1.000 46.86875 337 ILE A C 1
ATOM 5361 O O . ILE A 1 336 ? -8.06785 -26.71841 37.84152 1.000 51.25530 337 ILE A O 1
ATOM 5377 N N . PHE A 1 337 ? -7.02146 -25.65549 36.17058 1.000 36.05322 338 PHE A N 1
ATOM 5378 C CA . PHE A 1 337 ? -6.46917 -24.66053 37.08836 1.000 44.33304 338 PHE A CA 1
ATOM 5379 C C . PHE A 1 337 ? -7.57049 -23.97211 37.88175 1.000 38.25224 338 PHE A C 1
ATOM 5380 O O . PHE A 1 337 ? -7.42669 -23.73339 39.08916 1.000 48.21308 338 PHE A O 1
ATOM 5397 N N . ARG A 1 338 ? -8.67390 -23.63674 37.21769 1.000 43.56981 339 ARG A N 1
ATOM 5398 C CA . ARG A 1 338 ? -9.73135 -22.87226 37.86639 1.000 45.83033 339 ARG A CA 1
ATOM 5399 C C . ARG A 1 338 ? -10.62362 -23.74249 38.74879 1.000 58.27930 339 ARG A C 1
ATOM 5400 O O . ARG A 1 338 ? -11.24535 -23.23859 39.69074 1.000 58.72377 339 ARG A O 1
ATOM 5421 N N . SER A 1 339 ? -10.72168 -25.03603 38.45724 1.000 59.33519 340 SER A N 1
ATOM 5422 C CA . SER A 1 339 ? -11.45320 -25.92319 39.34979 1.000 59.05592 340 SER A CA 1
ATOM 5423 C C . SER A 1 339 ? -10.73876 -26.02394 40.69269 1.000 62.41940 340 SER A C 1
ATOM 5424 O O . SER A 1 339 ? -11.35275 -25.84164 41.75094 1.000 69.68977 340 SER A O 1
ATOM 5432 N N . LYS A 1 340 ? -9.42543 -26.29025 40.66000 1.000 53.69218 341 LYS A N 1
ATOM 5433 C CA . LYS A 1 340 ? -8.59658 -26.38228 41.85792 1.000 56.87598 341 LYS A CA 1
ATOM 5434 C C . LYS A 1 340 ? -8.62175 -25.11269 42.71013 1.000 59.02174 341 LYS A C 1
ATOM 5435 O O . LYS A 1 340 ? -8.06852 -25.12373 43.81570 1.000 68.71573 341 LYS A O 1
ATOM 5454 N N . LEU A 1 341 ? -9.24332 -24.03270 42.24176 1.000 60.15052 342 LEU A N 1
ATOM 5455 C CA . LEU A 1 341 ? -9.58724 -22.91917 43.11597 1.000 63.01542 342 LEU A CA 1
ATOM 5456 C C . LEU A 1 341 ? -10.93363 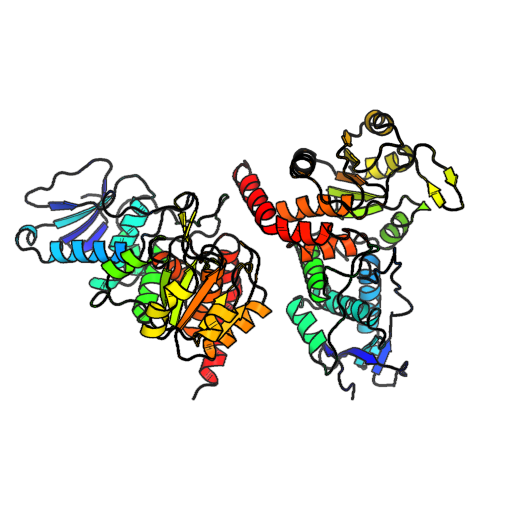-23.20910 43.79821 1.000 68.52320 342 LEU A C 1
ATOM 5457 O O . LEU A 1 341 ? -11.64465 -24.16139 43.45213 1.000 65.75276 342 LEU A O 1
ATOM 5473 N N . LYS A 1 342 ? -11.28402 -22.38197 44.78251 1.000 57.11646 343 LYS A N 1
ATOM 5474 C CA . LYS A 1 342 ? -12.45036 -22.65342 45.63954 1.000 68.80259 343 LYS A CA 1
ATOM 5475 C C . LYS A 1 342 ? -12.18126 -23.83513 46.57594 1.000 57.94544 343 LYS A C 1
ATOM 5476 O O . LYS A 1 342 ? -11.02971 -24.20600 46.81731 1.000 55.87046 343 LYS A O 1
ATOM 5482 N N . GLU B 1 6 ? 5.82085 -54.80479 42.84200 1.000 70.23542 7 GLU B N 1
ATOM 5483 C CA . GLU B 1 6 ? 7.16966 -54.25491 43.00737 1.000 77.32857 7 GLU B CA 1
ATOM 5484 C C . GLU B 1 6 ? 7.55361 -53.37972 41.79729 1.000 78.59742 7 GLU B C 1
ATOM 5485 O O . GLU B 1 6 ? 6.75843 -52.51933 41.38123 1.000 76.90695 7 GLU B O 1
ATOM 5496 N N . LEU B 1 7 ? 8.75439 -53.59930 41.23181 1.000 72.79592 8 LEU B N 1
ATOM 5497 C CA . LEU B 1 7 ? 9.28575 -52.76732 40.14358 1.000 66.11793 8 LEU B CA 1
ATOM 5498 C C . LEU B 1 7 ? 9.43895 -51.31306 40.59944 1.000 54.11955 8 LEU B C 1
ATOM 5499 O O . LEU B 1 7 ? 9.03089 -50.37502 39.91125 1.000 46.25881 8 LEU B O 1
ATOM 5515 N N . ILE B 1 8 ? 10.03504 -51.12952 41.78032 1.000 55.28864 9 ILE B N 1
ATOM 5516 C CA . ILE B 1 8 ? 10.06897 -49.80895 42.39970 1.000 54.18155 9 ILE B CA 1
ATOM 5517 C C . ILE B 1 8 ? 11.01373 -48.91686 41.61386 1.000 45.09732 9 ILE B C 1
ATOM 5518 O O . ILE B 1 8 ? 12.19076 -49.25327 41.41308 1.000 50.26135 9 ILE B O 1
ATOM 5534 N N . GLY B 1 9 ? 10.50912 -47.75786 41.19652 1.000 46.64227 10 GLY B N 1
ATOM 5535 C CA . GLY B 1 9 ? 11.26941 -46.83766 40.38081 1.000 41.84096 10 GLY B CA 1
ATOM 5536 C C . GLY B 1 9 ? 11.18638 -47.11244 38.90340 1.000 35.88077 10 GLY B C 1
ATOM 5537 O O . GLY B 1 9 ? 11.83523 -46.40905 38.12491 1.000 45.00122 10 GLY B O 1
ATOM 5541 N N . ALA B 1 10 ? 10.43243 -48.12548 38.49192 1.000 28.70115 11 ALA B N 1
ATOM 5542 C CA . ALA B 1 10 ? 10.32986 -48.44662 37.08422 1.000 31.21293 11 ALA B CA 1
ATOM 5543 C C . ALA B 1 10 ? 9.38777 -47.47150 36.39167 1.000 28.39086 11 ALA B C 1
ATOM 5544 O O . ALA B 1 10 ? 8.50945 -46.86249 37.00955 1.000 29.16635 11 ALA B O 1
ATOM 5551 N N . CYS B 1 11 ? 9.58333 -47.33734 35.08793 1.000 23.72038 12 CYS B N 1
ATOM 5552 C CA . CYS B 1 11 ? 8.86539 -46.37228 34.27508 1.000 17.75328 12 CYS B CA 1
ATOM 5553 C C . CYS B 1 11 ? 7.83105 -47.15715 33.49570 1.000 21.97138 12 CYS B C 1
ATOM 5554 O O . CYS B 1 11 ? 8.18008 -48.08348 32.75476 1.000 21.72491 12 CYS B O 1
ATOM 5562 N N . GLU B 1 12 ? 6.57062 -46.78608 33.65232 1.000 20.33621 13 GLU B N 1
ATOM 5563 C CA . GLU B 1 12 ? 5.47077 -47.48394 33.00365 1.000 25.75220 13 GLU B CA 1
ATOM 5564 C C . GLU B 1 12 ? 5.19509 -46.90555 31.61827 1.000 23.57840 13 GLU B C 1
ATOM 5565 O O . GLU B 1 12 ? 4.97230 -45.70289 31.46019 1.000 23.31392 13 GLU B O 1
ATOM 5577 N N . PHE B 1 13 ? 5.21277 -47.77774 30.62008 1.000 23.50328 14 PHE B N 1
ATOM 5578 C CA . PHE B 1 13 ? 4.92920 -47.42749 29.23473 1.000 22.12745 14 PHE B CA 1
ATOM 5579 C C . PHE B 1 13 ? 3.62211 -48.01918 28.73749 1.000 25.77971 14 PHE B C 1
ATOM 5580 O O . PHE B 1 13 ? 2.97900 -47.43031 27.86829 1.000 22.01420 14 PHE B O 1
ATOM 5597 N N . MET B 1 14 ? 3.22071 -49.16274 29.28140 1.000 23.60256 15 MET B N 1
ATOM 5598 C CA . MET B 1 14 ? 1.89932 -49.74519 29.06710 1.000 26.46098 15 MET B CA 1
ATOM 5599 C C . MET B 1 14 ? 1.39819 -50.17243 30.43609 1.000 31.81764 15 MET B C 1
ATOM 5600 O O . MET B 1 14 ? 2.14056 -50.79855 31.20888 1.000 26.11879 15 MET B O 1
ATOM 5614 N N . LYS B 1 15 ? 0.16448 -49.78829 30.74583 1.000 32.24977 16 LYS B N 1
ATOM 5615 C CA . LYS B 1 15 ? -0.41382 -50.07208 32.05017 1.000 33.25672 16 LYS B CA 1
ATOM 5616 C C . LYS B 1 15 ? -0.34760 -51.56254 32.35893 1.000 26.89515 16 LYS B C 1
ATOM 5617 O O . LYS B 1 15 ? -0.89047 -52.39380 31.61632 1.000 27.92489 16 LYS B O 1
ATOM 5636 N N . ASP B 1 16 ? 0.33664 -51.87587 33.45714 1.000 25.30759 17 ASP B N 1
ATOM 5637 C CA . ASP B 1 16 ? 0.46602 -53.23574 33.98944 1.000 38.70653 17 ASP B CA 1
ATOM 5638 C C . ASP B 1 16 ? 1.08234 -54.20861 32.98597 1.000 30.74608 17 ASP B C 1
ATOM 5639 O O . ASP B 1 16 ? 0.78334 -55.40809 33.02827 1.000 32.79131 17 ASP B O 1
ATOM 5648 N N . ARG B 1 17 ? 1.97227 -53.73009 32.09977 1.000 20.70880 18 ARG B N 1
ATOM 5649 C CA . ARG B 1 17 ? 2.37320 -54.55068 30.95430 1.000 22.59775 18 ARG B CA 1
ATOM 5650 C C . ARG B 1 17 ? 3.76952 -54.30379 30.40454 1.000 26.00556 18 ARG B C 1
ATOM 5651 O O . ARG B 1 17 ? 4.42536 -55.26519 29.99498 1.000 22.22816 18 ARG B O 1
ATOM 5672 N N . LEU B 1 18 ? 4.20617 -53.03889 30.30090 1.000 23.49098 19 LEU B N 1
ATOM 5673 C CA . LEU B 1 18 ? 5.52327 -52.73688 29.75313 1.000 15.20973 19 LEU B CA 1
ATOM 5674 C C . LEU B 1 18 ? 6.19741 -51.69049 30.62340 1.000 21.67729 19 LEU B C 1
ATOM 5675 O O . LEU B 1 18 ? 5.62287 -50.62522 30.87667 1.000 17.63466 19 LEU B O 1
ATOM 5691 N N . TYR B 1 19 ? 7.43174 -51.98208 31.03973 1.000 19.34322 20 TYR B N 1
ATOM 5692 C CA . TYR B 1 19 ? 8.18149 -51.12604 31.94168 1.000 16.80590 20 TYR B CA 1
ATOM 5693 C C . TYR B 1 19 ? 9.62066 -51.01484 31.47130 1.000 15.45360 20 TYR B C 1
ATOM 5694 O O . TYR B 1 19 ? 10.13622 -51.88559 30.77108 1.000 16.92118 20 TYR B O 1
ATOM 5712 N N . PHE B 1 20 ? 10.26916 -49.93571 31.89942 1.000 18.08449 21 PHE B N 1
ATOM 5713 C CA . PHE B 1 20 ? 11.69451 -49.69521 31.70590 1.000 16.44321 21 PHE B CA 1
ATOM 5714 C C . PHE B 1 20 ? 12.35984 -49.52403 33.06530 1.000 14.32246 21 PHE B C 1
ATOM 5715 O O . PHE B 1 20 ? 11.95441 -48.65639 33.84749 1.000 17.97134 21 PHE B O 1
ATOM 5732 N N . ALA B 1 21 ? 13.40110 -50.31624 33.33165 1.000 19.18743 22 ALA B N 1
ATOM 5733 C CA . ALA B 1 21 ? 14.04752 -50.34078 34.64087 1.000 16.91422 22 ALA B CA 1
ATOM 5734 C C . ALA B 1 21 ? 15.55688 -50.16064 34.51731 1.000 19.61835 22 ALA B C 1
ATOM 5735 O O . ALA B 1 21 ? 16.17799 -50.59764 33.54062 1.000 20.12815 22 ALA B O 1
ATOM 5742 N N . THR B 1 22 ? 16.13652 -49.51523 35.53006 1.000 18.89597 23 THR B N 1
ATOM 5743 C CA . THR B 1 22 ? 17.57470 -49.37407 35.69188 1.000 18.00291 23 THR B CA 1
ATOM 5744 C C . THR B 1 22 ? 17.96542 -50.18382 36.91093 1.000 19.40332 23 THR B C 1
ATOM 5745 O O . THR B 1 22 ? 17.54453 -49.86219 38.02289 1.000 26.47593 23 THR B O 1
ATOM 5756 N N . LEU B 1 23 ? 18.77025 -51.21486 36.69908 1.000 22.33529 24 LEU B N 1
ATOM 5757 C CA . LEU B 1 23 ? 19.09121 -52.20794 37.71580 1.000 26.64739 24 LEU B CA 1
ATOM 5758 C C . LEU B 1 23 ? 20.59297 -52.43222 37.77770 1.000 27.03635 24 LEU B C 1
ATOM 5759 O O . LEU B 1 23 ? 21.24579 -52.56954 36.73898 1.000 23.93390 24 LEU B O 1
A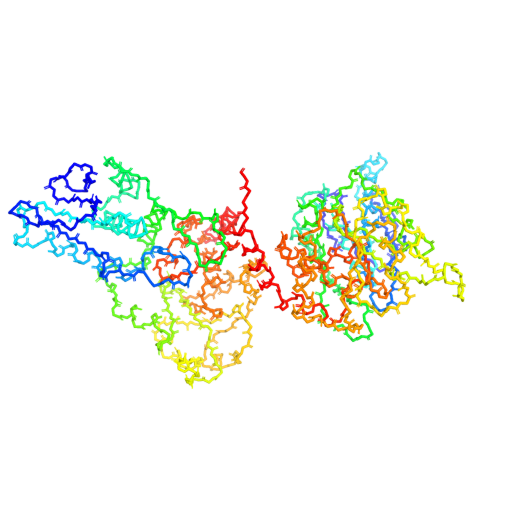TOM 5775 N N . ARG B 1 24 ? 21.13091 -52.54510 39.00293 1.000 35.83916 25 ARG B N 1
ATOM 5776 C CA . ARG B 1 24 ? 22.56258 -52.80065 39.14583 1.000 35.44886 25 ARG B CA 1
ATOM 5777 C C . ARG B 1 24 ? 22.92181 -54.22102 38.72708 1.000 41.07266 25 ARG B C 1
ATOM 5778 O O . ARG B 1 24 ? 23.96203 -54.44236 38.08851 1.000 39.50978 25 ARG B O 1
ATOM 5799 N N . ASN B 1 25 ? 22.07239 -55.19158 39.06361 1.000 33.51971 26 ASN B N 1
ATOM 5800 C CA . ASN B 1 25 ? 22.36770 -56.60013 38.84368 1.000 37.40168 26 ASN B CA 1
ATOM 5801 C C . ASN B 1 25 ? 21.37421 -57.19734 37.86073 1.000 36.72895 26 ASN B C 1
ATOM 5802 O O . ASN B 1 25 ? 20.21430 -56.77550 37.80694 1.000 43.29977 26 ASN B O 1
ATOM 5813 N N A ARG B 1 26 ? 21.82258 -58.20276 37.10019 0.501 33.75794 27 ARG B N 1
ATOM 5814 N N B ARG B 1 26 ? 21.85523 -58.14069 37.06098 0.499 33.77108 27 ARG B N 1
ATOM 5815 C CA A ARG B 1 26 ? 20.98297 -58.87578 36.10016 0.501 36.88706 27 ARG B CA 1
ATOM 5816 C CA B ARG B 1 26 ? 20.97346 -58.85379 36.16452 0.499 36.88948 27 ARG B CA 1
ATOM 5817 C C A ARG B 1 26 ? 19.87112 -59.65328 36.80441 0.501 37.68343 27 ARG B C 1
ATOM 5818 C C B ARG B 1 26 ? 19.88150 -59.47798 37.02054 0.499 38.04216 27 ARG B C 1
ATOM 5819 O O A ARG B 1 26 ? 20.15995 -60.69382 37.40877 0.501 41.29659 27 ARG B O 1
ATOM 5820 O O B ARG B 1 26 ? 20.19820 -60.17228 37.99944 0.499 40.08594 27 ARG B O 1
ATOM 5861 N N . PRO B 1 27 ? 18.61163 -59.21589 36.74745 1.000 32.01731 28 PRO B N 1
ATOM 5862 C CA . PRO B 1 27 ? 17.54697 -59.87847 37.50186 1.000 27.15243 28 PRO B CA 1
ATOM 5863 C C . PRO B 1 27 ? 17.13158 -61.18154 36.83155 1.000 30.41569 28 PRO B C 1
ATOM 5864 O O . PRO B 1 27 ? 17.48334 -61.47870 35.68716 1.000 34.56596 28 PRO B O 1
ATOM 5875 N N . LYS B 1 28 ? 16.36919 -61.96762 37.57194 1.000 44.21286 29 LYS B N 1
ATOM 5876 C CA . LYS B 1 28 ? 15.91105 -63.25465 37.07877 1.000 33.99053 29 LYS B CA 1
ATOM 5877 C C . LYS B 1 28 ? 14.44687 -63.11046 36.68751 1.000 28.21254 29 LYS B C 1
ATOM 5878 O O . LYS B 1 28 ? 13.64985 -62.54959 37.45417 1.000 32.51762 29 LYS B O 1
ATOM 5897 N N . SER B 1 29 ? 14.10656 -63.54192 35.47016 1.000 26.99692 30 SER B N 1
ATOM 5898 C CA . SER B 1 29 ? 12.70405 -63.53963 35.08204 1.000 28.02727 30 SER B CA 1
ATOM 5899 C C . SER B 1 29 ? 11.95613 -64.47028 36.01215 1.000 33.48707 30 SER B C 1
ATOM 5900 O O . SER B 1 29 ? 12.41236 -65.58309 36.29207 1.000 35.06795 30 SER B O 1
ATOM 5908 N N . THR B 1 30 ? 10.84368 -63.98536 36.52793 1.000 27.77367 31 THR B N 1
ATOM 5909 C CA . THR B 1 30 ? 9.97988 -64.74880 37.39432 1.000 27.91080 31 THR B CA 1
ATOM 5910 C C . THR B 1 30 ? 8.77137 -65.19564 36.58383 1.000 35.58079 31 THR B C 1
ATOM 5911 O O . THR B 1 30 ? 8.69155 -64.98432 35.36790 1.000 29.81082 31 THR B O 1
ATOM 5922 N N . ILE B 1 31 ? 7.80804 -65.81722 37.26406 1.000 29.85046 32 ILE B N 1
ATOM 5923 C CA . ILE B 1 31 ? 6.61598 -66.30278 36.57708 1.000 41.23242 32 ILE B CA 1
ATOM 5924 C C . ILE B 1 31 ? 5.63516 -65.18112 36.27818 1.000 30.23491 32 ILE B C 1
ATOM 5925 O O . ILE B 1 31 ? 4.69015 -65.39673 35.51066 1.000 37.27602 32 ILE B O 1
ATOM 5941 N N . ASN B 1 32 ? 5.82693 -63.99537 36.87204 1.000 31.09447 33 ASN B N 1
ATOM 5942 C CA . ASN B 1 32 ? 4.99655 -62.81503 36.61687 1.000 38.09895 33 ASN B CA 1
ATOM 5943 C C . ASN B 1 32 ? 5.66716 -61.77993 35.72385 1.000 29.83209 33 ASN B C 1
ATOM 5944 O O . ASN B 1 32 ? 4.97998 -60.92017 35.17780 1.000 29.46313 33 ASN B O 1
ATOM 5955 N N . ILE B 1 33 ? 6.98501 -61.82054 35.60073 1.000 28.78065 34 ILE B N 1
ATOM 5956 C CA . ILE B 1 33 ? 7.75519 -60.71582 35.04840 1.000 31.93813 34 ILE B CA 1
ATOM 5957 C C . ILE B 1 33 ? 8.81267 -61.29160 34.14068 1.000 28.93107 34 ILE B C 1
ATOM 5958 O O . ILE B 1 33 ? 9.59707 -62.15297 34.55725 1.000 26.75703 34 ILE B O 1
ATOM 5974 N N . HIS B 1 34 ? 8.84717 -60.80198 32.91302 1.000 21.72312 35 HIS B N 1
ATOM 5975 C CA . HIS B 1 34 ? 9.88207 -61.13929 31.96026 1.000 16.15530 35 HIS B CA 1
ATOM 5976 C C . HIS B 1 34 ? 10.86497 -59.97390 31.86775 1.000 24.38631 35 HIS B C 1
ATOM 5977 O O . HIS B 1 34 ? 10.45432 -58.83424 31.61543 1.000 22.42126 35 HIS B O 1
ATOM 5991 N N . TYR B 1 35 ? 12.15899 -60.24954 32.06210 1.000 17.90521 36 TYR B N 1
ATOM 5992 C CA . TYR B 1 35 ? 13.19118 -59.21295 32.01856 1.000 18.79344 36 TYR B CA 1
ATOM 5993 C C . TYR B 1 35 ? 14.04322 -59.41038 30.77569 1.000 18.37066 36 TYR B C 1
ATOM 5994 O O . TYR B 1 35 ? 14.33698 -60.54433 30.39289 1.000 17.30273 36 TYR B O 1
ATOM 6012 N N . PHE B 1 36 ? 14.43632 -58.31292 30.13419 1.000 14.46213 37 PHE B N 1
ATOM 6013 C CA . PHE B 1 36 ? 15.36048 -58.43638 29.01772 1.000 14.06559 37 PHE B CA 1
ATOM 6014 C C . PHE B 1 36 ? 16.15253 -57.13677 28.88323 1.000 16.25235 37 PHE B C 1
ATOM 6015 O O . PHE B 1 36 ? 15.67052 -56.04833 29.21874 1.000 15.21388 37 PHE B O 1
ATOM 6032 N N . SER B 1 37 ? 17.40616 -57.27273 28.43144 1.000 18.08574 38 SER B N 1
ATOM 6033 C CA . SER B 1 37 ? 18.30790 -56.14731 28.24100 1.000 18.87245 38 SER B CA 1
ATOM 6034 C C . SER B 1 37 ? 18.96113 -56.28349 26.87939 1.000 15.65533 38 SER B C 1
ATOM 6035 O O . SER B 1 37 ? 19.21712 -57.40156 26.42470 1.000 17.33235 38 SER B O 1
ATOM 6043 N N . ILE B 1 38 ? 19.19814 -55.15536 26.21231 1.000 15.27955 39 ILE B N 1
ATOM 6044 C CA . ILE B 1 38 ? 19.92867 -55.14355 24.95477 1.000 16.83650 39 ILE B CA 1
ATOM 6045 C C . ILE B 1 38 ? 21.33342 -54.55618 25.11541 1.000 15.84622 39 ILE B C 1
ATOM 6046 O O . ILE B 1 38 ? 22.03660 -54.35866 24.11343 1.000 14.52355 39 ILE B O 1
ATOM 6062 N N . ASP B 1 39 ? 21.77093 -54.28982 26.35325 1.000 13.35504 40 ASP B N 1
ATOM 6063 C CA . ASP B 1 39 ? 23.02003 -53.56362 26.55546 1.000 17.30073 40 ASP B CA 1
ATOM 6064 C C . ASP B 1 39 ? 24.19861 -54.27926 25.90620 1.000 16.40568 40 ASP B C 1
ATOM 6065 O O . ASP B 1 39 ? 25.15696 -53.61923 25.46824 1.000 22.29748 40 ASP B O 1
ATOM 6074 N N . GLU B 1 40 ? 24.16478 -55.61238 25.83118 1.000 16.60980 41 GLU B N 1
ATOM 6075 C CA . GLU B 1 40 ? 25.26852 -56.35106 25.23370 1.000 17.95880 41 GLU B CA 1
ATOM 6076 C C . GLU B 1 40 ? 24.91848 -56.92704 23.87460 1.000 25.25184 41 GLU B C 1
ATOM 6077 O O . GLU B 1 40 ? 25.77743 -57.54697 23.23687 1.000 27.65909 41 GLU B O 1
ATOM 6089 N N . GLU B 1 41 ? 23.71674 -56.65854 23.37150 1.000 18.41758 42 GLU B N 1
ATOM 6090 C CA . GLU B 1 41 ? 23.25160 -57.15813 22.08531 1.000 17.75027 42 GLU B CA 1
ATOM 6091 C C . GLU B 1 41 ? 23.22922 -56.10170 20.99864 1.000 17.23265 42 GLU B C 1
ATOM 6092 O O . GLU B 1 41 ? 23.61053 -56.37680 19.85637 1.000 20.69748 42 GLU B O 1
ATOM 6104 N N . LEU B 1 42 ? 22.81729 -54.89202 21.33801 1.000 21.36904 43 LEU B N 1
ATOM 6105 C CA . LEU B 1 42 ? 22.78114 -53.76206 20.41305 1.000 22.66593 43 LEU B CA 1
ATOM 6106 C C . LEU B 1 42 ? 23.81812 -52.75493 20.89757 1.000 19.05595 43 LEU B C 1
ATOM 6107 O O . LEU B 1 42 ? 23.50908 -51.89337 21.72352 1.000 15.41002 43 LEU B O 1
ATOM 6123 N N . VAL B 1 43 ? 25.02183 -52.80840 20.33143 1.000 19.61735 44 VAL B N 1
ATOM 6124 C CA . VAL B 1 43 ? 26.17341 -52.10956 20.89476 1.000 16.75030 44 VAL B CA 1
ATOM 6125 C C . VAL B 1 43 ? 26.64139 -51.03770 19.92824 1.000 18.56851 44 VAL B C 1
ATOM 6126 O O . VAL B 1 43 ? 26.95942 -51.32863 18.76531 1.000 17.97087 44 VAL B O 1
ATOM 6139 N N . TYR B 1 44 ? 26.68253 -49.79992 20.41884 1.000 16.62605 45 TYR B N 1
ATOM 6140 C CA . TYR B 1 44 ? 27.16432 -48.65773 19.64450 1.000 18.95429 45 TYR B CA 1
ATOM 6141 C C . TYR B 1 44 ? 28.63272 -48.84261 19.26461 1.000 15.37664 45 TYR B C 1
ATOM 6142 O O . TYR B 1 44 ? 29.46206 -49.20491 20.10089 1.000 18.26658 45 TYR B O 1
ATOM 6160 N N . GLU B 1 45 ? 28.94743 -48.59402 17.99759 1.000 12.94708 46 GLU B N 1
ATOM 6161 C CA . GLU B 1 45 ? 30.32539 -48.57137 17.49664 1.000 22.58278 46 GLU B CA 1
ATOM 6162 C C . GLU B 1 45 ? 30.79444 -47.12601 17.44714 1.000 20.62674 46 GLU B C 1
ATOM 6163 O O . GLU B 1 45 ? 30.30601 -46.34814 16.62800 1.000 20.34103 46 GLU B O 1
ATOM 6175 N N . ASN B 1 46 ? 31.75672 -46.77626 18.29752 1.000 17.42263 47 ASN B N 1
ATOM 6176 C CA . ASN B 1 46 ? 32.20423 -45.40617 18.46395 1.000 16.65335 47 ASN B CA 1
ATOM 6177 C C . ASN B 1 46 ? 33.33632 -45.01198 17.51103 1.000 20.85281 47 ASN B C 1
ATOM 6178 O O . ASN B 1 46 ? 34.19116 -45.82352 17.14864 1.000 18.24278 47 ASN B O 1
ATOM 6189 N N . PHE B 1 47 ? 33.36508 -43.72692 17.15240 1.000 17.82212 48 PHE B N 1
ATOM 6190 C CA . PHE B 1 47 ? 34.53455 -43.15397 16.49029 1.000 17.53462 48 PHE B CA 1
ATOM 6191 C C . PHE B 1 47 ? 35.59506 -42.72502 17.51023 1.000 20.50895 48 PHE B C 1
ATOM 6192 O O . PHE B 1 47 ? 36.72565 -43.22798 17.49905 1.000 26.69798 48 PHE B O 1
ATOM 6209 N N . TYR B 1 48 ? 35.22897 -41.85157 18.43776 1.000 19.94553 49 TYR B N 1
ATOM 6210 C CA . TYR B 1 48 ? 36.12316 -41.49200 19.52455 1.000 18.02439 49 TYR B CA 1
ATOM 6211 C C . TYR B 1 48 ? 35.37253 -41.68890 20.84061 1.000 17.86032 49 TYR B C 1
ATOM 6212 O O . TYR B 1 48 ? 35.15807 -42.82160 21.26496 1.000 17.64097 49 TYR B O 1
ATOM 6230 N N . ALA B 1 49 ? 34.91984 -40.62507 21.47519 1.000 19.66608 50 ALA B N 1
ATOM 6231 C CA . ALA B 1 49 ? 34.25882 -40.75225 22.76355 1.000 22.31028 50 ALA B CA 1
ATOM 6232 C C . ALA B 1 49 ? 32.72865 -40.68701 22.66882 1.000 24.55812 50 ALA B C 1
ATOM 6233 O O . ALA B 1 49 ? 32.04355 -40.85398 23.69724 1.000 18.45212 50 ALA B O 1
ATOM 6240 N N . ASP B 1 50 ? 32.18498 -40.48314 21.46098 1.000 19.11393 51 ASP B N 1
ATOM 6241 C CA . ASP B 1 50 ? 30.75749 -40.67820 21.20538 1.000 16.20748 51 ASP B CA 1
ATOM 6242 C C . ASP B 1 50 ? 30.32411 -42.07844 21.63413 1.000 16.61798 51 ASP B C 1
ATOM 6243 O O . ASP B 1 50 ? 31.08701 -43.04555 21.50085 1.000 14.10126 51 ASP B O 1
ATOM 6252 N N . PHE B 1 51 ? 29.07154 -42.19490 22.16213 1.000 13.71552 52 PHE B N 1
ATOM 6253 C CA . PHE B 1 51 ? 28.57576 -43.45713 22.71729 1.000 15.73621 52 PHE B CA 1
ATOM 6254 C C . PHE B 1 51 ? 27.13577 -43.76988 22.30320 1.000 14.01354 52 PHE B C 1
ATOM 6255 O O . PHE B 1 51 ? 26.57426 -44.77728 22.75260 1.000 11.69367 52 PHE B O 1
ATOM 6272 N N . GLY B 1 52 ? 26.54937 -42.95557 21.42414 1.000 14.18246 53 GLY B N 1
ATOM 6273 C CA . GLY B 1 52 ? 25.19925 -43.11795 20.96898 1.000 12.59437 53 GLY B CA 1
ATOM 6274 C C . GLY B 1 52 ? 24.76462 -41.79914 20.33922 1.000 11.07122 53 GLY B C 1
ATOM 6275 O O . GLY B 1 52 ? 25.53156 -40.83182 20.28775 1.000 12.56687 53 GLY B O 1
ATOM 6279 N N . PRO B 1 53 ? 23.51832 -41.71924 19.88531 1.000 12.58755 54 PRO B N 1
ATOM 6280 C CA . PRO B 1 53 ? 22.46808 -42.74439 19.93456 1.000 14.06738 54 PRO B CA 1
ATOM 6281 C C . PRO B 1 53 ? 22.69545 -43.90610 18.98579 1.000 11.02841 54 PRO B C 1
ATOM 6282 O O . PRO B 1 53 ? 23.32174 -43.80331 17.92446 1.000 12.11652 54 PRO B O 1
ATOM 6293 N N . LEU B 1 54 ? 22.19499 -45.06809 19.39248 1.000 11.24685 55 LEU B N 1
ATOM 6294 C CA . LEU B 1 54 ? 22.17758 -46.22517 18.50929 1.000 11.41900 55 LEU B CA 1
ATOM 6295 C C . LEU B 1 54 ? 21.53281 -45.85512 17.17799 1.000 17.14442 55 LEU B C 1
ATOM 6296 O O . LEU B 1 54 ? 20.61356 -45.02761 17.10569 1.000 14.66422 55 LEU B O 1
ATOM 6312 N N . ASN B 1 55 ? 22.00323 -46.50219 16.12552 1.000 7.76795 56 ASN B N 1
ATOM 6313 C CA . ASN B 1 55 ? 21.57551 -46.19049 14.78075 1.000 16.04112 56 ASN B CA 1
ATOM 6314 C C . ASN B 1 55 ? 20.18866 -46.78170 14.48334 1.000 12.29240 56 ASN B C 1
ATOM 6315 O O . ASN B 1 55 ? 19.59207 -47.55752 15.26297 1.000 10.65136 56 ASN B O 1
ATOM 6326 N N . LEU B 1 56 ? 19.66900 -46.36977 13.32802 1.000 11.86637 57 LEU B N 1
ATOM 6327 C CA . LEU B 1 56 ? 18.28997 -46.67156 12.97236 1.000 17.93251 57 LEU B CA 1
ATOM 6328 C C . LEU B 1 56 ? 18.03855 -48.17098 12.83957 1.000 11.71539 57 LEU B C 1
ATOM 6329 O O . LEU B 1 56 ? 16.95079 -48.66175 13.18249 1.000 13.03127 57 LEU B O 1
ATOM 6345 N N . ALA B 1 57 ? 18.99149 -48.92774 12.28816 1.000 15.76341 58 ALA B N 1
ATOM 6346 C CA . ALA B 1 57 ? 18.81415 -50.37758 12.21852 1.000 14.97911 58 ALA B CA 1
ATOM 6347 C C . ALA B 1 57 ? 18.70164 -50.99791 13.60525 1.000 10.59954 58 ALA B C 1
ATOM 6348 O O . ALA B 1 57 ? 17.93080 -51.95121 13.81764 1.000 15.11905 58 ALA B O 1
ATOM 6355 N N . MET B 1 58 ? 19.45988 -50.47409 14.56747 1.000 8.54297 59 MET B N 1
ATOM 6356 C CA . MET B 1 58 ? 19.35152 -50.97353 15.92559 1.000 10.90423 59 MET B CA 1
ATOM 6357 C C . MET B 1 58 ? 18.03895 -50.56074 16.58091 1.000 13.70993 59 MET B C 1
ATOM 6358 O O . MET B 1 58 ? 17.45873 -51.36066 17.32803 1.000 12.91116 59 MET B O 1
ATOM 6372 N N . VAL B 1 59 ? 17.50931 -49.37364 16.25249 1.000 14.88712 60 VAL B N 1
ATOM 6373 C CA . VAL B 1 59 ? 16.15938 -49.01610 16.70273 1.000 10.94923 60 VAL B CA 1
ATOM 6374 C C . VAL B 1 59 ? 15.15865 -50.03285 16.17270 1.000 13.30129 60 VAL B C 1
ATOM 6375 O O . VAL B 1 59 ? 14.31194 -50.56526 16.90421 1.000 10.11929 60 VAL B O 1
ATOM 6388 N N . TYR B 1 60 ? 15.26720 -50.32145 14.88451 1.000 12.18459 61 TYR B N 1
ATOM 6389 C CA . TYR B 1 60 ? 14.42996 -51.30801 14.22643 1.000 12.05795 61 TYR B CA 1
ATOM 6390 C C . TYR B 1 60 ? 14.51931 -52.68287 14.87938 1.000 10.94737 61 TYR B C 1
ATOM 6391 O O . TYR B 1 60 ? 13.48608 -53.31640 15.16243 1.000 15.09702 61 TYR B O 1
ATOM 6409 N N . ARG B 1 61 ? 15.74459 -53.18846 15.12249 1.000 12.81985 62 ARG B N 1
ATOM 6410 C CA . ARG B 1 61 ? 15.87191 -54.52743 15.70585 1.000 14.77373 62 ARG B CA 1
ATOM 6411 C C . ARG B 1 61 ? 15.24410 -54.57488 17.08763 1.000 14.46491 62 ARG B C 1
ATOM 6412 O O . ARG B 1 61 ? 14.55680 -55.53812 17.43915 1.000 13.24405 62 ARG B O 1
ATOM 6433 N N . TYR B 1 62 ? 15.42426 -53.51985 17.86508 1.000 13.34861 63 TYR B N 1
ATOM 6434 C CA . TYR B 1 62 ? 14.78984 -53.43424 19.17603 1.000 11.66757 63 TYR B CA 1
ATOM 6435 C C . TYR B 1 62 ? 13.27680 -53.49868 19.05936 1.000 15.80592 63 TYR B C 1
ATOM 6436 O O . TYR B 1 62 ? 12.60738 -54.23035 19.80230 1.000 13.18038 63 TYR B O 1
ATOM 6454 N N . CYS B 1 63 ? 12.71373 -52.66549 18.18011 1.000 12.47417 64 CYS B N 1
ATOM 6455 C CA . CYS B 1 63 ? 11.26348 -52.61799 18.01608 1.000 18.06602 64 CYS B CA 1
ATOM 6456 C C . CYS B 1 63 ? 10.69561 -53.96808 17.57958 1.000 17.16993 64 CYS B C 1
ATOM 6457 O O . CYS B 1 63 ? 9.65519 -54.40095 18.07907 1.000 15.31366 64 CYS B O 1
ATOM 6465 N N . CYS B 1 64 ? 11.34541 -54.63580 16.62472 1.000 14.47298 65 CYS B N 1
ATOM 6466 C CA . CYS B 1 64 ? 10.92498 -55.98748 16.24431 1.000 17.77964 65 CYS B CA 1
ATOM 6467 C C . CYS B 1 64 ? 10.98466 -56.96050 17.42248 1.000 16.75479 65 CYS B C 1
ATOM 6468 O O . CYS B 1 64 ? 10.09519 -57.79241 17.59681 1.000 17.32918 65 CYS B O 1
ATOM 6476 N N . LYS B 1 65 ? 12.07582 -56.92292 18.18249 1.000 12.95124 66 LYS B N 1
ATOM 6477 C CA . LYS B 1 65 ? 12.22651 -57.78242 19.33942 1.000 15.36215 66 LYS B CA 1
ATOM 6478 C C . LYS B 1 65 ? 11.09256 -57.56152 20.31182 1.000 22.39061 66 LYS B C 1
ATOM 6479 O O . LYS B 1 65 ? 10.50921 -58.53189 20.82293 1.000 15.25325 66 LYS B O 1
ATOM 6498 N N . LEU B 1 66 ? 10.77766 -56.28435 20.59397 1.000 14.03498 67 LEU B N 1
ATOM 6499 C CA . LEU B 1 66 ? 9.77662 -55.97774 21.61045 1.000 14.90703 67 LEU B CA 1
ATOM 6500 C C . LEU B 1 66 ? 8.38899 -56.35183 21.12202 1.000 17.06942 67 LEU B C 1
ATOM 6501 O O . LEU B 1 66 ? 7.58536 -56.90773 21.88155 1.000 17.71270 67 LEU B O 1
ATOM 6517 N N . ASN B 1 67 ? 8.09686 -56.06235 19.85463 1.000 16.59138 68 ASN B N 1
ATOM 6518 C CA . ASN B 1 67 ? 6.80714 -56.43678 19.28976 1.000 21.91129 68 ASN B CA 1
ATOM 6519 C C . ASN B 1 67 ? 6.60841 -57.94007 19.37944 1.000 24.67638 68 ASN B C 1
ATOM 6520 O O . ASN B 1 67 ? 5.51293 -58.41317 19.70137 1.000 22.22884 68 ASN B O 1
ATOM 6531 N N . LYS B 1 68 ? 7.66419 -58.70631 19.10677 1.000 21.02555 69 LYS B N 1
ATOM 6532 C CA . LYS B 1 68 ? 7.58057 -60.15793 19.24195 1.000 24.48129 69 LYS B CA 1
ATOM 6533 C C . LYS B 1 68 ? 7.23220 -60.54651 20.67657 1.000 25.69963 69 LYS B C 1
ATOM 6534 O O . LYS B 1 68 ? 6.32829 -61.35973 20.91894 1.000 24.78487 69 LYS B O 1
ATOM 6553 N N . LYS B 1 69 ? 7.92886 -59.96338 21.65060 1.000 18.40702 70 LYS B N 1
ATOM 6554 C CA . LYS B 1 69 ? 7.63276 -60.29446 23.04537 1.000 19.28298 70 LYS B CA 1
ATOM 6555 C C . LYS B 1 69 ? 6.18319 -59.96508 23.41491 1.000 26.16344 70 LYS B C 1
ATOM 6556 O O . LYS B 1 69 ? 5.55472 -60.70576 24.17849 1.000 21.82709 70 LYS B O 1
ATOM 6575 N N . LEU B 1 70 ? 5.62088 -58.86954 22.87172 1.000 21.11147 71 LEU B N 1
ATOM 6576 C CA . LEU B 1 70 ? 4.27651 -58.45535 23.25256 1.000 20.65853 71 LEU B CA 1
ATOM 6577 C C . LEU B 1 70 ? 3.19451 -59.28818 22.55856 1.000 23.29434 71 LEU B C 1
ATOM 6578 O O . LEU B 1 70 ? 2.04154 -59.30316 23.01001 1.000 27.05681 71 LEU B O 1
ATOM 6594 N N . LYS B 1 71 ? 3.55055 -59.98948 21.49228 1.000 22.94747 72 LYS B N 1
ATOM 6595 C CA . LYS B 1 71 ? 2.67767 -60.93854 20.81542 1.000 26.13395 72 LYS B CA 1
ATOM 6596 C C . LYS B 1 71 ? 2.79322 -62.36523 21.33018 1.000 28.44163 72 LYS B C 1
ATOM 6597 O O . LYS B 1 71 ? 1.91529 -63.17865 21.04407 1.000 36.39412 72 LYS B O 1
ATOM 6616 N N . SER B 1 72 ? 3.86314 -62.69936 22.03872 1.000 30.52010 73 SER B N 1
ATOM 6617 C CA . SER B 1 72 ? 4.09652 -64.07259 22.46555 1.000 30.84507 73 SER B CA 1
ATOM 6618 C C . SER B 1 72 ? 2.96225 -64.58190 23.36177 1.000 29.65823 73 SER B C 1
ATOM 6619 O O . SER B 1 72 ? 2.50461 -63.88915 24.27686 1.000 27.33222 73 SER B O 1
ATOM 6627 N N . TYR B 1 73 ? 2.53019 -65.83017 23.14801 1.000 34.40222 74 TYR B N 1
ATOM 6628 C CA . TYR B 1 73 ? 1.49580 -66.34945 24.04024 1.000 33.82156 74 TYR B CA 1
ATOM 6629 C C . TYR B 1 73 ? 2.05023 -66.60601 25.44754 1.000 24.14790 74 TYR B C 1
ATOM 6630 O O . TYR B 1 73 ? 1.41160 -66.26153 26.45647 1.000 20.48299 74 TYR B O 1
ATOM 6648 N N . SER B 1 74 ? 3.23531 -67.20404 25.54592 1.000 24.45733 75 SER B N 1
ATOM 6649 C CA . SER B 1 74 ? 3.77084 -67.53356 26.86821 1.000 26.29761 75 SER B CA 1
ATOM 6650 C C . SER B 1 74 ? 4.03223 -66.30136 27.73673 1.000 22.27656 75 SER B C 1
ATOM 6651 O O . SER B 1 74 ? 4.03859 -66.41909 28.97200 1.000 21.58999 75 SER B O 1
ATOM 6659 N N . LEU B 1 75 ? 4.24717 -65.12188 27.13516 1.000 19.77330 76 LEU B N 1
ATOM 6660 C CA . LEU B 1 75 ? 4.50116 -63.89790 27.88962 1.000 25.91155 76 LEU B CA 1
ATOM 6661 C C . LEU B 1 75 ? 3.24557 -63.07425 28.07702 1.000 27.19380 76 LEU B C 1
ATOM 6662 O O . LEU B 1 75 ? 3.29552 -62.02360 28.72869 1.000 22.78959 76 LEU B O 1
ATOM 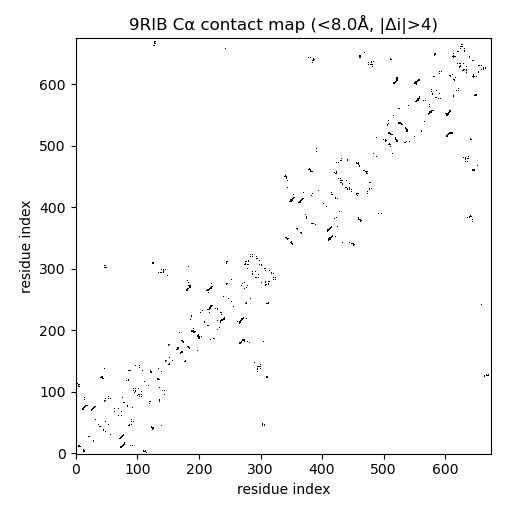6678 N N . SER B 1 76 ? 2.11850 -63.54703 27.53677 1.000 27.67227 77 SER B N 1
ATOM 6679 C CA . SER B 1 76 ? 0.91952 -62.72528 27.40473 1.000 25.00299 77 SER B CA 1
ATOM 6680 C C . SER B 1 76 ? 0.33391 -62.33248 28.75092 1.000 27.70896 77 SER B C 1
ATOM 6681 O O . SER B 1 76 ? -0.39149 -61.33854 28.81522 1.000 28.62968 77 SER B O 1
ATOM 6689 N N . ARG B 1 77 ? 0.66472 -63.05395 29.82619 1.000 27.11695 78 ARG B N 1
ATOM 6690 C CA . ARG B 1 77 ? 0.15203 -62.75859 31.16066 1.000 27.11847 78 ARG B CA 1
ATOM 6691 C C . ARG B 1 77 ? 1.22902 -62.19079 32.06540 1.000 32.52953 78 ARG B C 1
ATOM 6692 O O . ARG B 1 77 ? 1.03380 -62.11007 33.28300 1.000 28.06030 78 ARG B O 1
ATOM 6713 N N . LYS B 1 78 ? 2.37062 -61.81777 31.50864 1.000 27.09301 79 LYS B N 1
ATOM 6714 C CA . LYS B 1 78 ? 3.46656 -61.29547 32.29584 1.000 21.01141 79 LYS B CA 1
ATOM 6715 C C . LYS B 1 78 ? 3.59472 -59.79999 32.06613 1.000 22.88802 79 LYS B C 1
ATOM 6716 O O . LYS B 1 78 ? 3.16941 -59.27090 31.03364 1.000 22.07751 79 LYS B O 1
ATOM 6734 N N . LYS B 1 79 ? 4.16019 -59.12558 33.05410 1.000 21.16034 80 LYS B N 1
ATOM 6735 C CA . LYS B 1 79 ? 4.74488 -57.81367 32.80928 1.000 22.59624 80 LYS B CA 1
ATOM 6736 C C . LYS B 1 79 ? 6.05017 -57.99308 32.05642 1.000 30.58927 80 LYS B C 1
ATOM 6737 O O . LYS B 1 79 ? 6.81656 -58.92866 32.31752 1.000 25.86982 80 LYS B O 1
ATOM 6756 N N . ILE B 1 80 ? 6.28675 -57.11613 31.08970 1.000 20.41831 81 ILE B N 1
ATOM 6757 C CA . ILE B 1 80 ? 7.51064 -57.13402 30.30733 1.000 21.54581 81 ILE B CA 1
ATOM 6758 C C . ILE B 1 80 ? 8.32626 -55.93658 30.73339 1.000 22.38210 81 ILE B C 1
ATOM 6759 O O . ILE B 1 80 ? 7.81640 -54.81048 30.75257 1.000 16.27389 81 ILE B O 1
ATOM 6775 N N . VAL B 1 81 ? 9.58360 -56.18791 31.08985 1.000 16.23333 82 VAL B N 1
ATOM 6776 C CA . VAL B 1 81 ? 10.45630 -55.19757 31.71407 1.000 15.51150 82 VAL B CA 1
ATOM 6777 C C . VAL B 1 81 ? 11.74419 -55.16439 30.90007 1.000 17.13101 82 VAL B C 1
ATOM 6778 O O . VAL B 1 81 ? 12.53245 -56.12667 30.92905 1.000 17.09535 82 VAL B O 1
ATOM 6791 N N . HIS B 1 82 ? 11.92412 -54.09363 30.12986 1.000 16.65563 83 HIS B N 1
ATOM 6792 C CA . HIS B 1 82 ? 13.20437 -53.78385 29.50434 1.000 13.31146 83 HIS B CA 1
ATOM 6793 C C . HIS B 1 82 ? 14.08686 -53.14665 30.56104 1.000 16.63126 83 HIS B C 1
ATOM 6794 O O . HIS B 1 82 ? 13.72376 -52.11458 31.13741 1.000 18.54923 83 HIS B O 1
ATOM 6808 N N . TYR B 1 83 ? 15.23928 -53.76473 30.85042 1.000 12.93490 84 TYR B N 1
ATOM 6809 C CA . TYR B 1 83 ? 16.12101 -53.19677 31.85291 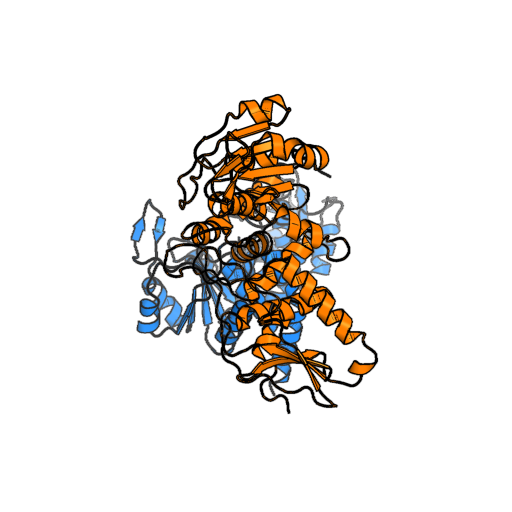1.000 13.45356 84 TYR B CA 1
ATOM 6810 C C . TYR B 1 83 ? 17.46830 -52.83569 31.22376 1.000 15.72837 84 TYR B C 1
ATOM 6811 O O . TYR B 1 83 ? 17.83662 -53.30311 30.13463 1.000 13.32530 84 TYR B O 1
ATOM 6829 N N . THR B 1 84 ? 18.15982 -51.92591 31.90873 1.000 14.02232 85 THR B N 1
ATOM 6830 C CA . THR B 1 84 ? 19.49258 -51.47239 31.55321 1.000 19.54551 85 THR B CA 1
ATOM 6831 C C . THR B 1 84 ? 20.28336 -51.37678 32.85155 1.000 19.70887 85 THR B C 1
ATOM 6832 O O . THR B 1 84 ? 19.74573 -51.60824 33.93911 1.000 18.82918 85 THR B O 1
ATOM 6843 N N . SER B 1 85 ? 21.57095 -51.04350 32.74459 1.000 22.01913 86 SER B N 1
ATOM 6844 C CA . SER B 1 85 ? 22.47068 -51.00132 33.89245 1.000 25.32512 86 SER B CA 1
ATOM 6845 C C . SER B 1 85 ? 22.63332 -49.56861 34.40811 1.000 26.92719 86 SER B C 1
ATOM 6846 O O . SER B 1 85 ? 22.01960 -48.62636 33.90742 1.000 21.41448 86 SER B O 1
ATOM 6854 N N . PHE B 1 86 ? 23.49973 -49.39902 35.41656 1.000 19.57510 87 PHE B N 1
ATOM 6855 C CA . PHE B 1 86 ? 23.87868 -48.08945 35.91747 1.000 18.04737 87 PHE B CA 1
ATOM 6856 C C . PHE B 1 86 ? 25.06997 -47.53956 35.16435 1.000 15.49108 87 PHE B C 1
ATOM 6857 O O . PHE B 1 86 ? 25.63419 -46.52854 35.57099 1.000 18.55877 87 PHE B O 1
ATOM 6874 N N . ASP B 1 87 ? 25.46341 -48.19305 34.07520 1.000 12.84390 88 ASP B N 1
ATOM 6875 C CA . ASP B 1 87 ? 26.28623 -47.52375 33.07268 1.000 15.72650 88 ASP B CA 1
ATOM 6876 C C . ASP B 1 87 ? 25.37095 -46.54362 32.33157 1.000 18.87899 88 ASP B C 1
ATOM 6877 O O . ASP B 1 87 ? 24.45383 -46.95524 31.61146 1.000 14.04719 88 ASP B O 1
ATOM 6886 N N . GLN B 1 88 ? 25.57845 -45.25181 32.56790 1.000 15.94213 89 GLN B N 1
ATOM 6887 C CA . GLN B 1 88 ? 24.71587 -44.20030 32.03664 1.000 10.98870 89 GLN B CA 1
ATOM 6888 C C . GLN B 1 88 ? 24.78327 -44.08197 30.51499 1.000 12.16422 89 GLN B C 1
ATOM 6889 O O . GLN B 1 88 ? 23.88053 -43.49531 29.90597 1.000 13.14981 89 GLN B O 1
ATOM 6903 N N . ARG B 1 89 ? 25.86283 -44.53722 29.89050 1.000 13.57944 90 ARG B N 1
ATOM 6904 C CA A ARG B 1 89 ? 25.93847 -44.48094 28.43578 0.522 15.43229 90 ARG B CA 1
ATOM 6905 C CA B ARG B 1 89 ? 25.94416 -44.48181 28.43352 0.478 15.42473 90 ARG B CA 1
ATOM 6906 C C . ARG B 1 89 ? 25.08125 -45.56906 27.79873 1.000 14.17374 90 ARG B C 1
ATOM 6907 O O . ARG B 1 89 ? 24.40563 -45.32504 26.78874 1.000 16.03831 90 ARG B O 1
ATOM 6948 N N . LYS B 1 90 ? 25.06727 -46.75363 28.39360 1.000 17.81854 91 LYS B N 1
ATOM 6949 C CA . LYS B 1 90 ? 24.13090 -47.80822 28.00347 1.000 14.85409 91 LYS B CA 1
ATOM 6950 C C . LYS B 1 90 ? 22.70663 -47.38947 28.31266 1.000 12.74059 91 LYS B C 1
ATOM 6951 O O . LYS B 1 90 ? 21.79923 -47.59714 27.49737 1.000 11.80930 91 LYS B O 1
ATOM 6970 N N . ARG B 1 91 ? 22.50405 -46.81033 29.49298 1.000 12.86971 92 ARG B N 1
ATOM 6971 C CA . ARG B 1 91 ? 21.16406 -46.43863 29.95040 1.000 18.14142 92 ARG B CA 1
ATOM 6972 C C . ARG B 1 91 ? 20.53293 -45.38590 29.03967 1.000 13.48915 92 ARG B C 1
ATOM 6973 O O . ARG B 1 91 ? 19.34641 -45.46448 28.72481 1.000 13.78435 92 ARG B O 1
ATOM 6994 N N . ALA B 1 92 ? 21.31877 -44.40860 28.59657 1.000 10.90090 93 ALA B N 1
ATOM 6995 C CA . ALA B 1 92 ? 20.80473 -43.38118 27.68894 1.000 14.13158 93 ALA B CA 1
ATOM 6996 C C . ALA B 1 92 ? 20.36899 -43.99843 26.37295 1.000 13.84733 93 ALA B C 1
ATOM 6997 O O . ALA B 1 92 ? 19.34799 -43.61400 25.80804 1.000 11.10652 93 ALA B O 1
ATOM 7004 N N . ASN B 1 93 ? 21.15385 -44.93597 25.84638 1.000 9.29906 94 ASN B N 1
ATOM 7005 C CA . ASN B 1 93 ? 20.73544 -45.60830 24.62819 1.000 12.63941 94 ASN B CA 1
ATOM 7006 C C . ASN B 1 93 ? 19.49008 -46.44412 24.85757 1.000 12.77534 94 ASN B C 1
ATOM 7007 O O . ASN B 1 93 ? 18.62029 -46.49139 23.98739 1.000 12.36889 94 ASN B O 1
ATOM 7018 N N . ALA B 1 94 ? 19.40758 -47.16915 25.98398 1.000 10.82668 95 ALA B N 1
ATOM 7019 C CA . ALA B 1 94 ? 18.24542 -48.02708 26.20497 1.000 15.11066 95 ALA B CA 1
ATOM 7020 C C . ALA B 1 94 ? 16.96858 -47.20376 26.35804 1.000 10.52896 95 ALA B C 1
ATOM 7021 O O . ALA B 1 94 ? 15.89216 -47.64437 25.93537 1.000 12.88103 95 ALA B O 1
ATOM 7028 N N . ALA B 1 95 ? 17.06072 -46.06899 27.04554 1.000 11.71280 96 ALA B N 1
ATOM 7029 C CA . ALA B 1 95 ? 15.92352 -45.16432 27.18682 1.000 14.25599 96 ALA B CA 1
ATOM 7030 C C . ALA B 1 95 ? 15.51500 -44.59122 25.83992 1.000 10.54530 96 ALA B C 1
ATOM 7031 O O . ALA B 1 95 ? 14.32094 -44.44371 25.55843 1.000 17.35451 96 ALA B O 1
ATOM 7038 N N . PHE B 1 96 ? 16.49455 -44.27465 24.98953 1.000 11.67304 97 PHE B N 1
ATOM 7039 C CA . PHE B 1 96 ? 16.19072 -43.83522 23.62813 1.000 11.62534 97 PHE B CA 1
ATOM 7040 C C . PHE B 1 96 ? 15.45034 -44.90952 22.85654 1.000 15.09848 97 PHE B C 1
ATOM 7041 O O . PHE B 1 96 ? 14.50198 -44.61325 22.12054 1.000 10.91447 97 PHE B O 1
ATOM 7058 N N . LEU B 1 97 ? 15.86131 -46.17369 23.01291 1.000 10.54452 98 LEU B N 1
ATOM 7059 C CA . LEU B 1 97 ? 15.22232 -47.26467 22.29023 1.000 13.24521 98 LEU B CA 1
ATOM 7060 C C . LEU B 1 97 ? 13.76111 -47.42079 22.69533 1.000 9.71461 98 LEU B C 1
ATOM 7061 O O . LEU B 1 97 ? 12.89158 -47.53061 21.82985 1.000 11.57011 98 LEU B O 1
ATOM 7077 N N . ILE B 1 98 ? 13.46929 -47.45575 24.00983 1.000 13.53950 99 ILE B N 1
ATOM 7078 C CA . ILE B 1 98 ? 12.08624 -47.67745 24.43502 1.000 14.76003 99 ILE B CA 1
ATOM 7079 C C . ILE B 1 98 ? 11.21031 -46.42485 24.19129 1.000 12.55125 99 ILE B C 1
ATOM 7080 O O . ILE B 1 98 ? 10.02015 -46.56061 23.87383 1.000 14.03584 99 ILE B O 1
ATOM 7096 N N . GLY B 1 99 ? 11.76718 -45.21268 24.31560 1.000 14.44076 100 GLY B N 1
ATOM 7097 C CA . GLY B 1 99 ? 11.02756 -44.00047 23.93841 1.000 11.64216 100 GLY B CA 1
ATOM 7098 C C . GLY B 1 99 ? 10.73259 -43.97237 22.45401 1.000 10.63922 100 GLY B C 1
ATOM 7099 O O . GLY B 1 99 ? 9.67600 -43.51929 22.03014 1.000 13.46203 100 GLY B O 1
ATOM 7103 N N . ALA B 1 100 ? 11.65647 -44.48839 21.64374 1.000 11.09176 101 ALA B N 1
ATOM 7104 C CA . ALA B 1 100 ? 11.44938 -44.49289 20.20765 1.000 13.89763 101 ALA B CA 1
ATOM 7105 C C . ALA B 1 100 ? 10.36928 -45.49573 19.82843 1.000 17.04673 101 ALA B C 1
ATOM 7106 O O . ALA B 1 100 ? 9.54127 -45.21992 18.94917 1.000 13.54625 101 ALA B O 1
ATOM 7113 N N . TYR B 1 101 ? 10.38565 -46.66890 20.46680 1.000 15.00663 102 TYR B N 1
ATOM 7114 C CA . TYR B 1 101 ? 9.30184 -47.63117 20.30182 1.000 10.74500 102 TYR B CA 1
ATOM 7115 C C . TYR B 1 101 ? 7.97673 -46.97843 20.69479 1.000 16.02963 102 TYR B C 1
ATOM 7116 O O . TYR B 1 101 ? 6.95713 -47.14778 20.01885 1.000 15.63346 102 TYR B O 1
ATOM 7134 N N . ALA B 1 102 ? 7.98527 -46.23175 21.79099 1.000 13.33861 103 ALA B N 1
ATOM 7135 C CA . ALA B 1 102 ? 6.78143 -45.55750 22.26973 1.000 13.50127 103 ALA B CA 1
ATOM 7136 C C . ALA B 1 102 ? 6.25234 -44.57383 21.23529 1.000 13.66974 103 ALA B C 1
ATOM 7137 O O . ALA B 1 102 ? 5.04041 -44.51675 20.99388 1.000 13.65188 103 ALA B O 1
ATOM 7144 N N . VAL B 1 103 ? 7.15149 -43.81981 20.58195 1.000 15.97330 104 VAL B N 1
ATOM 7145 C CA . VAL B 1 103 ? 6.75306 -42.83937 19.56120 1.000 15.82569 104 VAL B CA 1
ATOM 7146 C C . VAL B 1 103 ? 6.23832 -43.53334 18.30423 1.000 16.29333 104 VAL B C 1
ATOM 7147 O O . VAL B 1 103 ? 5.22336 -43.14231 17.71586 1.000 17.44184 104 VAL B O 1
ATOM 7160 N N . ILE B 1 104 ? 6.95007 -44.55052 17.84693 1.000 17.17170 105 ILE B N 1
ATOM 7161 C CA . ILE B 1 104 ? 6.63282 -45.15658 16.56199 1.000 12.91113 105 ILE B CA 1
ATOM 7162 C C . ILE B 1 104 ? 5.44951 -46.10437 16.67742 1.000 16.05265 105 ILE B C 1
ATOM 7163 O O . ILE B 1 104 ? 4.61730 -46.18887 15.76499 1.000 18.43013 105 ILE B O 1
ATOM 7179 N N . TYR B 1 105 ? 5.40745 -46.90709 17.74054 1.000 14.01842 106 TYR B N 1
ATOM 7180 C CA . TYR B 1 105 ? 4.43419 -47.98329 17.83639 1.000 14.89758 106 TYR B CA 1
ATOM 7181 C C . TYR B 1 105 ? 3.33725 -47.73707 18.85649 1.000 19.01136 106 TYR B C 1
ATOM 7182 O O . TYR B 1 105 ? 2.22235 -48.20635 18.65089 1.000 24.27953 106 TYR B O 1
ATOM 7200 N N . LEU B 1 106 ? 3.61356 -47.05030 19.95446 1.000 12.78564 107 LEU B N 1
ATOM 7201 C CA . LEU B 1 106 ? 2.57497 -46.73487 20.91697 1.000 16.76844 107 LEU B CA 1
ATOM 7202 C C . LEU B 1 106 ? 1.93417 -45.37889 20.64421 1.000 20.23357 107 LEU B C 1
ATOM 7203 O O . LEU B 1 106 ? 1.03333 -44.97159 21.38197 1.000 20.41220 107 LEU B O 1
ATOM 7219 N N . LYS B 1 107 ? 2.39005 -44.66534 19.62558 1.000 19.39461 108 LYS B N 1
ATOM 7220 C CA . LYS B 1 107 ? 1.79710 -43.36879 19.23954 1.000 28.81307 108 LYS B CA 1
ATOM 7221 C C . LYS B 1 107 ? 1.86503 -42.33658 20.36343 1.000 29.06813 108 LYS B C 1
ATOM 7222 O O . LYS B 1 107 ? 0.97385 -41.50262 20.52864 1.000 27.54845 108 LYS B O 1
ATOM 7241 N N . LYS B 1 108 ? 2.94000 -42.36116 21.13655 1.000 17.09713 109 LYS B N 1
ATOM 7242 C CA . LYS B 1 108 ? 3.17636 -41.30458 22.09615 1.000 21.43354 109 LYS B CA 1
ATOM 7243 C C . LYS B 1 108 ? 3.93492 -40.17967 21.42299 1.000 18.22115 109 LYS B C 1
ATOM 7244 O O . LYS B 1 108 ? 4.64538 -40.38852 20.43634 1.000 17.03148 109 LYS B O 1
ATOM 7263 N N . THR B 1 109 ? 3.75990 -38.98363 21.94712 1.000 17.38095 110 THR B N 1
ATOM 7264 C CA . THR B 1 109 ? 4.60060 -37.88463 21.52209 1.000 16.00871 110 THR B CA 1
ATOM 7265 C C . THR B 1 109 ? 5.97505 -38.07538 22.14121 1.000 16.99258 110 THR B C 1
ATOM 7266 O O . THR B 1 109 ? 6.11399 -38.77079 23.14882 1.000 16.86293 110 THR B O 1
ATOM 7277 N N . PRO B 1 110 ? 7.00963 -37.46034 21.56317 1.000 17.55424 111 PRO B N 1
ATOM 7278 C CA . PRO B 1 110 ? 8.29744 -37.45298 22.25519 1.000 17.81856 111 PRO B CA 1
ATOM 7279 C C . PRO B 1 110 ? 8.18514 -36.97281 23.68484 1.000 18.41124 111 PRO B C 1
ATOM 7280 O O . PRO B 1 110 ? 8.81581 -37.56802 24.56749 1.000 13.48980 111 PRO B O 1
ATOM 7291 N N . GLU B 1 111 ? 7.34421 -35.96757 23.96036 1.000 14.57211 112 GLU B N 1
ATOM 7292 C CA . GLU B 1 111 ? 7.26554 -35.42720 25.31609 1.000 17.73373 112 GLU B CA 1
ATOM 7293 C C . GLU B 1 111 ? 6.58446 -36.41101 26.28150 1.000 13.59666 112 GLU B C 1
ATOM 7294 O O . GLU B 1 111 ? 6.92934 -36.46043 27.47040 1.000 18.65016 112 GLU B O 1
ATOM 7306 N N . GLU B 1 112 ? 5.57841 -37.15229 25.80899 1.000 15.68526 113 GLU B N 1
ATOM 7307 C CA . GLU B 1 112 ? 4.91009 -38.15156 26.65825 1.000 17.33373 113 GLU B CA 1
ATOM 7308 C C . GLU B 1 112 ? 5.82870 -39.32921 26.92937 1.000 11.13431 113 GLU B C 1
ATOM 7309 O O . GLU B 1 112 ? 5.84334 -39.88026 28.03263 1.000 19.74412 113 GLU B O 1
ATOM 7321 N N . ALA B 1 113 ? 6.56054 -39.75365 25.91044 1.000 14.99890 114 ALA B N 1
ATOM 7322 C CA . ALA B 1 113 ? 7.57015 -40.78840 26.08268 1.000 13.28728 114 ALA B CA 1
ATOM 7323 C C . ALA B 1 113 ? 8.65602 -40.34215 27.06031 1.000 16.32703 114 ALA B C 1
ATOM 7324 O O . ALA B 1 113 ? 8.99777 -41.08094 27.98894 1.000 15.23726 114 ALA B O 1
ATOM 7331 N N . TYR B 1 114 ? 9.16553 -39.10426 26.91641 1.000 12.73305 115 TYR B N 1
ATOM 7332 C CA . TYR B 1 114 ? 10.18439 -38.62757 27.84115 1.000 11.05515 115 TYR B CA 1
ATOM 7333 C C . TYR B 1 114 ? 9.62357 -38.50726 29.25978 1.000 18.50877 115 TYR B C 1
ATOM 7334 O O . TYR B 1 114 ? 10.30058 -38.83653 30.24523 1.000 15.71507 115 TYR B O 1
ATOM 7352 N N . ARG B 1 115 ? 8.36518 -38.09944 29.38290 1.000 19.17389 116 ARG B N 1
ATOM 7353 C CA . ARG B 1 115 ? 7.74470 -38.02369 30.70909 1.000 23.19320 116 ARG B CA 1
ATOM 7354 C C . ARG B 1 115 ? 7.65743 -39.40217 31.36308 1.000 18.02882 116 ARG B C 1
ATOM 7355 O O . ARG B 1 115 ? 7.88413 -39.53979 32.56809 1.000 18.71018 116 ARG B O 1
ATOM 7376 N N . ALA B 1 116 ? 7.33713 -40.43594 30.58929 1.000 14.35966 117 ALA B N 1
ATOM 7377 C CA . ALA B 1 116 ? 7.38894 -41.78075 31.15227 1.000 20.46226 117 ALA B CA 1
ATOM 7378 C C . ALA B 1 116 ? 8.80565 -42.11368 31.61019 1.000 23.37932 117 ALA B C 1
ATOM 7379 O O . ALA B 1 116 ? 9.00237 -42.63610 32.71698 1.000 20.47436 117 ALA B O 1
ATOM 7386 N N . LEU B 1 117 ? 9.81325 -41.78850 30.78570 1.000 17.29261 118 LEU B N 1
ATOM 7387 C CA . LEU B 1 117 ? 11.20512 -42.02736 31.16923 1.000 16.91621 118 LEU B CA 1
ATOM 7388 C C . LEU B 1 117 ? 11.57347 -41.32912 32.48114 1.000 24.28205 118 LEU B C 1
ATOM 7389 O O . LEU B 1 117 ? 12.44442 -41.80999 33.21763 1.000 21.70696 118 LEU B O 1
ATOM 7405 N N . LEU B 1 118 ? 10.92617 -40.21730 32.81424 1.000 22.35527 119 LEU B N 1
ATOM 7406 C CA . LEU B 1 118 ? 11.21361 -39.52684 34.06459 1.000 24.47537 119 LEU B CA 1
ATOM 7407 C C . LEU B 1 118 ? 10.22093 -39.85774 35.18404 1.000 24.54863 119 LEU B C 1
ATOM 7408 O O . LEU B 1 118 ? 10.31915 -39.28835 36.27659 1.000 30.87922 119 LEU B O 1
ATOM 7424 N N . SER B 1 119 ? 9.24678 -40.72649 34.92308 1.000 26.51669 120 SER B N 1
ATOM 7425 C CA . SER B 1 119 ? 8.21099 -41.02146 35.91084 1.000 33.66066 120 SER B CA 1
ATOM 7426 C C . SER B 1 119 ? 8.78452 -41.70135 37.14869 1.000 46.68952 120 SER B C 1
ATOM 7427 O O . SER B 1 119 ? 8.35202 -41.42642 38.27544 1.000 54.04256 120 SER B O 1
ATOM 7435 N N . GLY B 1 120 ? 9.76687 -42.57082 36.97124 1.000 39.53148 121 GLY B N 1
ATOM 7436 C CA . GLY B 1 120 ? 10.31602 -43.28887 38.09287 1.000 50.69025 121 GLY B CA 1
ATOM 7437 C C . GLY B 1 120 ? 11.07548 -42.37180 39.04096 1.000 49.24077 121 GLY B C 1
ATOM 7438 O O . GLY B 1 120 ? 11.15461 -41.15182 38.88443 1.000 54.76246 121 GLY B O 1
ATOM 7442 N N . SER B 1 121 ? 11.62232 -42.99439 40.07400 1.000 42.22438 122 SER B N 1
ATOM 7443 C CA . SER B 1 121 ? 12.62921 -42.36139 40.91380 1.000 56.42191 122 SER B CA 1
ATOM 7444 C C . SER B 1 121 ? 13.97012 -42.79652 40.33978 1.000 58.23333 122 SER B C 1
ATOM 7445 O O . SER B 1 121 ? 14.46069 -43.89758 40.63253 1.000 47.63430 122 SER B O 1
ATOM 7453 N N . ASN B 1 122 ? 14.53723 -41.95720 39.46982 1.000 47.87822 123 ASN B N 1
ATOM 7454 C CA . ASN B 1 122 ? 15.77235 -42.28906 38.76726 1.000 43.07554 123 ASN B CA 1
ATOM 7455 C C . ASN B 1 122 ? 16.50811 -41.01056 38.40102 1.000 32.42997 123 ASN B C 1
ATOM 7456 O O . ASN B 1 122 ? 15.88096 -40.00423 38.04594 1.000 37.14913 123 ASN B O 1
ATOM 7467 N N . PRO B 1 123 ? 17.82553 -41.04725 38.38107 1.000 28.16483 124 PRO B N 1
ATOM 7468 C CA . PRO B 1 123 ? 18.57942 -39.87293 37.96720 1.000 30.06179 124 PRO B CA 1
ATOM 7469 C C . PRO B 1 123 ? 18.22839 -39.49925 36.53825 1.000 29.43708 124 PRO B C 1
ATOM 7470 O O . PRO B 1 123 ? 17.58548 -40.28236 35.81603 1.000 23.05350 124 PRO B O 1
ATOM 7481 N N . PRO B 1 124 ? 18.63957 -38.32366 36.08409 1.000 25.67755 125 PRO B N 1
ATOM 7482 C CA . PRO B 1 124 ? 18.37678 -37.94969 34.69635 1.000 24.09506 125 PRO B CA 1
ATOM 7483 C C . PRO B 1 124 ? 19.21229 -38.76731 33.74256 1.000 16.75788 125 PRO B C 1
ATOM 7484 O O . PRO B 1 124 ? 20.04048 -39.59247 34.15461 1.000 22.42151 125 PRO B O 1
ATOM 7495 N N . TYR B 1 125 ? 19.00551 -38.54011 32.45946 1.000 15.63635 126 TYR B N 1
ATOM 7496 C CA . TYR B 1 125 ? 19.65858 -39.32850 31.43750 1.000 18.49729 126 TYR B CA 1
ATOM 7497 C C . TYR B 1 125 ? 20.82912 -38.52235 30.92922 1.000 23.91844 126 TYR B C 1
ATOM 7498 O O . TYR B 1 125 ? 20.76589 -37.29118 30.83659 1.000 23.12312 126 TYR B O 1
ATOM 7516 N N . LEU B 1 126 ? 21.90387 -39.21912 30.66803 1.000 16.85351 127 LEU B N 1
ATOM 7517 C CA . LEU B 1 126 ? 23.12832 -38.56691 30.25013 1.000 15.12950 127 LEU B CA 1
ATOM 7518 C C . LEU B 1 126 ? 22.95942 -38.13052 28.80129 1.000 21.02885 127 LEU B C 1
ATOM 7519 O O . LEU B 1 126 ? 22.53137 -38.95090 27.96276 1.000 18.70834 127 LEU B O 1
ATOM 7535 N N . PRO B 1 127 ? 23.27256 -36.87656 28.46084 1.000 17.89209 128 PRO B N 1
ATOM 7536 C CA . PRO B 1 127 ? 23.20257 -36.45913 27.05929 1.000 16.91699 128 PRO B CA 1
ATOM 7537 C C . PRO B 1 127 ? 24.29840 -37.09535 26.22033 1.000 13.27101 128 PRO B C 1
ATOM 7538 O O . PRO B 1 127 ? 25.40247 -37.38325 26.69027 1.000 18.58309 128 PRO B O 1
ATOM 7549 N N . PHE B 1 128 ? 23.97166 -37.32626 24.95756 1.000 16.36890 129 PHE B N 1
ATOM 7550 C CA . PHE B 1 128 ? 24.96637 -37.79666 24.01212 1.000 14.73264 129 PHE B CA 1
ATOM 7551 C C . PHE B 1 128 ? 25.93100 -36.68450 23.61454 1.000 19.47781 129 PHE B C 1
ATOM 7552 O O . PHE B 1 128 ? 25.56303 -35.51223 23.49584 1.000 14.08553 129 PHE B O 1
ATOM 7569 N N . ARG B 1 129 ? 27.16800 -37.08531 23.33816 1.000 19.90083 130 ARG B N 1
ATOM 7570 C CA . ARG B 1 129 ? 28.22417 -36.18048 22.93119 1.000 20.45306 130 ARG B CA 1
ATOM 7571 C C . ARG B 1 129 ? 28.67648 -36.52653 21.52814 1.000 19.88663 130 ARG B C 1
ATOM 7572 O O . ARG B 1 129 ? 28.31034 -37.56093 20.96515 1.000 20.47162 130 ARG B O 1
ATOM 7593 N N . ASP B 1 130 ? 29.50936 -35.64625 20.97202 1.000 15.25832 131 ASP B N 1
ATOM 7594 C CA . ASP B 1 130 ? 29.90964 -35.75700 19.57729 1.000 18.79248 131 ASP B CA 1
ATOM 7595 C C . ASP B 1 130 ? 31.13630 -36.64247 19.43625 1.000 17.62138 131 ASP B C 1
ATOM 7596 O O . ASP B 1 130 ? 31.61697 -37.25125 20.39471 1.000 21.87886 131 ASP B O 1
ATOM 7605 N N . ALA B 1 131 ? 31.63409 -36.74555 18.20712 1.000 19.74617 132 ALA B N 1
ATOM 7606 C CA . ALA B 1 131 ? 32.71692 -37.66271 17.90223 1.000 14.71319 132 ALA B CA 1
ATOM 7607 C C . ALA B 1 131 ? 34.09969 -36.97183 17.84440 1.000 25.32616 132 ALA B C 1
ATOM 7608 O O . ALA B 1 131 ? 35.07811 -37.57574 17.37710 1.000 22.23393 132 ALA B O 1
ATOM 7615 N N . SER B 1 132 ? 34.20319 -35.74565 18.34884 1.000 25.07745 133 SER B N 1
ATOM 7616 C CA . SER B 1 132 ? 35.42902 -34.97076 18.30945 1.000 26.92128 133 SER B CA 1
ATOM 7617 C C . SER B 1 132 ? 36.36515 -35.37217 19.44324 1.000 30.57431 133 SER B C 1
ATOM 7618 O O . SER B 1 132 ? 35.96489 -35.97058 20.45275 1.000 28.46431 133 SER B O 1
ATOM 7626 N N . PHE B 1 133 ? 37.62664 -34.97291 19.28757 1.000 29.17881 134 PHE B N 1
ATOM 7627 C CA . PHE B 1 133 ? 38.57602 -35.09987 20.38115 1.000 30.51761 134 PHE B CA 1
ATOM 7628 C C . PHE B 1 133 ? 38.25952 -34.15474 21.52880 1.000 38.68745 134 PHE B C 1
ATOM 7629 O O . PHE B 1 133 ? 38.71259 -34.38912 22.66161 1.000 45.58865 134 PHE B O 1
ATOM 7646 N N . GLY B 1 134 ? 37.46425 -33.12121 21.27751 1.000 37.07661 135 GLY B N 1
ATOM 7647 C CA . GLY B 1 134 ? 37.16734 -32.13426 22.29549 1.000 55.18461 135 GLY B CA 1
ATOM 7648 C C . GLY B 1 134 ? 36.69464 -32.69891 23.62155 1.000 50.16759 135 GLY B C 1
ATOM 7649 O O . GLY B 1 134 ? 36.64264 -33.91609 23.83859 1.000 44.40460 135 GLY B O 1
ATOM 7653 N N . ASN B 1 135 ? 36.40260 -31.79777 24.54277 1.000 62.85873 136 ASN B N 1
ATOM 7654 C CA . ASN B 1 135 ? 35.49610 -32.11465 25.62590 1.000 58.74043 136 ASN B CA 1
ATOM 7655 C C . ASN B 1 135 ? 34.09242 -31.79246 25.13252 1.000 61.22551 136 ASN B C 1
ATOM 7656 O O . ASN B 1 135 ? 33.91090 -30.99011 24.20923 1.000 53.63339 136 ASN B O 1
ATOM 7667 N N . CYS B 1 136 ? 33.10179 -32.46148 25.71675 1.000 49.89651 137 CYS B N 1
ATOM 7668 C CA . CYS B 1 136 ? 31.73779 -32.31789 25.22123 1.000 55.47929 137 CYS B CA 1
ATOM 7669 C C . CYS B 1 136 ? 31.29288 -30.86725 25.36201 1.000 48.52951 137 CYS B C 1
ATOM 7670 O O . CYS B 1 136 ? 31.51720 -30.24104 26.39978 1.000 49.16474 137 CYS B O 1
ATOM 7678 N N . THR B 1 137 ? 30.68002 -30.32997 24.29331 1.000 49.26311 138 THR B N 1
ATOM 7679 C CA . THR B 1 137 ? 30.23113 -28.93814 24.24435 1.000 49.81239 138 THR B CA 1
ATOM 7680 C C . THR B 1 137 ? 28.74330 -28.77374 23.92787 1.000 45.42921 138 THR B C 1
ATOM 7681 O O . THR B 1 137 ? 28.17321 -27.71572 24.23292 1.000 35.07553 138 THR B O 1
ATOM 7692 N N . TYR B 1 138 ? 28.10275 -29.78826 23.34838 1.000 31.10656 139 TYR B N 1
ATOM 7693 C CA . TYR B 1 138 ? 26.72912 -29.71784 22.88111 1.000 26.87121 139 TYR B CA 1
ATOM 7694 C C . TYR B 1 138 ? 26.03293 -30.96916 23.37565 1.000 21.41516 139 TYR B C 1
ATOM 7695 O O . TYR B 1 138 ? 26.47773 -32.07860 23.07500 1.000 27.34462 139 TYR B O 1
ATOM 7713 N N . ASN B 1 139 ? 24.97551 -30.78589 24.15738 1.000 17.94142 140 ASN B N 1
ATOM 7714 C CA . ASN B 1 139 ? 24.23782 -31.87443 24.78683 1.000 18.76968 140 ASN B CA 1
ATOM 7715 C C . ASN B 1 139 ? 23.07047 -32.27961 23.90080 1.000 20.17144 140 ASN B C 1
ATOM 7716 O O . ASN B 1 139 ? 22.06244 -31.56413 23.83358 1.000 23.87293 140 ASN B O 1
ATOM 7727 N N . LEU B 1 140 ? 23.18644 -33.41348 23.22123 1.000 18.35775 141 LEU B N 1
ATOM 7728 C CA . LEU B 1 140 ? 22.05361 -33.98585 22.49996 1.000 14.61573 141 LEU B CA 1
ATOM 7729 C C . LEU B 1 140 ? 21.30914 -34.96489 23.41077 1.000 19.81618 141 LEU B C 1
ATOM 7730 O O . LEU B 1 140 ? 21.79715 -36.05726 23.69916 1.000 14.65666 141 LEU B O 1
ATOM 7746 N N . THR B 1 141 ? 20.11281 -34.59221 23.84230 1.000 12.67828 142 THR B N 1
ATOM 7747 C CA . THR B 1 141 ? 19.40687 -35.35602 24.86219 1.000 12.65638 142 THR B CA 1
ATOM 7748 C C . THR B 1 141 ? 18.57931 -36.47963 24.24435 1.000 9.89057 142 THR B C 1
ATOM 7749 O O . THR B 1 141 ? 18.31269 -36.50176 23.04039 1.000 13.04594 142 THR B O 1
ATOM 7760 N N . VAL B 1 142 ? 18.14204 -37.40445 25.10169 1.000 12.97103 143 VAL B N 1
ATOM 7761 C CA . VAL B 1 142 ? 17.18886 -38.42493 24.67663 1.000 13.33155 143 VAL B CA 1
ATOM 7762 C C . VAL B 1 142 ? 15.96453 -37.76174 24.05734 1.000 10.95955 143 VAL B C 1
ATOM 7763 O O . VAL B 1 142 ? 15.42666 -38.24047 23.05591 1.000 14.39081 143 VAL B O 1
ATOM 7776 N N . LEU B 1 143 ? 15.49295 -36.65284 24.64117 1.000 12.96764 144 LEU B N 1
ATOM 7777 C CA . LEU B 1 143 ? 14.27766 -36.03706 24.10160 1.000 15.32879 144 LEU B CA 1
ATOM 7778 C C . LEU B 1 143 ? 14.53456 -35.51291 22.69858 1.000 12.42679 144 LEU B C 1
ATOM 7779 O O . LEU B 1 143 ? 13.71510 -35.72625 21.79785 1.000 11.90299 144 LEU B O 1
ATOM 7795 N N . ASP B 1 144 ? 15.70005 -34.88310 22.48879 1.000 9.86360 145 ASP B N 1
ATOM 7796 C CA . ASP B 1 144 ? 16.10720 -34.43694 21.16230 1.000 10.46894 145 ASP B CA 1
ATOM 7797 C C . ASP B 1 144 ? 16.06579 -35.59007 20.18531 1.000 11.44603 145 ASP B C 1
ATOM 7798 O O . ASP B 1 144 ? 15.63368 -35.43826 19.03758 1.000 11.56800 145 ASP B O 1
ATOM 7807 N N . CYS B 1 145 ? 16.59714 -36.73800 20.60079 1.000 10.81558 146 CYS B N 1
ATOM 7808 C CA . CYS B 1 145 ? 16.62649 -37.89612 19.71877 1.000 11.84337 146 CYS B CA 1
ATOM 7809 C C . CYS B 1 145 ? 15.21009 -38.36475 19.39010 1.000 12.03863 146 CYS B C 1
ATOM 7810 O O . CYS B 1 145 ? 14.91941 -38.72635 18.24096 1.000 12.51252 146 CYS B O 1
ATOM 7818 N N . LEU B 1 146 ? 14.29461 -38.29497 20.36847 1.000 10.96519 147 LEU B N 1
ATOM 7819 C CA . LEU B 1 146 ? 12.91057 -38.69515 20.10180 1.000 10.63847 147 LEU B CA 1
ATOM 7820 C C . LEU B 1 146 ? 12.20482 -37.68803 19.18769 1.000 12.11664 147 LEU B C 1
ATOM 7821 O O . LEU B 1 146 ? 11.38462 -38.08170 18.34300 1.000 13.31430 147 LEU B O 1
ATOM 7837 N N . GLN B 1 147 ? 12.49740 -36.40566 19.36036 1.000 11.50549 148 GLN B N 1
ATOM 7838 C CA . GLN B 1 147 ? 12.02385 -35.38061 18.42495 1.000 14.57368 148 GLN B CA 1
ATOM 7839 C C . GLN B 1 147 ? 12.54645 -35.64047 17.02154 1.000 13.27097 148 GLN B C 1
ATOM 7840 O O . GLN B 1 147 ? 11.81252 -35.49237 16.04256 1.000 12.82845 148 GLN B O 1
ATOM 7854 N N . GLY B 1 148 ? 13.80958 -36.05296 16.90479 1.000 11.06340 149 GLY B N 1
ATOM 7855 C CA . GLY B 1 148 ? 14.35788 -36.37326 15.59066 1.000 16.46140 149 GLY B CA 1
ATOM 7856 C C . GLY B 1 148 ? 13.64890 -37.54073 14.93218 1.000 16.00708 149 GLY B C 1
ATOM 7857 O O . GLY B 1 148 ? 13.31877 -37.49270 13.73620 1.000 15.70168 149 GLY B O 1
ATOM 7861 N N . ILE B 1 149 ? 13.42059 -38.61455 15.70321 1.000 11.85184 150 ILE B N 1
ATOM 7862 C CA . ILE B 1 149 ? 12.61521 -39.75238 15.24207 1.000 13.62726 150 ILE B CA 1
ATOM 7863 C C . ILE B 1 149 ? 11.26546 -39.25912 14.73000 1.000 16.05713 150 ILE B C 1
ATOM 7864 O O . ILE B 1 149 ? 10.80976 -39.62860 13.63748 1.000 14.25252 150 ILE B O 1
ATOM 7880 N N . ARG B 1 150 ? 10.59449 -38.42487 15.53354 1.000 12.72262 151 ARG B N 1
ATOM 7881 C CA . ARG B 1 150 ? 9.26607 -37.95475 15.15840 1.000 16.45763 151 ARG B CA 1
ATOM 7882 C C . ARG B 1 150 ? 9.28447 -37.18358 13.84216 1.000 12.47769 151 ARG B C 1
ATOM 7883 O O . ARG B 1 150 ? 8.40416 -37.37996 12.99337 1.000 17.59280 151 ARG B O 1
ATOM 7904 N N . LYS B 1 151 ? 10.25632 -36.28653 13.66311 1.000 16.43098 152 LYS B N 1
ATOM 7905 C CA . LYS B 1 151 ? 10.33048 -35.49181 12.44169 1.000 13.53737 152 LYS B CA 1
ATOM 7906 C C . LYS B 1 151 ? 10.69056 -36.34022 11.22752 1.000 17.15102 152 LYS B C 1
ATOM 7907 O O . LYS B 1 151 ? 10.16394 -36.12420 10.13118 1.000 17.72310 152 LYS B O 1
ATOM 7926 N N . GLY B 1 152 ? 11.63181 -37.26741 11.38205 1.000 15.63772 153 GLY B N 1
ATOM 7927 C CA . GLY B 1 152 ? 11.92003 -38.19034 10.30358 1.000 14.43856 153 GLY B CA 1
ATOM 7928 C C . GLY B 1 152 ? 10.70329 -38.98560 9.87885 1.000 19.18855 153 GLY B C 1
ATOM 7929 O O . GLY B 1 152 ? 10.49643 -39.23149 8.69272 1.000 18.35737 153 GLY B O 1
ATOM 7933 N N . LEU B 1 153 ? 9.87742 -39.38962 10.84380 1.000 13.90834 154 LEU B N 1
ATOM 7934 C CA . LEU B 1 153 ? 8.64566 -40.11085 10.54291 1.000 20.97349 154 LEU B CA 1
ATOM 7935 C C . LEU B 1 153 ? 7.66782 -39.19259 9.82115 1.000 22.61875 154 LEU B C 1
ATOM 7936 O O . LEU B 1 153 ? 7.13020 -39.53935 8.76142 1.000 22.27982 154 LEU B O 1
ATOM 7952 N N . GLN B 1 154 ? 7.49448 -37.98930 10.35625 1.000 17.92189 155 GLN B N 1
ATOM 7953 C CA . GLN B 1 154 ? 6.57768 -36.99735 9.80262 1.000 21.93271 155 GLN B CA 1
ATOM 7954 C C . GLN B 1 154 ? 6.82898 -36.75102 8.32261 1.000 18.65037 155 GLN B C 1
ATOM 7955 O O . GLN B 1 154 ? 5.88710 -36.67177 7.53529 1.000 23.54882 155 GLN B O 1
ATOM 7969 N N . HIS B 1 155 ? 8.09116 -36.60276 7.92707 1.000 20.95835 156 HIS B N 1
ATOM 7970 C CA . HIS B 1 155 ? 8.45966 -36.28159 6.55708 1.000 17.25657 156 HIS B CA 1
ATOM 7971 C C . HIS B 1 155 ? 8.79276 -37.51033 5.73396 1.000 20.03899 156 HIS B C 1
ATOM 7972 O O . HIS B 1 155 ? 9.30242 -37.36103 4.61982 1.000 18.39064 156 HIS B O 1
ATOM 7986 N N . GLY B 1 156 ? 8.53185 -38.71411 6.26309 1.000 14.18027 157 GLY B N 1
ATOM 7987 C CA . GLY B 1 156 ? 8.79268 -39.96545 5.56070 1.000 22.58463 157 GLY B CA 1
ATOM 7988 C C . GLY B 1 156 ? 10.24792 -40.23130 5.24474 1.000 21.55003 157 GLY B C 1
ATOM 7989 O O . GLY B 1 156 ? 10.54723 -40.82591 4.19812 1.000 22.23511 157 GLY B O 1
ATOM 7993 N N . PHE B 1 157 ? 11.17266 -39.79050 6.10922 1.000 17.93508 158 PHE B N 1
ATOM 7994 C CA . PHE B 1 157 ? 12.56735 -40.16493 5.92757 1.000 17.68315 158 PHE B CA 1
ATOM 7995 C C . PHE B 1 157 ? 12.81599 -41.62265 6.29775 1.000 15.76583 158 PHE B C 1
ATOM 7996 O O . PHE B 1 157 ? 13.87614 -42.15791 5.95159 1.000 18.10664 158 PHE B O 1
ATOM 8013 N N . PHE B 1 158 ? 11.87977 -42.28366 6.98024 1.000 19.18644 159 PHE B N 1
ATOM 8014 C CA . PHE B 1 158 ? 11.95325 -43.72890 7.15085 1.000 19.83586 159 PHE B CA 1
ATOM 8015 C C . PHE B 1 158 ? 10.55866 -44.29722 7.35715 1.000 17.52211 159 PHE B C 1
ATOM 8016 O O . PHE B 1 158 ? 9.60707 -43.56512 7.63371 1.000 19.34793 159 PHE B O 1
ATOM 8033 N N . ASP B 1 159 ? 10.47365 -45.62967 7.25593 1.000 18.15763 160 ASP B N 1
ATOM 8034 C CA . ASP B 1 159 ? 9.20890 -46.37132 7.27615 1.000 22.02866 160 ASP B CA 1
ATOM 8035 C C . ASP B 1 159 ? 9.56783 -47.80115 7.66929 1.000 17.20041 160 ASP B C 1
ATOM 8036 O O . ASP B 1 159 ? 10.07854 -48.55492 6.83604 1.000 16.99419 160 ASP B O 1
ATOM 8045 N N . PHE B 1 160 ? 9.29540 -48.17289 8.92356 1.000 16.87579 161 PHE B N 1
ATOM 8046 C CA . PHE B 1 160 ? 9.67732 -49.50379 9.34765 1.000 16.93608 161 PHE B CA 1
ATOM 8047 C C . PHE B 1 160 ? 8.82560 -50.59934 8.72372 1.000 23.81309 161 PHE B C 1
ATOM 8048 O O . PHE B 1 160 ? 9.15161 -51.76310 8.93649 1.000 19.37444 161 PHE B O 1
ATOM 8065 N N . GLU B 1 161 ? 7.80139 -50.27922 7.92416 1.000 20.57796 162 GLU B N 1
ATOM 8066 C CA . GLU B 1 161 ? 7.14076 -51.33001 7.14448 1.000 25.82578 162 GLU B CA 1
ATOM 8067 C C . GLU B 1 161 ? 7.96811 -51.75463 5.93943 1.000 17.76489 162 GLU B C 1
ATOM 8068 O O . GLU B 1 161 ? 7.86365 -52.90282 5.50188 1.000 28.48958 162 GLU B O 1
ATOM 8080 N N . THR B 1 162 ? 8.80573 -50.86982 5.39712 1.000 23.70558 163 THR B N 1
ATOM 8081 C CA . THR B 1 162 ? 9.61778 -51.19197 4.22979 1.000 18.64908 163 THR B CA 1
ATOM 8082 C C . THR B 1 162 ? 11.11582 -51.15155 4.49555 1.000 24.73361 163 THR B C 1
ATOM 8083 O O . THR B 1 162 ? 11.90833 -51.52758 3.61516 1.000 25.46928 163 THR B O 1
ATOM 8094 N N . PHE B 1 163 ? 11.52185 -50.72136 5.68238 1.000 22.49749 164 PHE B N 1
ATOM 8095 C CA . PHE B 1 163 ? 12.93115 -50.57018 5.99154 1.000 21.87049 164 PHE B CA 1
ATOM 8096 C C . PHE B 1 163 ? 13.63023 -51.91059 5.89124 1.000 19.39364 164 PHE B C 1
ATOM 8097 O O . PHE B 1 163 ? 13.16538 -52.91162 6.44531 1.000 20.81383 164 PHE B O 1
ATOM 8114 N N . ASP B 1 164 ? 14.75571 -51.91541 5.18290 1.000 18.09026 165 ASP B N 1
ATOM 8115 C CA . ASP B 1 164 ? 15.55691 -53.11101 4.95057 1.000 23.89971 165 ASP B CA 1
ATOM 8116 C C . ASP B 1 164 ? 16.80140 -53.00670 5.82648 1.000 20.29902 165 ASP B C 1
ATOM 8117 O O . ASP B 1 164 ? 17.80603 -52.41524 5.43387 1.000 21.52143 165 ASP B O 1
ATOM 8126 N N . ALA B 1 165 ? 16.73524 -53.60148 7.02074 1.000 21.35076 166 ALA B N 1
ATOM 8127 C CA . ALA B 1 165 ? 17.82214 -53.44191 7.98363 1.000 22.85601 166 ALA B CA 1
ATOM 8128 C C . ALA B 1 165 ? 19.07497 -54.20292 7.55990 1.000 24.75085 166 ALA B C 1
ATOM 8129 O O . ALA B 1 165 ? 20.20178 -53.77458 7.86846 1.000 20.06660 166 ALA B O 1
ATOM 8136 N N . GLU B 1 166 ? 18.89617 -55.32987 6.86551 1.000 25.73392 167 GLU B N 1
ATOM 8137 C CA . GLU B 1 166 ? 20.03534 -56.06264 6.32085 1.000 27.76566 167 GLU B CA 1
ATOM 8138 C C . GLU B 1 166 ? 20.86146 -55.17591 5.40543 1.000 23.79650 167 GLU B C 1
ATOM 8139 O O . GLU B 1 166 ? 22.09430 -55.10403 5.52543 1.000 22.13272 167 GLU B O 1
ATOM 8151 N N . GLU B 1 167 ? 20.18864 -54.48604 4.47882 1.000 20.12238 168 GLU B N 1
ATOM 8152 C CA . GLU B 1 167 ? 20.90068 -53.62841 3.53254 1.000 23.05630 168 GLU B CA 1
ATOM 8153 C C . GLU B 1 167 ? 21.52273 -52.43520 4.23447 1.000 25.98823 168 GLU B C 1
ATOM 8154 O O . GLU B 1 167 ? 22.66804 -52.08837 3.93720 1.000 23.72625 168 GLU B O 1
ATOM 8166 N N . TYR B 1 168 ? 20.80082 -51.79696 5.17664 1.000 25.19265 169 TYR B N 1
ATOM 8167 C CA . TYR B 1 168 ? 21.40983 -50.71537 5.94969 1.000 20.81519 169 TYR B CA 1
ATOM 8168 C C . TYR B 1 168 ? 22.71630 -51.18629 6.56785 1.000 21.46394 169 TYR B C 1
ATOM 8169 O O . TYR B 1 168 ? 23.75582 -50.53958 6.42067 1.000 20.01484 169 TYR B O 1
ATOM 8187 N N . GLU B 1 169 ? 22.67344 -52.32809 7.25201 1.000 19.43977 170 GLU B N 1
ATOM 8188 C CA . GLU B 1 169 ? 23.80613 -52.84412 8.00430 1.000 22.52271 170 GLU B CA 1
ATOM 8189 C C . GLU B 1 169 ? 24.89203 -53.44946 7.11452 1.000 26.64197 170 GLU B C 1
ATOM 8190 O O . GLU B 1 169 ? 26.01749 -53.64451 7.59053 1.000 32.57039 170 GLU B O 1
ATOM 8202 N N . HIS B 1 170 ? 24.59329 -53.69240 5.83037 1.000 30.93573 171 HIS B N 1
ATOM 8203 C CA . HIS B 1 170 ? 25.59517 -54.09143 4.83802 1.000 27.34911 171 HIS B CA 1
ATOM 8204 C C . HIS B 1 170 ? 26.34194 -52.88816 4.28203 1.000 26.48346 171 HIS B C 1
ATOM 8205 O O . HIS B 1 170 ? 27.57106 -52.85657 4.26976 1.000 26.93861 171 HIS B O 1
ATOM 8219 N N . TYR B 1 171 ? 25.62763 -51.88012 3.80874 1.000 25.45870 172 TYR B N 1
ATOM 8220 C CA . TYR B 1 171 ? 26.32527 -50.78813 3.16395 1.000 25.89411 172 TYR B CA 1
ATOM 8221 C C . TYR B 1 171 ? 26.95031 -49.83824 4.16842 1.000 22.94569 172 TYR B C 1
ATOM 8222 O O . TYR B 1 171 ? 27.82584 -49.05243 3.79332 1.000 28.89271 172 TYR B O 1
ATOM 8240 N N . GLU B 1 172 ? 26.56095 -49.91439 5.44300 1.000 25.59612 173 GLU B N 1
ATOM 8241 C CA . GLU B 1 172 ? 27.23252 -49.08907 6.43130 1.000 26.21209 173 GLU B CA 1
ATOM 8242 C C . GLU B 1 172 ? 28.67795 -49.50376 6.59427 1.000 37.72699 173 GLU B C 1
ATOM 8243 O O . GLU B 1 172 ? 29.48618 -48.69699 7.06120 1.000 29.46400 173 GLU B O 1
ATOM 8255 N N . ARG B 1 173 ? 29.02816 -50.72439 6.18661 1.000 34.16369 174 ARG B N 1
ATOM 8256 C CA . ARG B 1 173 ? 30.36051 -51.24913 6.44726 1.000 34.36265 174 ARG B CA 1
ATOM 8257 C C . ARG B 1 173 ? 31.36528 -50.73309 5.41730 1.000 28.76212 174 ARG B C 1
ATOM 8258 O O . ARG B 1 173 ? 31.05305 -50.52757 4.23544 1.000 32.11676 174 ARG B O 1
ATOM 8279 N N . VAL B 1 174 ? 32.59360 -50.52085 5.88484 1.000 38.31097 175 VAL B N 1
ATOM 8280 C CA . VAL B 1 174 ? 33.61037 -49.91001 5.03150 1.000 48.19972 175 VAL B CA 1
ATOM 8281 C C . VAL B 1 174 ? 33.88089 -50.77707 3.80481 1.000 38.53469 175 VAL B C 1
ATOM 8282 O O . VAL B 1 174 ? 34.07901 -50.26518 2.69904 1.000 42.21017 175 VAL B O 1
ATOM 8295 N N . GLU B 1 175 ? 33.88710 -52.09834 3.97698 1.000 41.86525 176 GLU B N 1
ATOM 8296 C CA . GLU B 1 175 ? 34.15417 -52.98291 2.85221 1.000 42.94551 176 GLU B CA 1
ATOM 8297 C C . GLU B 1 175 ? 33.09558 -52.87437 1.77093 1.000 52.59082 176 GLU B C 1
ATOM 8298 O O . GLU B 1 175 ? 33.37420 -53.20442 0.61153 1.000 48.56537 176 GLU B O 1
ATOM 8310 N N . ASN B 1 176 ? 31.88448 -52.43783 2.11571 1.000 45.13610 177 ASN B N 1
ATOM 8311 C CA . ASN B 1 176 ? 30.81546 -52.34720 1.13459 1.000 35.84818 177 ASN B CA 1
ATOM 8312 C C . ASN B 1 176 ? 30.48744 -50.91394 0.73497 1.000 32.11685 177 ASN B C 1
ATOM 8313 O O . ASN B 1 176 ? 29.54903 -50.70046 -0.04270 1.000 37.02415 177 ASN B O 1
ATOM 8324 N N . GLY B 1 177 ? 31.25488 -49.93666 1.21455 1.000 41.72137 178 GLY B N 1
ATOM 8325 C CA . GLY B 1 177 ? 31.18614 -48.58882 0.68131 1.000 41.73887 178 GLY B CA 1
ATOM 8326 C C . GLY B 1 177 ? 31.03007 -47.48831 1.71409 1.000 38.76247 178 GLY B C 1
ATOM 8327 O O . GLY B 1 177 ? 31.15382 -46.30130 1.38231 1.000 36.01605 178 GLY B O 1
ATOM 8331 N N . ASP B 1 178 ? 30.74864 -47.86417 2.96102 1.000 27.82038 179 ASP B N 1
ATOM 8332 C CA . ASP B 1 178 ? 30.53948 -46.90950 4.05237 1.000 43.25506 179 ASP B CA 1
ATOM 8333 C C . ASP B 1 178 ? 29.62829 -45.75387 3.61834 1.000 35.39922 179 ASP B C 1
ATOM 8334 O O . ASP B 1 178 ? 30.05485 -44.60343 3.46315 1.000 33.12998 179 ASP B O 1
ATOM 8343 N N . PHE B 1 179 ? 28.35869 -46.08919 3.38134 1.000 30.40235 180 PHE B N 1
ATOM 8344 C CA . PHE B 1 179 ? 27.38064 -45.05429 3.07564 1.000 28.72225 180 PHE B CA 1
ATOM 8345 C C . PHE B 1 179 ? 26.07903 -45.33136 3.81082 1.000 27.31147 180 PHE B C 1
ATOM 8346 O O . PHE B 1 179 ? 25.77622 -46.47266 4.18784 1.000 26.91193 180 PHE B O 1
ATOM 8363 N N . ASN B 1 180 ? 25.33342 -44.24657 4.05472 1.000 26.62472 181 ASN B N 1
ATOM 8364 C CA . ASN B 1 180 ? 23.99534 -44.30932 4.63097 1.000 25.66092 181 ASN B CA 1
ATOM 8365 C C . ASN B 1 180 ? 23.12782 -43.29007 3.92071 1.000 21.65110 181 ASN B C 1
ATOM 8366 O O . ASN B 1 180 ? 23.56749 -42.16369 3.67913 1.000 22.15972 181 ASN B O 1
ATOM 8377 N N . TRP B 1 181 ? 21.88846 -43.68216 3.62758 1.000 22.68372 182 TRP B N 1
ATOM 8378 C CA . TRP B 1 181 ? 20.88241 -42.71069 3.22891 1.000 30.59263 182 TRP B CA 1
ATOM 8379 C C . TRP B 1 181 ? 20.48882 -41.85053 4.42411 1.000 21.81791 182 TRP B C 1
ATOM 8380 O O . TRP B 1 181 ? 20.33256 -42.34212 5.54052 1.000 21.10392 182 TRP B O 1
ATOM 8401 N N . ILE B 1 182 ? 20.39983 -40.54739 4.18744 1.000 26.70151 183 ILE B N 1
ATOM 8402 C CA . ILE B 1 182 ? 19.96744 -39.58994 5.18681 1.000 20.03645 183 ILE B CA 1
ATOM 8403 C C . ILE B 1 182 ? 18.56560 -39.08271 4.87957 1.000 19.79827 183 ILE B C 1
ATOM 8404 O O . ILE B 1 182 ? 17.71700 -38.99837 5.76798 1.000 17.13026 183 ILE B O 1
ATOM 8420 N N . VAL B 1 183 ? 18.30590 -38.77041 3.61784 1.000 17.82559 184 VAL B N 1
ATOM 8421 C CA . VAL B 1 183 ? 16.96935 -38.43646 3.14219 1.000 21.69961 184 VAL B CA 1
ATOM 8422 C C . VAL B 1 183 ? 16.71822 -39.32723 1.93655 1.000 23.33491 184 VAL B C 1
ATOM 8423 O O . VAL B 1 183 ? 17.42870 -39.22623 0.93142 1.000 21.77646 184 VAL B O 1
ATOM 8436 N N . PRO B 1 184 ? 15.77290 -40.24921 1.99061 1.000 20.34297 185 PRO B N 1
ATOM 8437 C CA . PRO B 1 184 ? 15.63973 -41.20085 0.87545 1.000 26.57261 185 PRO B CA 1
ATOM 8438 C C . PRO B 1 184 ? 15.26213 -40.49938 -0.42130 1.000 25.21606 185 PRO B C 1
ATOM 8439 O O . PRO B 1 184 ? 14.41519 -39.59666 -0.45521 1.000 22.51818 185 PRO B O 1
ATOM 8450 N N . GLY B 1 185 ? 15.94147 -40.91130 -1.49440 1.000 26.00959 186 GLY B N 1
ATOM 8451 C CA . GLY B 1 185 ? 15.81115 -40.28800 -2.77847 1.000 22.52090 186 GLY B CA 1
ATOM 8452 C C . GLY B 1 185 ? 16.56709 -39.00074 -2.93564 1.000 26.95452 186 GLY B C 1
ATOM 8453 O O . GLY B 1 185 ? 16.60261 -38.45340 -4.05317 1.000 27.19494 186 GLY B O 1
ATOM 8457 N N . LYS B 1 186 ? 17.16185 -38.47011 -1.86833 1.000 24.44058 187 LYS B N 1
ATOM 8458 C CA . LYS B 1 186 ? 17.75662 -37.14461 -1.98606 1.000 23.73189 187 LYS B CA 1
ATOM 8459 C C . LYS B 1 186 ? 19.20215 -37.07743 -1.50811 1.000 23.67223 187 LYS B C 1
ATOM 8460 O O . LYS B 1 186 ? 20.03133 -36.45325 -2.18231 1.000 21.57133 187 LYS B O 1
ATOM 8479 N N . PHE B 1 187 ? 19.52210 -37.63157 -0.33671 1.000 20.48351 188 PHE B N 1
ATOM 8480 C CA . PHE B 1 187 ? 20.86798 -37.48617 0.20254 1.000 24.94269 188 PHE B CA 1
ATOM 8481 C C . PHE B 1 187 ? 21.41128 -38.82029 0.64943 1.000 23.37863 188 PHE B C 1
ATOM 8482 O O . PHE B 1 187 ? 20.80318 -39.50328 1.47720 1.000 20.26366 188 PHE B O 1
ATOM 8499 N N . LEU B 1 188 ? 22.59288 -39.14514 0.14097 1.000 26.37589 189 LEU B N 1
ATOM 8500 C CA . LEU B 1 188 ? 23.36947 -40.28472 0.58467 1.000 24.59766 189 LEU B CA 1
ATOM 8501 C C . LEU B 1 188 ? 24.71191 -39.73296 1.02313 1.000 20.94773 189 LEU B C 1
ATOM 8502 O O . LEU B 1 188 ? 25.30335 -38.90982 0.31820 1.000 25.30412 189 LEU B O 1
ATOM 8518 N N . ALA B 1 189 ? 25.16678 -40.15783 2.19365 1.000 23.19504 190 ALA B N 1
ATOM 8519 C CA . ALA B 1 189 ? 26.41452 -39.69544 2.77595 1.000 17.97249 190 ALA B CA 1
ATOM 8520 C C . ALA B 1 189 ? 27.39538 -40.85439 2.79279 1.000 28.70481 190 ALA B C 1
ATOM 8521 O O . ALA B 1 189 ? 27.02225 -41.97817 3.15790 1.000 26.53292 190 ALA B O 1
ATOM 8528 N N . PHE B 1 190 ? 28.64075 -40.57879 2.39159 1.000 25.86245 191 PHE B N 1
ATOM 8529 C CA . PHE B 1 190 ? 29.67297 -41.61472 2.36178 1.000 40.02415 191 PHE B CA 1
ATOM 8530 C C . PHE B 1 190 ? 31.04990 -40.99614 2.56035 1.000 36.59696 191 PHE B C 1
ATOM 8531 O O . PHE B 1 190 ? 31.24832 -39.79234 2.38136 1.000 35.87225 191 PHE B O 1
ATOM 8548 N N . SER B 1 191 ? 31.99432 -41.84434 2.96374 1.000 33.62658 192 SER B N 1
ATOM 8549 C CA . SER B 1 191 ? 33.38932 -41.44931 3.08250 1.000 39.44277 192 SER B CA 1
ATOM 8550 C C . SER B 1 191 ? 34.02904 -41.37290 1.69759 1.000 33.50787 192 SER B C 1
ATOM 8551 O O . SER B 1 191 ? 33.59237 -42.03608 0.74899 1.000 36.02597 192 SER B O 1
ATOM 8559 N N . GLY B 1 192 ? 35.05618 -40.52424 1.57936 1.000 37.72318 193 GLY B N 1
ATOM 8560 C CA . GLY B 1 192 ? 35.58938 -40.15059 0.28495 1.000 39.10868 193 GLY B CA 1
ATOM 8561 C C . GLY B 1 192 ? 36.22375 -41.30950 -0.46906 1.000 28.90801 193 GLY B C 1
ATOM 8562 O O . GLY B 1 192 ? 37.01213 -42.07548 0.08852 1.000 36.54699 193 GLY B O 1
ATOM 8566 N N . PRO B 1 193 ? 35.89834 -41.46667 -1.75107 1.000 39.35755 194 PRO B N 1
ATOM 8567 C CA . PRO B 1 193 ? 36.57966 -42.49920 -2.54067 1.000 48.54823 194 PRO B CA 1
ATOM 8568 C C . PRO B 1 193 ? 38.04892 -42.15894 -2.75535 1.000 55.75644 194 PRO B C 1
ATOM 8569 O O . PRO B 1 193 ? 38.44443 -40.98720 -2.81941 1.000 51.22860 194 PRO B O 1
ATOM 8580 N N . HIS B 1 194 ? 38.85342 -43.21284 -2.86614 1.000 63.02787 195 HIS B N 1
ATOM 8581 C CA . HIS B 1 194 ? 40.27774 -43.15538 -3.16079 1.000 59.32394 195 HIS B CA 1
ATOM 8582 C C . HIS B 1 194 ? 40.52291 -43.43345 -4.63964 1.000 62.15005 195 HIS B C 1
ATOM 8583 O O . HIS B 1 194 ? 39.61414 -43.84835 -5.37196 1.000 54.90673 195 HIS B O 1
ATOM 8597 N N . PRO B 1 195 ? 41.74715 -43.17691 -5.13477 1.000 64.51079 196 PRO B N 1
ATOM 8598 C CA . PRO B 1 195 ? 41.99600 -43.37493 -6.57421 1.000 68.45841 196 PRO B CA 1
ATOM 8599 C C . PRO B 1 195 ? 42.19954 -44.83170 -6.95669 1.000 65.80044 196 PRO B C 1
ATOM 8600 O O . PRO B 1 195 ? 41.94048 -45.18715 -8.11675 1.000 54.37456 196 PRO B O 1
ATOM 8611 N N . LYS B 1 196 ? 42.60314 -45.68527 -6.00846 1.000 58.56094 197 LYS B N 1
ATOM 8612 C CA . LYS B 1 196 ? 42.90301 -47.08654 -6.27071 1.000 64.24622 197 LYS B CA 1
ATOM 8613 C C . LYS B 1 196 ? 42.07372 -47.96111 -5.34506 1.000 60.45471 197 LYS B C 1
ATOM 8614 O O . LYS B 1 196 ? 42.31965 -47.99654 -4.13512 1.000 55.76551 197 LYS B O 1
ATOM 8633 N N . SER B 1 197 ? 41.10753 -48.67679 -5.91989 1.000 69.53255 198 SER B N 1
ATOM 8634 C CA . SER B 1 197 ? 40.38198 -49.69857 -5.17448 1.000 70.98981 198 SER B CA 1
ATOM 8635 C C . SER B 1 197 ? 41.35881 -50.79581 -4.76925 1.000 72.08876 198 SER B C 1
ATOM 8636 O O . SER B 1 197 ? 41.96610 -51.44451 -5.62909 1.000 72.41780 198 SER B O 1
ATOM 8644 N N . LYS B 1 198 ? 41.53209 -50.98579 -3.46451 1.000 67.44914 199 LYS B N 1
ATOM 8645 C CA . LYS B 1 198 ? 42.61741 -51.81434 -2.94714 1.000 56.98717 199 LYS B CA 1
ATOM 8646 C C . LYS B 1 198 ? 42.40068 -52.02117 -1.45552 1.000 63.91549 199 LYS B C 1
ATOM 8647 O O . LYS B 1 198 ? 41.41407 -51.55427 -0.88240 1.000 71.95269 199 LYS B O 1
ATOM 8666 N N . ILE B 1 199 ? 43.35183 -52.70291 -0.82166 1.000 65.74355 200 ILE B N 1
ATOM 8667 C CA . ILE B 1 199 ? 43.41669 -52.79705 0.63190 1.000 68.21541 200 ILE B CA 1
ATOM 8668 C C . ILE B 1 199 ? 44.73308 -52.16377 1.06320 1.000 68.54428 200 ILE B C 1
ATOM 8669 O O . ILE B 1 199 ? 45.71707 -52.17381 0.31783 1.000 73.74980 200 ILE B O 1
ATOM 8685 N N . GLU B 1 200 ? 44.74122 -51.59519 2.26665 1.000 67.14493 201 GLU B N 1
ATOM 8686 C CA . GLU B 1 200 ? 45.90030 -50.86644 2.78022 1.000 69.22142 201 GLU B CA 1
ATOM 8687 C C . GLU B 1 200 ? 45.87104 -50.96769 4.29657 1.000 77.02874 201 GLU B C 1
ATOM 8688 O O . GLU B 1 200 ? 45.02855 -50.33145 4.93230 1.000 78.88584 201 GLU B O 1
ATOM 8700 N N . ASN B 1 201 ? 46.79524 -51.73084 4.87875 1.000 89.58035 202 ASN B N 1
ATOM 8701 C CA . ASN B 1 201 ? 46.86409 -51.89421 6.33427 1.000 87.81600 202 ASN B CA 1
ATOM 8702 C C . ASN B 1 201 ? 45.60191 -52.56226 6.88281 1.000 85.17997 202 ASN B C 1
ATOM 8703 O O . ASN B 1 201 ? 45.16681 -52.27872 8.00614 1.000 79.50617 202 ASN B O 1
ATOM 8714 N N . GLY B 1 202 ? 45.00764 -53.45723 6.09351 1.000 86.95574 203 GLY B N 1
ATOM 8715 C CA . GLY B 1 202 ? 43.79716 -54.14053 6.51344 1.000 87.49900 203 GLY B CA 1
ATOM 8716 C C . GLY B 1 202 ? 42.57170 -53.25788 6.53928 1.000 82.87473 203 GLY B C 1
ATOM 8717 O O . GLY B 1 202 ? 41.66665 -53.48493 7.34923 1.000 86.68299 203 GLY B O 1
ATOM 8721 N N . TYR B 1 203 ? 42.52293 -52.24991 5.67725 1.000 72.24608 204 TYR B N 1
ATOM 8722 C CA . TYR B 1 203 ? 41.42553 -51.28728 5.63271 1.000 71.27105 204 TYR B CA 1
ATOM 8723 C C . TYR B 1 203 ? 41.07154 -51.06952 4.16207 1.000 73.18695 204 TYR B C 1
ATOM 8724 O O . TYR B 1 203 ? 41.89693 -50.53235 3.39584 1.000 73.40127 204 TYR B O 1
ATOM 8742 N N . PRO B 1 204 ? 39.88122 -51.46418 3.71548 1.000 63.95306 205 PRO B N 1
ATOM 8743 C CA . PRO B 1 204 ? 39.57898 -51.38745 2.27953 1.000 62.76084 205 PRO B CA 1
ATOM 8744 C C . PRO B 1 204 ? 39.25721 -49.97481 1.80638 1.000 62.80510 205 PRO B C 1
ATOM 8745 O O . PRO B 1 204 ? 38.60950 -49.18838 2.50145 1.000 68.11545 205 PRO B O 1
ATOM 8756 N N . LEU B 1 205 ? 39.71593 -49.67112 0.59409 1.000 52.20737 206 LEU B N 1
ATOM 8757 C CA . LEU B 1 205 ? 39.48600 -48.40248 -0.08068 1.000 57.83716 206 LEU B CA 1
ATOM 8758 C C . LEU B 1 205 ? 38.73477 -48.66193 -1.38185 1.000 59.80352 206 LEU B C 1
ATOM 8759 O O . LEU B 1 205 ? 38.85491 -49.73801 -1.97793 1.000 69.37304 206 LEU B O 1
ATOM 8775 N N . HIS B 1 206 ? 37.97437 -47.67356 -1.84274 1.000 46.06537 207 HIS B N 1
ATOM 8776 C CA . HIS B 1 206 ? 37.07691 -47.88949 -2.96609 1.000 44.40753 207 HIS B CA 1
ATOM 8777 C C . HIS B 1 206 ? 37.25514 -46.78892 -3.99024 1.000 50.58302 207 HIS B C 1
ATOM 8778 O O . HIS B 1 206 ? 37.39886 -45.61611 -3.64178 1.000 55.13147 207 HIS B O 1
ATOM 8792 N N . ALA B 1 207 ? 37.24737 -47.17469 -5.23676 1.000 56.34819 208 ALA B N 1
ATOM 8793 C CA . ALA B 1 207 ? 37.35570 -46.21559 -6.31543 1.000 59.27850 208 ALA B CA 1
ATOM 8794 C C . ALA B 1 207 ? 35.97888 -45.67714 -6.67263 1.000 52.89964 208 ALA B C 1
ATOM 8795 O O . ALA B 1 207 ? 34.95704 -46.31583 -6.40934 1.000 50.26748 208 ALA B O 1
ATOM 8802 N N . PRO B 1 208 ? 35.92776 -44.49092 -7.25494 1.000 54.99931 209 PRO B N 1
ATOM 8803 C CA . PRO B 1 208 ? 34.66329 -43.95479 -7.78782 1.000 57.04501 209 PRO B CA 1
ATOM 8804 C C . PRO B 1 208 ? 33.82131 -44.94030 -8.58527 1.000 56.35531 209 PRO B C 1
ATOM 8805 O O . PRO B 1 208 ? 32.58442 -44.89978 -8.55456 1.000 43.89896 209 PRO B O 1
ATOM 8816 N N . GLU B 1 209 ? 34.49100 -45.81700 -9.32929 1.000 53.67047 210 GLU B N 1
ATOM 8817 C CA . GLU B 1 209 ? 33.76887 -46.73688 -10.19543 1.000 54.49644 210 GLU B CA 1
ATOM 8818 C C . GLU B 1 209 ? 33.04814 -47.80899 -9.38277 1.000 43.20749 210 GLU B C 1
ATOM 8819 O O . GLU B 1 209 ? 31.99531 -48.30208 -9.81241 1.000 45.14351 210 GLU B O 1
ATOM 8831 N N . ALA B 1 210 ? 33.58422 -48.16770 -8.20415 1.000 38.79374 211 ALA B N 1
ATOM 8832 C CA . ALA B 1 210 ? 32.91309 -49.13614 -7.33497 1.000 45.97378 211 ALA B CA 1
ATOM 8833 C C . ALA B 1 210 ? 31.47049 -48.73503 -7.04496 1.000 53.24890 211 ALA B C 1
ATOM 8834 O O . ALA B 1 210 ? 30.62136 -49.59226 -6.76451 1.000 47.78073 211 ALA B O 1
ATOM 8841 N N . TYR B 1 211 ? 31.17433 -47.43981 -7.11021 1.000 45.47949 212 TYR B N 1
ATOM 8842 C CA . TYR B 1 211 ? 29.87322 -46.93136 -6.72544 1.000 47.14145 212 TYR B CA 1
ATOM 8843 C C . TYR B 1 211 ? 28.91709 -46.74728 -7.89068 1.000 50.12360 212 TYR B C 1
ATOM 8844 O O . TYR B 1 211 ? 27.70550 -46.64996 -7.65711 1.000 51.11197 212 TYR B O 1
ATOM 8862 N N . PHE B 1 212 ? 29.41508 -46.69579 -9.12703 1.000 53.88713 213 PHE B N 1
ATOM 8863 C CA . PHE B 1 212 ? 28.53376 -46.42127 -10.26182 1.000 54.96909 213 PHE B CA 1
ATOM 8864 C C . PHE B 1 212 ? 27.31827 -47.33662 -10.29119 1.000 54.36883 213 PHE B C 1
ATOM 8865 O O . PHE B 1 212 ? 26.23187 -46.86371 -10.67049 1.000 51.99624 213 PHE B O 1
ATOM 8882 N N . PRO B 1 213 ? 27.41832 -48.63386 -9.93651 1.000 64.90730 214 PRO B N 1
ATOM 8883 C CA . PRO B 1 213 ? 26.23167 -49.49391 -10.02099 1.000 59.47369 214 PRO B CA 1
ATOM 8884 C C . PRO B 1 213 ? 25.11761 -48.99182 -9.11982 1.000 49.63393 214 PRO B C 1
ATOM 8885 O O . PRO B 1 213 ? 24.04448 -48.58880 -9.58452 1.000 44.36696 214 PRO B O 1
ATOM 8896 N N . TYR B 1 214 ? 25.38616 -48.99660 -7.81463 1.000 53.57362 215 TYR B N 1
ATOM 8897 C CA . TYR B 1 214 ? 24.36784 -48.60205 -6.84981 1.000 43.60947 215 TYR B CA 1
ATOM 8898 C C . TYR B 1 214 ? 23.84221 -47.20053 -7.14824 1.000 44.06685 215 TYR B C 1
ATOM 8899 O O . TYR B 1 214 ? 22.62254 -46.96459 -7.16631 1.000 36.36887 215 TYR B O 1
ATOM 8917 N N . PHE B 1 215 ? 24.75353 -46.25906 -7.40734 1.000 40.24935 216 PHE B N 1
ATOM 8918 C CA . PHE B 1 215 ? 24.34721 -44.89405 -7.72192 1.000 36.32181 216 PHE B CA 1
ATOM 8919 C C . PHE B 1 215 ? 23.39673 -44.86115 -8.90829 1.000 51.40138 216 PHE B C 1
ATOM 8920 O O . PHE B 1 215 ? 22.31419 -44.26023 -8.83715 1.000 49.67976 216 PHE B O 1
ATOM 8937 N N . LYS B 1 216 ? 23.78084 -45.50150 -10.01580 1.000 45.97279 217 LYS B N 1
ATOM 8938 C CA . LYS B 1 216 ? 22.92694 -45.44650 -11.19283 1.000 52.54499 217 LYS B CA 1
ATOM 8939 C C . LYS B 1 216 ? 21.58174 -46.07712 -10.89143 1.000 41.61049 217 LYS B C 1
ATOM 8940 O O . LYS B 1 216 ? 20.52978 -45.52910 -11.25112 1.000 47.65109 217 LYS B O 1
ATOM 8959 N N . LYS B 1 217 ? 21.59283 -47.21559 -10.19805 1.000 37.17437 218 LYS B N 1
ATOM 8960 C CA . LYS B 1 217 ? 20.33121 -47.86560 -9.87242 1.000 54.02654 218 LYS B CA 1
ATOM 8961 C C . LYS B 1 217 ? 19.46174 -46.99095 -8.96648 1.000 53.46501 218 LYS B C 1
ATOM 8962 O O . LYS B 1 217 ? 18.22788 -47.10324 -8.99485 1.000 40.00683 218 LYS B O 1
ATOM 8981 N N . ASN B 1 218 ? 20.07392 -46.10586 -8.17149 1.000 47.98684 219 ASN B N 1
ATOM 8982 C CA . ASN B 1 218 ? 19.35591 -45.37168 -7.13863 1.000 40.68216 219 ASN B CA 1
ATOM 8983 C C . ASN B 1 218 ? 19.28734 -43.87271 -7.41834 1.000 48.77791 219 ASN B C 1
ATOM 8984 O O . ASN B 1 218 ? 19.12254 -43.06218 -6.50255 1.000 45.56843 219 ASN B O 1
ATOM 8995 N N . ASN B 1 219 ? 19.36592 -43.49835 -8.69054 1.000 40.89036 220 ASN B N 1
ATOM 8996 C CA . ASN B 1 219 ? 19.11737 -42.13506 -9.14802 1.000 37.81718 220 ASN B CA 1
ATOM 8997 C C . ASN B 1 219 ? 20.07105 -41.13690 -8.50338 1.000 38.57144 220 ASN B C 1
ATOM 8998 O O . ASN B 1 219 ? 19.78642 -39.93773 -8.47275 1.000 46.55305 220 ASN B O 1
ATOM 9009 N N . VAL B 1 220 ? 21.20881 -41.60401 -7.99143 1.000 34.40688 221 VAL B N 1
ATOM 9010 C CA . VAL B 1 220 ? 22.28721 -40.69523 -7.61397 1.000 43.63633 221 VAL B CA 1
ATOM 9011 C C . VAL B 1 220 ? 22.80743 -40.04514 -8.89159 1.000 44.82978 221 VAL B C 1
ATOM 9012 O O . VAL B 1 220 ? 23.49367 -40.69524 -9.68333 1.000 47.84703 221 VAL B O 1
ATOM 9025 N N . THR B 1 221 ? 22.46218 -38.77203 -9.10007 1.000 48.67779 222 THR B N 1
ATOM 9026 C CA . THR B 1 221 ? 22.87682 -38.00156 -10.26822 1.000 46.77337 222 THR B CA 1
ATOM 9027 C C . THR B 1 221 ? 24.10622 -37.13784 -10.03110 1.000 50.10003 222 THR B C 1
ATOM 9028 O O . THR B 1 221 ? 24.72540 -36.70598 -11.01101 1.000 50.79263 222 THR B O 1
ATOM 9039 N N . THR B 1 222 ? 24.46182 -36.84583 -8.77542 1.000 44.96720 223 THR B N 1
ATOM 9040 C CA . THR B 1 222 ? 25.42425 -35.78540 -8.48676 1.000 38.64709 223 THR B CA 1
ATOM 9041 C C . THR B 1 222 ? 26.28138 -36.15201 -7.28919 1.000 33.94822 223 THR B C 1
ATOM 9042 O O . THR B 1 222 ? 25.76893 -36.64133 -6.28307 1.000 39.61236 223 THR B O 1
ATOM 9053 N N . ILE B 1 223 ? 27.57725 -35.87533 -7.38199 1.000 31.37558 224 ILE B N 1
ATOM 9054 C CA . ILE B 1 223 ? 28.50031 -36.07704 -6.27410 1.000 35.24835 224 ILE B CA 1
ATOM 9055 C C . ILE B 1 223 ? 29.00946 -34.70306 -5.85427 1.000 37.58169 224 ILE B C 1
ATOM 9056 O O . ILE B 1 223 ? 29.31718 -33.85862 -6.70008 1.000 40.20869 224 ILE B O 1
ATOM 9072 N N . VAL B 1 224 ? 29.04519 -34.46080 -4.54823 1.000 33.87481 225 VAL B N 1
ATOM 9073 C CA . VAL B 1 224 ? 29.60672 -33.24468 -3.97350 1.000 38.60914 225 VAL B CA 1
ATOM 9074 C C . VAL B 1 224 ? 30.74168 -33.67492 -3.06664 1.000 33.91003 225 VAL B C 1
ATOM 9075 O O . VAL B 1 224 ? 30.53699 -34.51497 -2.18830 1.000 34.28212 225 VAL B O 1
ATOM 9088 N N . ARG B 1 225 ? 31.92852 -33.11012 -3.27901 1.000 33.69338 226 ARG B N 1
ATOM 9089 C CA . ARG B 1 225 ? 33.09942 -33.38624 -2.45275 1.000 37.68088 226 ARG B CA 1
ATOM 9090 C C . ARG B 1 225 ? 33.39695 -32.15475 -1.62230 1.000 31.98693 226 ARG B C 1
ATOM 9091 O O . ARG B 1 225 ? 33.31371 -31.03923 -2.12980 1.000 36.14823 226 ARG B O 1
ATOM 9112 N N . LEU B 1 226 ? 33.74612 -32.36218 -0.35246 1.000 30.88568 227 LEU B N 1
ATOM 9113 C CA . LEU B 1 226 ? 34.00641 -31.27483 0.58262 1.000 32.86886 227 LEU B CA 1
ATOM 9114 C C . LEU B 1 226 ? 35.37571 -31.36090 1.22846 1.000 27.55262 227 LEU B C 1
ATOM 9115 O O . LEU B 1 226 ? 35.70588 -30.51370 2.06390 1.000 30.48256 227 LEU B O 1
ATOM 9131 N N . ASN B 1 227 ? 36.16464 -32.36831 0.89243 1.000 33.02827 228 ASN B N 1
ATOM 9132 C CA . ASN B 1 227 ? 37.49691 -32.56187 1.44093 1.000 42.47068 228 ASN B CA 1
ATOM 9133 C C . ASN B 1 227 ? 38.52246 -32.52835 0.29470 1.000 40.72369 228 ASN B C 1
ATOM 9134 O O . ASN B 1 227 ? 38.17289 -32.32739 -0.87811 1.000 36.56923 228 ASN B O 1
ATOM 9145 N N . LYS B 1 228 ? 39.80051 -32.71210 0.65087 1.000 49.69140 229 LYS B N 1
ATOM 9146 C CA . LYS B 1 228 ? 40.89772 -32.62491 -0.31684 1.000 53.61901 229 LYS B CA 1
ATOM 9147 C C . LYS B 1 228 ? 40.72671 -33.61288 -1.46514 1.000 45.09828 229 LYS B C 1
ATOM 9148 O O . LYS B 1 228 ? 40.18974 -34.71606 -1.29994 1.000 44.18690 229 LYS B O 1
ATOM 9167 N N . LYS B 1 229 ? 41.19639 -33.20078 -2.64493 1.000 44.35183 230 LYS B N 1
ATOM 9168 C CA . LYS B 1 229 ? 41.10116 -34.04322 -3.83064 1.000 49.16050 230 LYS B CA 1
ATOM 9169 C C . LYS B 1 229 ? 42.15236 -35.15423 -3.76491 1.000 54.33189 230 LYS B C 1
ATOM 9170 O O . LYS B 1 229 ? 43.29639 -34.92782 -3.35245 1.000 50.34213 230 LYS B O 1
ATOM 9189 N N . ILE B 1 230 ? 41.73118 -36.37578 -4.11034 1.000 55.58625 231 ILE B N 1
ATOM 9190 C CA . ILE B 1 230 ? 42.61417 -37.54005 -4.19842 1.000 45.63146 231 ILE B CA 1
ATOM 9191 C C . ILE B 1 230 ? 42.07228 -38.47451 -5.27872 1.000 42.68047 231 ILE B C 1
ATOM 9192 O O . ILE B 1 230 ? 42.40653 -39.66281 -5.31758 1.000 49.29936 231 ILE B O 1
ATOM 9208 N N . TYR B 1 231 ? 41.23442 -37.93867 -6.16053 1.000 38.37031 232 TYR B N 1
ATOM 9209 C CA . TYR B 1 231 ? 40.74340 -38.67151 -7.31842 1.000 47.61618 232 TYR B CA 1
ATOM 9210 C C . TYR B 1 231 ? 40.26709 -37.63470 -8.32723 1.000 54.20442 232 TYR B C 1
ATOM 9211 O O . TYR B 1 231 ? 40.08358 -36.45731 -8.00412 1.000 48.37600 232 TYR B O 1
ATOM 9229 N N . GLU B 1 232 ? 40.06625 -38.07995 -9.55609 1.000 54.67323 233 GLU B N 1
ATOM 9230 C CA . GLU B 1 232 ? 39.71709 -37.16800 -10.62920 1.000 59.17384 233 GLU B CA 1
ATOM 9231 C C . GLU B 1 232 ? 38.20505 -37.07046 -10.73013 1.000 59.28146 233 GLU B C 1
ATOM 9232 O O . GLU B 1 232 ? 37.52764 -38.06382 -11.00035 1.000 62.66450 233 GLU B O 1
ATOM 9244 N N . ALA B 1 233 ? 37.68123 -35.87299 -10.48718 1.000 62.99254 234 ALA B N 1
ATOM 9245 C CA . ALA B 1 233 ? 36.27355 -35.61011 -10.73757 1.000 53.10942 234 ALA B CA 1
ATOM 9246 C C . ALA B 1 233 ? 35.85318 -36.02083 -12.14209 1.000 68.85234 234 ALA B C 1
ATOM 9247 O O . ALA B 1 233 ? 34.64741 -36.16110 -12.40385 1.000 65.38857 234 ALA B O 1
ATOM 9254 N N . LYS B 1 234 ? 36.81879 -36.17584 -13.06025 1.000 69.57372 235 LYS B N 1
ATOM 9255 C CA . LYS B 1 234 ? 36.52368 -36.73494 -14.37863 1.000 75.83059 235 LYS B CA 1
ATOM 9256 C C . LYS B 1 234 ? 35.97169 -38.15321 -14.26399 1.000 66.99005 235 LYS B C 1
ATOM 9257 O O . LYS B 1 234 ? 35.07672 -38.54329 -15.02155 1.000 56.40734 235 LYS B O 1
ATOM 9276 N N . ARG B 1 235 ? 36.50521 -38.94235 -13.32809 1.000 53.12780 236 ARG B N 1
ATOM 9277 C CA . ARG B 1 235 ? 36.05780 -40.32149 -13.16334 1.000 57.76461 236 ARG B CA 1
ATOM 9278 C C . ARG B 1 235 ? 34.54341 -40.41633 -13.00958 1.000 64.26361 236 ARG B C 1
ATOM 9279 O O . ARG B 1 235 ? 33.91555 -41.31565 -13.58263 1.000 64.36286 236 ARG B O 1
ATOM 9300 N N . PHE B 1 236 ? 33.93075 -39.47823 -12.27422 1.000 60.37680 237 PHE B N 1
ATOM 9301 C CA . PHE B 1 236 ? 32.47371 -39.47828 -12.12706 1.000 60.67262 237 PHE B CA 1
ATOM 9302 C C . PHE B 1 236 ? 31.77987 -38.85498 -13.33686 1.000 60.13381 237 PHE B C 1
ATOM 9303 O O . PHE B 1 236 ? 30.79035 -39.40386 -13.83863 1.000 56.75976 237 PHE B O 1
ATOM 9320 N N . THR B 1 237 ? 32.25662 -37.68469 -13.79368 1.000 60.06147 238 THR B N 1
ATOM 9321 C CA . THR B 1 237 ? 31.58655 -36.99829 -14.89880 1.000 69.21023 238 THR B CA 1
ATOM 9322 C C . THR B 1 237 ? 31.66938 -37.79691 -16.19453 1.000 72.70115 238 THR B C 1
ATOM 9323 O O . THR B 1 237 ? 30.82114 -37.61009 -17.07801 1.000 71.41259 238 THR B O 1
ATOM 9334 N N . ASP B 1 238 ? 32.65209 -38.70303 -16.29982 1.000 74.18868 239 ASP B N 1
ATOM 9335 C CA . ASP B 1 238 ? 32.76911 -39.58121 -17.46092 1.000 77.51707 239 ASP B CA 1
ATOM 9336 C C . ASP B 1 238 ? 31.64316 -40.59929 -17.47121 1.000 77.80441 239 ASP B C 1
ATOM 9337 O O . ASP B 1 238 ? 31.14469 -40.97720 -18.53910 1.000 74.51643 239 ASP B O 1
ATOM 9346 N N . ALA B 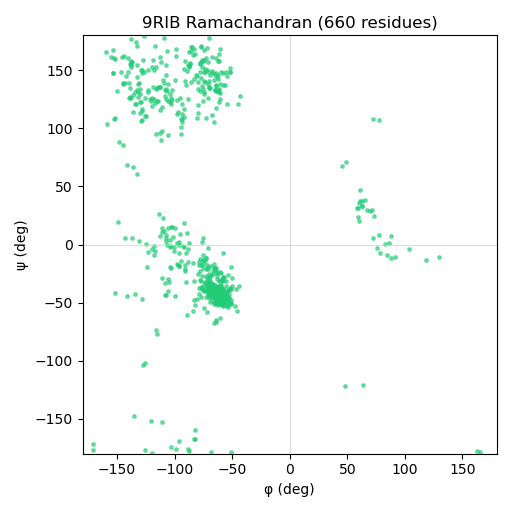1 239 ? 31.22826 -41.04232 -16.28564 1.000 69.91283 240 ALA B N 1
ATOM 9347 C CA . ALA B 1 239 ? 30.08753 -41.92806 -16.12733 1.000 48.56178 240 ALA B CA 1
ATOM 9348 C C . ALA B 1 239 ? 28.75717 -41.20549 -16.27390 1.000 58.73150 240 ALA B C 1
ATOM 9349 O O . ALA B 1 239 ? 27.70650 -41.84614 -16.14272 1.000 62.88886 240 ALA B O 1
ATOM 9356 N N . GLY B 1 240 ? 28.77356 -39.90320 -16.55744 1.000 59.32867 241 GLY B N 1
ATOM 9357 C CA . GLY B 1 240 ? 27.55855 -39.12115 -16.64208 1.000 66.98571 241 GLY B CA 1
ATOM 9358 C C . GLY B 1 240 ? 27.08142 -38.53109 -15.33258 1.000 62.24927 241 GLY B C 1
ATOM 9359 O O . GLY B 1 240 ? 25.97373 -37.98296 -15.29001 1.000 57.76796 241 GLY B O 1
ATOM 9363 N N . PHE B 1 241 ? 27.86599 -38.63945 -14.26191 1.000 52.30380 242 PHE B N 1
ATOM 9364 C CA . PHE B 1 241 ? 27.51466 -38.00337 -12.99788 1.000 61.86503 242 PHE B CA 1
ATOM 9365 C C . PHE B 1 241 ? 27.93080 -36.53813 -12.99642 1.000 54.94066 242 PHE B C 1
ATOM 9366 O O . PHE B 1 241 ? 28.98356 -36.17236 -13.52189 1.000 58.20503 242 PHE B O 1
ATOM 9383 N N . GLU B 1 242 ? 27.10640 -35.69103 -12.39906 1.000 51.45096 243 GLU B N 1
ATOM 9384 C CA . GLU B 1 242 ? 27.61534 -34.36843 -12.10063 1.000 43.42698 243 GLU B CA 1
ATOM 9385 C C . GLU B 1 242 ? 28.50954 -34.45375 -10.86757 1.000 42.87469 243 GLU B C 1
ATOM 9386 O O . GLU B 1 242 ? 28.43845 -35.40502 -10.08132 1.000 42.42601 243 GLU B O 1
ATOM 9398 N N . HIS B 1 243 ? 29.40896 -33.48209 -10.74053 1.000 40.28629 244 HIS B N 1
ATOM 9399 C CA . HIS B 1 243 ? 30.38858 -33.49694 -9.65922 1.000 40.40741 244 HIS B CA 1
ATOM 9400 C C . HIS B 1 243 ? 30.73607 -32.06219 -9.31421 1.000 39.06356 244 HIS B C 1
ATOM 9401 O O . HIS B 1 243 ? 30.99964 -31.25628 -10.21128 1.000 44.10689 244 HIS B O 1
ATOM 9415 N N . TYR B 1 244 ? 30.71858 -31.74961 -8.01861 1.000 41.92633 245 TYR B N 1
ATOM 9416 C CA . TYR B 1 244 ? 30.95031 -30.40292 -7.53237 1.000 34.51873 245 TYR B CA 1
ATOM 9417 C C . TYR B 1 244 ? 31.95363 -30.45905 -6.39757 1.000 33.91514 245 TYR B C 1
ATOM 9418 O O . TYR B 1 244 ? 32.08721 -31.48001 -5.72292 1.000 42.26726 245 TYR B O 1
ATOM 9436 N N . ASP B 1 245 ? 32.65622 -29.35099 -6.18705 1.000 41.26395 246 ASP B N 1
ATOM 9437 C CA . ASP B 1 245 ? 33.74085 -29.28165 -5.21203 1.000 36.87690 246 ASP B CA 1
ATOM 9438 C C . ASP B 1 245 ? 33.51364 -28.07797 -4.31074 1.000 33.51381 246 ASP B C 1
ATOM 9439 O O . ASP B 1 245 ? 33.44009 -26.94106 -4.79277 1.000 36.72612 246 ASP B O 1
ATOM 9448 N N . LEU B 1 246 ? 33.43113 -28.32328 -2.99663 1.000 39.58470 247 LEU B N 1
ATOM 9449 C CA . LEU B 1 246 ? 33.14300 -27.27851 -2.00843 1.000 42.35412 247 LEU B CA 1
ATOM 9450 C C . LEU B 1 246 ? 34.00719 -27.57468 -0.78814 1.000 38.99362 247 LEU B C 1
ATOM 9451 O O . LEU B 1 246 ? 33.52035 -27.93436 0.29065 1.000 42.75274 247 LEU B O 1
ATOM 9467 N N . PHE B 1 247 ? 35.31625 -27.40467 -0.95783 1.000 36.67397 248 PHE B N 1
ATOM 9468 C CA . PHE B 1 247 ? 36.24545 -27.76319 0.10047 1.000 32.89004 248 PHE B CA 1
ATOM 9469 C C . PHE B 1 247 ? 36.10741 -26.81706 1.28794 1.000 32.16975 248 PHE B C 1
ATOM 9470 O O . PHE B 1 247 ? 36.05301 -25.59711 1.12703 1.000 32.18088 248 PHE B O 1
ATOM 9487 N N . PHE B 1 248 ? 36.07745 -27.37387 2.49147 1.000 34.38777 249 PHE B N 1
ATOM 9488 C CA . PHE B 1 248 ? 36.44330 -26.58563 3.64156 1.000 29.33014 249 PHE B CA 1
ATOM 9489 C C . PHE B 1 248 ? 37.16445 -27.48694 4.61523 1.000 28.10071 249 PHE B C 1
ATOM 9490 O O . PHE B 1 248 ? 37.10604 -28.71494 4.52979 1.000 32.05207 249 PHE B O 1
ATOM 9507 N N . ILE B 1 249 ? 37.87524 -26.83420 5.52953 1.000 34.13240 250 ILE B N 1
ATOM 9508 C CA . ILE B 1 249 ? 38.82827 -27.52471 6.37581 1.000 36.61599 250 ILE B CA 1
ATOM 9509 C C . ILE B 1 249 ? 38.11429 -28.54251 7.25140 1.000 44.24891 250 ILE B C 1
ATOM 9510 O O . ILE B 1 249 ? 36.98912 -28.32142 7.73262 1.000 37.61281 250 ILE B O 1
ATOM 9526 N N . ASP B 1 250 ? 38.78707 -29.66007 7.48265 1.000 38.60561 251 ASP B N 1
ATOM 9527 C CA . ASP B 1 250 ? 38.23863 -30.68253 8.34957 1.000 31.73753 251 ASP B CA 1
ATOM 9528 C C . ASP B 1 250 ? 38.02949 -30.12791 9.74650 1.000 35.26572 251 ASP B C 1
ATOM 9529 O O . ASP B 1 250 ? 38.91900 -29.50222 10.32860 1.000 36.72835 251 ASP B O 1
ATOM 9538 N N . GLY B 1 251 ? 36.83846 -30.35137 10.28061 1.000 32.48584 252 GLY B N 1
ATOM 9539 C CA . GLY B 1 251 ? 36.50778 -29.88039 11.59868 1.000 30.64522 252 GLY B CA 1
ATOM 9540 C C . GLY B 1 251 ? 36.06411 -28.44001 11.68124 1.000 26.74527 252 GLY B C 1
ATOM 9541 O O . GLY B 1 251 ? 35.78632 -27.96847 12.79114 1.000 23.60250 252 GLY B O 1
ATOM 9545 N N . SER B 1 252 ? 36.00944 -27.72218 10.56030 1.000 29.94174 253 SER B N 1
ATOM 9546 C CA . SER B 1 252 ? 35.66390 -26.30594 10.53958 1.000 31.73268 253 SER B CA 1
ATOM 9547 C C . SER B 1 252 ? 34.19914 -26.11238 10.16000 1.000 31.91417 253 SER B C 1
ATOM 9548 O O . SER B 1 252 ? 33.54654 -27.01117 9.62016 1.000 27.01348 253 SER B O 1
ATOM 9556 N N . THR B 1 253 ? 33.67870 -24.90939 10.46166 1.000 34.58165 254 THR B N 1
ATOM 9557 C CA . THR B 1 253 ? 32.31691 -24.59516 10.03656 1.000 28.24630 254 THR B CA 1
ATOM 9558 C C . THR B 1 253 ? 32.32682 -23.92610 8.66099 1.000 31.91829 254 THR B C 1
ATOM 9559 O O . THR B 1 253 ? 33.21032 -23.11260 8.36880 1.000 31.74036 254 THR B O 1
ATOM 9570 N N . PRO B 1 254 ? 31.38151 -24.24243 7.78178 1.000 29.86408 255 PRO B N 1
ATOM 9571 C CA . PRO B 1 254 ? 31.47608 -23.75371 6.40278 1.000 31.89874 255 PRO B CA 1
ATOM 9572 C C . PRO B 1 254 ? 31.14588 -22.26661 6.29294 1.000 34.71444 255 PRO B C 1
ATOM 9573 O O . PRO B 1 254 ? 30.34191 -21.71813 7.04993 1.000 24.39102 255 PRO B O 1
ATOM 9584 N N . SER B 1 255 ? 31.79383 -21.61073 5.33570 1.000 34.25720 256 SER B N 1
ATOM 9585 C CA . SER B 1 255 ? 31.54232 -20.19935 5.09534 1.000 30.40135 256 SER B CA 1
ATOM 9586 C C . SER B 1 255 ? 30.13629 -20.00017 4.54889 1.000 28.72419 256 SER B C 1
ATOM 9587 O O . SER B 1 255 ? 29.52784 -20.91732 3.98991 1.000 25.08880 256 SER B O 1
ATOM 9595 N N . ASP B 1 256 ? 29.64681 -18.75818 4.64600 1.000 28.63691 257 ASP B N 1
ATOM 9596 C CA . ASP B 1 256 ? 28.36115 -18.42848 4.03104 1.000 23.11035 257 ASP B CA 1
ATOM 9597 C C . ASP B 1 256 ? 28.36381 -18.78013 2.55818 1.000 26.71193 257 ASP B C 1
ATOM 9598 O O . ASP B 1 256 ? 27.35303 -19.23582 2.01922 1.000 26.19629 257 ASP B O 1
ATOM 9607 N N . ASN B 1 257 ? 29.50635 -18.61240 1.89531 1.000 34.16468 258 ASN B N 1
ATOM 9608 C CA . ASN B 1 257 ? 29.55670 -18.86831 0.46092 1.000 41.06819 258 ASN B CA 1
ATOM 9609 C C . ASN B 1 257 ? 29.40243 -20.35945 0.15066 1.000 33.02464 258 ASN B C 1
ATOM 9610 O O . ASN B 1 257 ? 28.69544 -20.73258 -0.79591 1.000 30.21377 258 ASN B O 1
ATOM 9621 N N . ILE B 1 258 ? 30.04374 -21.22891 0.94247 1.000 31.79676 259 ILE B N 1
ATOM 9622 C CA . ILE B 1 258 ? 29.93425 -22.66927 0.70670 1.000 23.89496 259 ILE B CA 1
ATOM 9623 C C . ILE B 1 258 ? 28.51387 -23.16156 0.98288 1.000 26.57588 259 ILE B C 1
ATOM 9624 O O . ILE B 1 258 ? 27.97085 -23.98915 0.23656 1.000 27.97644 259 ILE B O 1
ATOM 9640 N N . VAL B 1 259 ? 27.87960 -22.66785 2.04892 1.000 25.10200 260 VAL B N 1
ATOM 9641 C CA . VAL B 1 259 ? 26.49342 -23.05293 2.30143 1.000 25.94398 260 VAL B CA 1
ATOM 9642 C C . VAL B 1 259 ? 25.60697 -22.61627 1.13796 1.000 27.59223 260 VAL B C 1
ATOM 9643 O O . VAL B 1 259 ? 24.80997 -23.40623 0.61543 1.000 23.11402 260 VAL B O 1
ATOM 9656 N N A ARG B 1 260 ? 25.73761 -21.35464 0.71121 0.445 24.11527 261 ARG B N 1
ATOM 9657 N N B ARG B 1 260 ? 25.72533 -21.34519 0.72403 0.555 24.08183 261 ARG B N 1
ATOM 9658 C CA A ARG B 1 260 ? 24.91851 -20.85254 -0.38921 0.445 25.09939 261 ARG B CA 1
ATOM 9659 C CA B ARG B 1 260 ? 24.93721 -20.84295 -0.40021 0.555 25.09208 261 ARG B CA 1
ATOM 9660 C C A ARG B 1 260 ? 25.09972 -21.70110 -1.64520 0.445 22.84681 261 ARG B C 1
ATOM 9661 C C B ARG B 1 260 ? 25.09688 -21.73723 -1.62254 0.555 22.78937 261 ARG B C 1
ATOM 9662 O O A ARG B 1 260 ? 24.12900 -21.98079 -2.35563 0.445 21.20565 261 ARG B O 1
ATOM 9663 O O B ARG B 1 260 ? 24.11583 -22.06671 -2.29544 0.555 21.09524 261 ARG B O 1
ATOM 9704 N N . ARG B 1 261 ? 26.32933 -22.14405 -1.92712 1.000 22.68033 262 ARG B N 1
ATOM 9705 C CA . ARG B 1 261 ? 26.55042 -22.94448 -3.13317 1.000 31.55034 262 ARG B CA 1
ATOM 9706 C C . ARG B 1 261 ? 26.05097 -24.36323 -2.95714 1.000 25.20520 262 ARG B C 1
ATOM 9707 O O . ARG B 1 261 ? 25.43885 -24.92932 -3.87011 1.000 25.34207 262 ARG B O 1
ATOM 9729 N N . PHE B 1 262 ? 26.31197 -24.96127 -1.79346 1.000 23.59439 263 PHE B N 1
ATOM 9730 C CA . PHE B 1 262 ? 25.74682 -26.27199 -1.51230 1.000 21.75981 263 PHE B CA 1
ATOM 9731 C C . PHE B 1 262 ? 24.24009 -26.26168 -1.72884 1.000 17.73965 263 PHE B C 1
ATOM 9732 O O . PHE B 1 262 ? 23.68951 -27.13044 -2.40393 1.000 23.29690 263 PHE B O 1
ATOM 9749 N N . LEU B 1 263 ? 23.56129 -25.24531 -1.19567 1.000 18.26194 264 LEU B N 1
ATOM 9750 C CA . LEU B 1 263 ? 22.11015 -25.20552 -1.28963 1.000 23.26954 264 LEU B CA 1
ATOM 9751 C C . LEU B 1 263 ? 21.64775 -25.01611 -2.73074 1.000 24.29484 264 LEU B C 1
ATOM 9752 O O . LEU B 1 263 ? 20.64756 -25.61567 -3.14344 1.000 28.50868 264 LEU B O 1
ATOM 9768 N N . ASN B 1 264 ? 22.37424 -24.22030 -3.52226 1.000 32.11584 265 ASN B N 1
ATOM 9769 C CA . ASN B 1 264 ? 21.99352 -23.99277 -4.92086 1.000 30.90936 265 ASN B CA 1
ATOM 9770 C C . ASN B 1 264 ? 22.05805 -25.27199 -5.73309 1.000 22.44763 265 ASN B C 1
ATOM 9771 O O . ASN B 1 264 ? 21.13116 -25.59659 -6.48228 1.000 29.45457 265 ASN B O 1
ATOM 9782 N N . ILE B 1 265 ? 23.19664 -25.96233 -5.65134 1.000 27.21262 266 ILE B N 1
ATOM 9783 C CA . ILE B 1 265 ? 23.37950 -27.27553 -6.24736 1.000 26.14862 266 ILE B CA 1
ATOM 9784 C C . ILE B 1 265 ? 22.18115 -28.16024 -5.93868 1.000 27.48560 266 ILE B C 1
ATOM 9785 O O . ILE B 1 265 ? 21.50666 -28.66389 -6.84856 1.000 28.82245 266 ILE B O 1
ATOM 9801 N N . CYS B 1 266 ? 21.88998 -28.34863 -4.64401 1.000 21.67722 267 CYS B N 1
ATOM 9802 C CA . CYS B 1 266 ? 20.90578 -29.36093 -4.26862 1.000 24.99893 267 CYS B CA 1
ATOM 9803 C C . CYS B 1 266 ? 19.50252 -28.95393 -4.69083 1.000 24.56020 267 CYS B C 1
ATOM 9804 O O . CYS B 1 266 ? 18.69592 -29.81325 -5.07537 1.000 27.08692 267 CYS B O 1
ATOM 9812 N N . GLU B 1 267 ? 19.21872 -27.65087 -4.69858 1.000 24.05126 268 GLU B N 1
ATOM 9813 C CA . GLU B 1 267 ? 17.89690 -27.17166 -5.08113 1.000 28.49571 268 GLU B CA 1
ATOM 9814 C C . GLU B 1 267 ? 17.67338 -27.22850 -6.58464 1.000 29.69582 268 GLU B C 1
ATOM 9815 O O . GLU B 1 267 ? 16.52016 -27.20734 -7.02538 1.000 33.63084 268 GLU B O 1
ATOM 9827 N N . ASN B 1 268 ? 18.74882 -27.28697 -7.36964 1.000 35.83254 269 ASN B N 1
ATOM 9828 C CA . ASN B 1 268 ? 18.68390 -27.33373 -8.82673 1.000 43.29738 269 ASN B CA 1
ATOM 9829 C C . ASN B 1 268 ? 19.12588 -28.68522 -9.38546 1.000 48.88837 269 ASN B C 1
ATOM 9830 O O . ASN B 1 268 ? 19.37936 -28.80471 -10.58911 1.000 45.24004 269 ASN B O 1
ATOM 9841 N N . THR B 1 269 ? 19.22137 -29.69622 -8.52949 1.000 40.35756 270 THR B N 1
ATOM 9842 C CA . THR B 1 269 ? 19.42199 -31.08337 -8.91355 1.000 41.59606 270 THR B CA 1
ATOM 9843 C C . THR B 1 269 ? 18.11605 -31.81809 -8.68196 1.000 55.27216 270 THR B C 1
ATOM 9844 O O . THR B 1 269 ? 17.50381 -31.67287 -7.61477 1.000 56.79988 270 THR B O 1
ATOM 9855 N N . GLU B 1 270 ? 17.69462 -32.61372 -9.66034 1.000 60.03985 271 GLU B N 1
ATOM 9856 C CA . GLU B 1 270 ? 16.44199 -33.34529 -9.48922 1.000 67.59996 271 GLU B CA 1
ATOM 9857 C C . GLU B 1 270 ? 16.66150 -34.71250 -8.85107 1.000 59.83222 271 GLU B C 1
ATOM 9858 O O . GLU B 1 270 ? 15.81064 -35.16063 -8.07605 1.000 56.68305 271 GLU B O 1
ATOM 9870 N N . GLY B 1 271 ? 17.79533 -35.36217 -9.10714 1.000 47.54119 272 GLY B N 1
ATOM 9871 C CA . GLY B 1 271 ? 18.03616 -36.68553 -8.57652 1.000 47.54964 272 GLY B CA 1
ATOM 9872 C C . GLY B 1 271 ? 18.56476 -36.66856 -7.15031 1.000 45.13850 272 GLY B C 1
ATOM 9873 O O . GLY B 1 271 ? 18.54204 -35.65780 -6.44297 1.000 49.11985 272 GLY B O 1
ATOM 9876 N N . ALA B 1 272 ? 19.04268 -37.83730 -6.72605 1.000 34.19995 273 ALA B N 1
ATOM 9877 C CA . ALA B 1 272 ? 19.70485 -37.97450 -5.43900 1.000 29.51204 273 ALA B CA 1
ATOM 9878 C C . ALA B 1 272 ? 21.13315 -37.44310 -5.52341 1.000 41.60877 273 ALA B C 1
ATOM 9879 O O . ALA B 1 272 ? 21.74388 -37.39786 -6.59728 1.000 34.35787 273 ALA B O 1
ATOM 9886 N N . ILE B 1 273 ? 21.66275 -37.03789 -4.36588 1.000 30.56941 274 ILE B N 1
ATOM 9887 C CA . ILE B 1 273 ? 22.96009 -36.37826 -4.25876 1.000 28.35492 274 ILE B CA 1
ATOM 9888 C C . ILE B 1 273 ? 23.81092 -37.14214 -3.25722 1.000 30.84884 274 ILE B C 1
ATOM 9889 O O . ILE B 1 273 ? 23.38788 -37.34991 -2.11353 1.000 33.43622 274 ILE B O 1
ATOM 9905 N N . ALA B 1 274 ? 25.01405 -37.54344 -3.67245 1.000 31.22284 275 ALA B N 1
ATOM 9906 C CA . ALA B 1 274 ? 25.92583 -38.29053 -2.82076 1.000 33.06054 275 ALA B CA 1
ATOM 9907 C C . ALA B 1 274 ? 27.00846 -37.33753 -2.33119 1.000 35.25562 275 ALA B C 1
ATOM 9908 O O . ALA B 1 274 ? 27.74529 -36.77727 -3.14350 1.000 32.90883 275 ALA B O 1
ATOM 9915 N N . VAL B 1 275 ? 27.12082 -37.17884 -1.00755 1.000 33.34553 276 VAL B N 1
ATOM 9916 C CA . VAL B 1 275 ? 27.97469 -36.17029 -0.39722 1.000 28.54633 276 VAL B CA 1
ATOM 9917 C C . VAL B 1 275 ? 29.03690 -36.90225 0.38050 1.000 28.77016 276 VAL B C 1
ATOM 9918 O O . VAL B 1 275 ? 28.72359 -37.82808 1.13593 1.000 30.89812 276 VAL B O 1
ATOM 9931 N N . HIS B 1 276 ? 30.28592 -36.47866 0.21553 1.000 30.47077 277 HIS B N 1
ATOM 9932 C CA . HIS B 1 276 ? 31.36357 -37.07167 0.97654 1.000 29.89181 277 HIS B CA 1
ATOM 9933 C C . HIS B 1 276 ? 32.33129 -35.98960 1.39928 1.000 26.88757 277 HIS B C 1
ATOM 9934 O O . HIS B 1 276 ? 32.49036 -34.95633 0.73486 1.000 32.92101 277 HIS B O 1
ATOM 9948 N N . SER B 1 277 ? 32.92628 -36.23013 2.55529 1.000 24.01060 278 SER B N 1
ATOM 9949 C CA . SER B 1 277 ? 34.12400 -35.54052 2.98344 1.000 28.79646 278 SER B CA 1
ATOM 9950 C C . SER B 1 277 ? 35.15686 -36.65424 3.17955 1.000 35.42361 278 SER B C 1
ATOM 9951 O O . SER B 1 277 ? 35.07576 -37.69206 2.50902 1.000 34.76102 278 SER B O 1
ATOM 9959 N N . LYS B 1 278 ? 36.13023 -36.48196 4.06809 1.000 36.57533 279 LYS B N 1
ATOM 9960 C CA . LYS B 1 278 ? 37.06368 -37.57605 4.31756 1.000 40.68857 279 LYS B CA 1
ATOM 9961 C C . LYS B 1 278 ? 36.33112 -38.76147 4.92298 1.000 42.41290 279 LYS B C 1
ATOM 9962 O O . LYS B 1 278 ? 36.21460 -39.82085 4.29325 1.000 47.14004 279 LYS B O 1
ATOM 9981 N N . ALA B 1 279 ? 35.79106 -38.57850 6.13687 1.000 37.03733 280 ALA B N 1
ATOM 9982 C CA . ALA B 1 279 ? 35.01974 -39.61513 6.80978 1.000 37.03998 280 ALA B CA 1
ATOM 9983 C C . ALA B 1 279 ? 33.55412 -39.65399 6.38495 1.000 34.12870 280 ALA B C 1
ATOM 9984 O O . ALA B 1 279 ? 32.87696 -40.64599 6.66463 1.000 36.59174 280 ALA B O 1
ATOM 9991 N N . GLY B 1 280 ? 33.04526 -38.60647 5.73174 1.000 31.02435 281 GLY B N 1
ATOM 9992 C CA . GLY B 1 280 ? 31.62401 -38.51778 5.44297 1.000 31.12527 281 GLY B CA 1
ATOM 9993 C C . GLY B 1 280 ? 30.77082 -38.21803 6.65825 1.000 26.96808 281 GLY B C 1
ATOM 9994 O O . GLY B 1 280 ? 29.58607 -38.57101 6.68993 1.000 25.80084 281 GLY B O 1
ATOM 9998 N N . LEU B 1 281 ? 31.35138 -37.59346 7.67403 1.000 22.13550 282 LEU B N 1
ATOM 9999 C CA . LEU B 1 281 ? 30.68800 -37.36380 8.94775 1.000 18.20508 282 LEU B CA 1
ATOM 10000 C C . LEU B 1 281 ? 30.47635 -35.87042 9.24664 1.000 26.97829 282 LEU B C 1
ATOM 10001 O O . LEU B 1 281 ? 29.35738 -35.36814 9.13353 1.000 25.07128 282 LEU B O 1
ATOM 10017 N N . GLY B 1 282 ? 31.52223 -35.15777 9.66824 1.000 23.55275 283 GLY B N 1
ATOM 10018 C CA . GLY B 1 282 ? 31.39775 -33.77288 10.09936 1.000 24.68485 283 GLY B CA 1
ATOM 10019 C C . GLY B 1 282 ? 30.95581 -32.81744 9.01156 1.000 22.66435 283 GLY B C 1
ATOM 10020 O O . GLY B 1 282 ? 29.85709 -32.27253 9.10067 1.000 26.24633 283 GLY B O 1
ATOM 10024 N N . ARG B 1 283 ? 31.78899 -32.59954 7.98528 1.000 24.62184 284 ARG B N 1
ATOM 10025 C CA . ARG B 1 283 ? 31.46073 -31.63069 6.94091 1.000 29.21358 284 ARG B CA 1
ATOM 10026 C C . ARG B 1 283 ? 30.23233 -32.06201 6.15938 1.000 21.43620 284 ARG B C 1
ATOM 10027 O O . ARG B 1 283 ? 29.36393 -31.23574 5.85295 1.000 23.58764 284 ARG B O 1
ATOM 10048 N N . THR B 1 284 ? 30.14908 -33.35381 5.82027 1.000 21.63849 285 THR B N 1
ATOM 10049 C CA . THR B 1 284 ? 28.99086 -33.90274 5.11400 1.000 24.62900 285 THR B CA 1
ATOM 10050 C C . THR B 1 284 ? 27.69474 -33.73623 5.91015 1.000 27.18108 285 THR B C 1
ATOM 10051 O O . THR B 1 284 ? 26.66320 -33.31475 5.35892 1.000 20.11989 285 THR B O 1
ATOM 10062 N N . GLY B 1 285 ? 27.71517 -34.13391 7.19249 1.000 21.14387 286 GLY B N 1
ATOM 10063 C CA . GLY B 1 285 ? 26.53165 -34.00628 8.02424 1.000 18.38023 286 GLY B CA 1
ATOM 10064 C C . GLY B 1 285 ? 26.08457 -32.56165 8.14528 1.000 21.15122 286 GLY B C 1
ATOM 10065 O O . GLY B 1 285 ? 24.88682 -32.26221 8.12149 1.000 15.09692 286 GLY B O 1
ATOM 10069 N N . THR B 1 286 ? 27.04605 -31.64450 8.23313 1.000 17.66689 287 THR B N 1
ATOM 10070 C CA . THR B 1 286 ? 26.73350 -30.25512 8.49418 1.000 19.35243 287 THR B CA 1
ATOM 10071 C C . THR B 1 286 ? 25.98959 -29.64263 7.32807 1.000 17.42872 287 THR B C 1
ATOM 10072 O O . THR B 1 286 ? 24.96730 -28.98300 7.52568 1.000 16.96218 287 THR B O 1
ATOM 10083 N N . LEU B 1 287 ? 26.44598 -29.89182 6.09839 1.000 19.42002 288 LEU B N 1
ATOM 10084 C CA . LEU B 1 287 ? 25.80861 -29.25406 4.95420 1.000 20.38516 288 LEU B CA 1
ATOM 10085 C C . LEU B 1 287 ? 24.47156 -29.90197 4.61153 1.000 19.58522 288 LEU B C 1
ATOM 10086 O O . LEU B 1 287 ? 23.51342 -29.20188 4.25297 1.000 15.95044 288 LEU B O 1
ATOM 10102 N N . ILE B 1 288 ? 24.37468 -31.22292 4.71407 1.000 18.35447 289 ILE B N 1
ATOM 10103 C CA . ILE B 1 288 ? 23.06658 -31.85604 4.56247 1.000 15.30901 289 ILE B CA 1
ATOM 10104 C C . ILE B 1 288 ? 22.08897 -31.28616 5.58412 1.000 12.66270 289 ILE B C 1
ATOM 10105 O O . ILE B 1 288 ? 20.92757 -31.03495 5.25717 1.000 15.52455 289 ILE B O 1
ATOM 10121 N N . ALA B 1 289 ? 22.53902 -31.08344 6.83271 1.000 14.70432 290 ALA B N 1
ATOM 10122 C CA . ALA B 1 289 ? 21.68351 -30.49471 7.86580 1.000 14.83746 290 ALA B CA 1
ATOM 10123 C C . ALA B 1 289 ? 21.17181 -29.11680 7.45747 1.000 16.83823 290 ALA B C 1
ATOM 10124 O O . ALA B 1 289 ? 20.00292 -28.79022 7.70158 1.000 14.03876 290 ALA B O 1
ATOM 10131 N N . CYS B 1 290 ? 22.04491 -28.26998 6.88078 1.000 14.37605 291 CYS B N 1
ATOM 10132 C CA . CYS B 1 290 ? 21.62939 -26.93174 6.46534 1.000 13.35368 291 CYS B CA 1
ATOM 10133 C C . CYS B 1 290 ? 20.47448 -27.01338 5.47534 1.000 12.93236 291 CYS B C 1
ATOM 10134 O O . CYS B 1 290 ? 19.46633 -26.30556 5.62090 1.000 14.69704 291 CYS B O 1
ATOM 10142 N N . TYR B 1 291 ? 20.57542 -27.91909 4.50105 1.000 16.35873 292 TYR B N 1
ATOM 10143 C CA . TYR B 1 291 ? 19.50566 -28.12163 3.53744 1.000 16.65470 292 TYR B CA 1
ATOM 10144 C C . TYR B 1 291 ? 18.22576 -28.58134 4.22016 1.000 16.80260 292 TYR B C 1
ATOM 10145 O O . TYR B 1 291 ? 17.12350 -28.06716 3.94725 1.000 14.05577 292 TYR B O 1
ATOM 10163 N N . VAL B 1 292 ? 18.34339 -29.53863 5.12772 1.000 14.12045 293 VAL B N 1
ATOM 10164 C CA . VAL B 1 292 ? 17.13064 -30.09626 5.69512 1.000 13.82520 293 VAL B CA 1
ATOM 10165 C C . VAL B 1 292 ? 16.46684 -29.07787 6.61116 1.000 13.85850 293 VAL B C 1
ATOM 10166 O O . VAL B 1 292 ? 15.23598 -28.96956 6.65082 1.000 11.67929 293 VAL B O 1
ATOM 10179 N N . MET B 1 293 ? 17.25866 -28.30722 7.35403 1.000 12.44504 294 MET B N 1
ATOM 10180 C CA . MET B 1 293 ? 16.67012 -27.25541 8.17038 1.000 12.25266 294 MET B CA 1
ATOM 10181 C C . MET B 1 293 ? 15.98149 -26.21942 7.30248 1.000 17.15783 294 MET B C 1
ATOM 10182 O O . MET B 1 293 ? 14.85169 -25.80703 7.60521 1.000 12.18632 294 MET B O 1
ATOM 10196 N N . LYS B 1 294 ? 16.61528 -25.82912 6.18310 1.000 15.01361 295 LYS B N 1
ATOM 10197 C CA . LYS B 1 294 ? 16.01851 -24.80939 5.32245 1.000 15.82244 295 LYS B CA 1
ATOM 10198 C C . LYS B 1 294 ? 14.69644 -25.28144 4.70972 1.000 13.15133 295 LYS B C 1
ATOM 10199 O O . LYS B 1 294 ? 13.71437 -24.53037 4.69956 1.000 15.52326 295 LYS B O 1
ATOM 10218 N N . HIS B 1 295 ? 14.64341 -26.51788 4.22282 1.000 15.23618 296 HIS B N 1
ATOM 10219 C CA . HIS B 1 295 ? 13.50705 -26.98257 3.43829 1.000 13.93519 296 HIS B CA 1
ATOM 10220 C C . HIS B 1 295 ? 12.49581 -27.77115 4.22127 1.000 19.67239 296 HIS B C 1
ATOM 10221 O O . HIS B 1 295 ? 11.36780 -27.90302 3.76124 1.000 21.24711 296 HIS B O 1
ATOM 10235 N N . TYR B 1 296 ? 12.84683 -28.26859 5.39896 1.000 15.27788 297 TYR B N 1
ATOM 10236 C CA . TYR B 1 296 ? 11.91526 -29.05641 6.15862 1.000 11.29146 297 TYR B CA 1
ATOM 10237 C C . TYR B 1 296 ? 11.68417 -28.47785 7.54006 1.000 17.86464 297 TYR B C 1
ATOM 10238 O O . TYR B 1 296 ? 10.82688 -28.99354 8.27089 1.000 18.13416 297 TYR B O 1
ATOM 10256 N N . ARG B 1 297 ? 12.42966 -27.43685 7.91583 1.000 14.40350 298 ARG B N 1
ATOM 10257 C CA A ARG B 1 297 ? 12.24585 -26.75095 9.18971 0.556 16.33316 298 ARG B CA 1
ATOM 10258 C CA B ARG B 1 297 ? 12.22991 -26.75378 9.18671 0.444 16.34036 298 ARG B CA 1
ATOM 10259 C C . ARG B 1 297 ? 12.44186 -27.71112 10.36549 1.000 18.90333 298 ARG B C 1
ATOM 10260 O O . ARG B 1 297 ? 11.72906 -27.64934 11.37554 1.000 14.85744 298 ARG B O 1
ATOM 10301 N N . PHE B 1 298 ? 13.41419 -28.61700 10.23360 1.000 14.91586 299 PHE B N 1
ATOM 10302 C CA . PHE B 1 298 ? 13.95467 -29.29396 11.41134 1.000 11.01436 299 PHE B CA 1
ATOM 10303 C C . PHE B 1 298 ? 14.65858 -28.24868 12.28123 1.000 10.57422 299 PHE B C 1
ATOM 10304 O O . PHE B 1 298 ? 15.31792 -27.32886 11.77181 1.000 11.38324 299 PHE B O 1
ATOM 10321 N N . THR B 1 299 ? 14.52317 -28.37032 13.60717 1.000 11.92469 300 THR B N 1
ATOM 10322 C CA . THR B 1 299 ? 15.40090 -27.61059 14.48570 1.000 10.95094 300 THR B CA 1
ATOM 10323 C C . THR B 1 299 ? 16.80654 -28.19876 14.42606 1.000 12.23219 300 THR B C 1
ATOM 10324 O O . THR B 1 299 ? 17.02923 -29.31410 13.92707 1.000 11.18373 300 THR B O 1
ATOM 10335 N N . HIS B 1 300 ? 17.75433 -27.45823 15.00490 1.000 13.63217 301 HIS B N 1
ATOM 10336 C CA . HIS B 1 300 ? 19.14316 -27.91846 15.00678 1.000 13.79017 301 HIS B CA 1
ATOM 10337 C C . HIS B 1 300 ? 19.26871 -29.24834 15.72511 1.000 15.08140 301 HIS B C 1
ATOM 10338 O O . HIS B 1 300 ? 20.01490 -30.13498 15.27937 1.000 12.81743 301 HIS B O 1
ATOM 10352 N N . ALA B 1 301 ? 18.53568 -29.40563 16.84018 1.000 8.93295 302 ALA B N 1
ATOM 10353 C CA . ALA B 1 301 ? 18.60121 -30.63456 17.62965 1.000 13.20199 302 ALA B CA 1
ATOM 10354 C C . ALA B 1 301 ? 17.95779 -31.80761 16.92591 1.000 15.25866 302 ALA B C 1
ATOM 10355 O O . ALA B 1 301 ? 18.48121 -32.93540 17.00012 1.000 10.51626 302 ALA B O 1
ATOM 10362 N N . GLU B 1 302 ? 16.80272 -31.56752 16.26977 1.000 11.09285 303 GLU B N 1
ATOM 10363 C CA . GLU B 1 302 ? 16.12685 -32.59121 15.48907 1.000 11.64474 303 GLU B CA 1
ATOM 10364 C C . GLU B 1 302 ? 17.00121 -33.10294 14.36156 1.000 12.79992 303 GLU B C 1
ATOM 10365 O O . GLU B 1 302 ? 17.05799 -34.31081 14.12222 1.000 12.53599 303 GLU B O 1
ATOM 10377 N N . ILE B 1 303 ? 17.71616 -32.20293 13.67570 1.000 15.19526 304 ILE B N 1
ATOM 10378 C CA . ILE B 1 303 ? 18.49107 -32.62666 12.51675 1.000 12.23435 304 ILE B CA 1
ATOM 10379 C C . ILE B 1 303 ? 19.80321 -33.28434 12.94856 1.000 11.98646 304 ILE B C 1
ATOM 10380 O O . ILE B 1 303 ? 20.23580 -34.27520 12.34471 1.000 12.37229 304 ILE B O 1
ATOM 10396 N N . ILE B 1 304 ? 20.44307 -32.78370 14.00379 1.000 10.15829 305 ILE B N 1
ATOM 10397 C CA . ILE B 1 304 ? 21.62940 -33.47860 14.52011 1.000 12.23699 305 ILE B CA 1
ATOM 10398 C C . ILE B 1 304 ? 21.26774 -34.89390 14.94445 1.000 15.50270 305 ILE B C 1
ATOM 10399 O O . ILE B 1 304 ? 21.97105 -35.84916 14.61472 1.000 14.70635 305 ILE B O 1
ATOM 10415 N N . ALA B 1 305 ? 20.16578 -35.04906 15.67950 1.000 12.50176 306 ALA B N 1
ATOM 10416 C CA . ALA B 1 305 ? 19.67215 -36.36442 16.05279 1.000 11.13178 306 ALA B CA 1
ATOM 10417 C C . ALA B 1 305 ? 19.41123 -37.24921 14.84208 1.000 11.30608 306 ALA B C 1
ATOM 10418 O O . ALA B 1 305 ? 19.86317 -38.39806 14.79938 1.000 13.02870 306 ALA B O 1
ATOM 10425 N N . TRP B 1 306 ? 18.63965 -36.74063 13.85683 1.000 11.48595 307 TRP B N 1
ATOM 10426 C CA . TRP B 1 306 ? 18.21522 -37.57517 12.73902 1.000 12.27532 307 TRP B CA 1
ATOM 10427 C C . TRP B 1 306 ? 19.42491 -38.05973 11.94355 1.000 10.50434 307 TRP B C 1
ATOM 10428 O O . TRP B 1 306 ? 19.53207 -39.24891 11.61696 1.000 12.38824 307 TRP B O 1
ATOM 10449 N N . ILE B 1 307 ? 20.36375 -37.14795 11.64272 1.000 10.60566 308 ILE B N 1
ATOM 10450 C CA . ILE B 1 307 ? 21.49583 -37.52267 10.79220 1.000 15.24447 308 ILE B CA 1
ATOM 10451 C C . ILE B 1 307 ? 22.42640 -38.49144 11.52402 1.000 12.76740 308 ILE B C 1
ATOM 10452 O O . ILE B 1 307 ? 22.95330 -39.43059 10.91908 1.000 12.39424 308 ILE B O 1
ATOM 10468 N N . ARG B 1 308 ? 22.60815 -38.32187 12.84434 1.000 11.96791 309 ARG B N 1
ATOM 10469 C CA . ARG B 1 308 ? 23.41352 -39.27752 13.60482 1.000 15.37741 309 ARG B CA 1
ATOM 10470 C C . ARG B 1 308 ? 22.71989 -40.63638 13.78050 1.000 13.04681 309 ARG B C 1
ATOM 10471 O O . ARG B 1 308 ? 23.40237 -41.66764 13.85936 1.000 15.74589 309 ARG B O 1
ATOM 10492 N N . ILE B 1 309 ? 21.38335 -40.67425 13.89421 1.000 13.91066 310 ILE B N 1
ATOM 10493 C CA . ILE B 1 309 ? 20.67746 -41.95760 13.91579 1.000 12.73508 310 ILE B CA 1
ATOM 10494 C C . ILE B 1 309 ? 20.89056 -42.69166 12.59766 1.000 18.69525 310 ILE B C 1
ATOM 10495 O O . ILE B 1 309 ? 21.04620 -43.92511 12.57223 1.000 17.90188 310 ILE B O 1
ATOM 10511 N N . CYS B 1 310 ? 20.94758 -41.94273 11.48785 1.000 13.53047 311 CYS B N 1
ATOM 10512 C CA . CYS B 1 310 ? 21.20881 -42.53093 10.17067 1.000 16.35167 311 CYS B CA 1
ATOM 10513 C C . CYS B 1 310 ? 22.68349 -42.86681 9.97412 1.000 18.13414 311 CYS B C 1
ATOM 10514 O O . CYS B 1 310 ? 23.01293 -43.85250 9.29480 1.000 15.59959 311 CYS B O 1
ATOM 10522 N N . ARG B 1 311 ? 23.57249 -42.02805 10.50543 1.000 15.90756 312 ARG B N 1
ATOM 10523 C CA . ARG B 1 311 ? 25.00382 -42.11976 10.22527 1.000 17.60026 312 ARG B CA 1
ATOM 10524 C C . ARG B 1 311 ? 25.75287 -41.64469 11.45313 1.000 17.56026 312 ARG B C 1
ATOM 10525 O O . ARG B 1 311 ? 26.10276 -40.45524 11.57179 1.000 15.22243 312 ARG B O 1
ATOM 10546 N N . PRO B 1 312 ? 26.03126 -42.56176 12.39762 1.000 15.64631 313 PRO B N 1
ATOM 10547 C CA . PRO B 1 312 ? 26.66431 -42.17116 13.66321 1.000 20.02570 313 PRO B CA 1
ATOM 10548 C C . PRO B 1 312 ? 27.96791 -41.42328 13.43928 1.000 19.14274 313 PRO B C 1
ATOM 10549 O O . PRO B 1 312 ? 28.66162 -41.63123 12.43720 1.000 20.34620 313 PRO B O 1
ATOM 10560 N N . GLY B 1 313 ? 28.25069 -40.50104 14.36637 1.000 18.24038 314 GLY B N 1
ATOM 10561 C CA . GLY B 1 313 ? 29.41919 -39.63869 14.31462 1.000 23.85520 314 GLY B CA 1
ATOM 10562 C C . GLY B 1 313 ? 29.25584 -38.34710 13.54420 1.000 22.89662 314 GLY B C 1
ATOM 10563 O O . GLY B 1 313 ? 30.12670 -37.46866 13.65137 1.000 18.56226 314 GLY B O 1
ATOM 10567 N N . SER B 1 314 ? 28.17034 -38.19583 12.79111 1.000 18.19710 315 SER B N 1
ATOM 10568 C CA . SER B 1 314 ? 27.96554 -37.01966 11.94671 1.000 18.56847 315 SER B CA 1
ATOM 10569 C C . SER B 1 314 ? 27.87733 -35.73557 12.77518 1.000 14.33597 315 SER B C 1
ATOM 10570 O O . SER B 1 314 ? 27.31819 -35.72328 13.86959 1.000 15.91154 315 SER B O 1
ATOM 10578 N N . ILE B 1 315 ? 28.45454 -34.63920 12.24354 1.000 20.54733 316 ILE B N 1
ATOM 10579 C CA . ILE B 1 315 ? 28.37166 -33.25981 12.75808 1.000 21.65126 316 ILE B CA 1
ATOM 10580 C C . ILE B 1 315 ? 29.18801 -33.10557 14.02994 1.000 21.78694 316 ILE B C 1
ATOM 10581 O O . ILE B 1 315 ? 28.77975 -33.55470 15.11184 1.000 18.88287 316 ILE B O 1
ATOM 10597 N N . ILE B 1 316 ? 30.31777 -32.40405 13.92904 1.000 21.64454 317 ILE B N 1
ATOM 10598 C CA . ILE B 1 316 ? 31.39110 -32.55735 14.90290 1.000 24.24471 317 ILE B CA 1
ATOM 10599 C C . ILE B 1 316 ? 31.84579 -31.20054 15.41205 1.000 25.35804 317 ILE B C 1
ATOM 10600 O O . ILE B 1 316 ? 32.02318 -30.25099 14.63702 1.000 21.45386 317 ILE B O 1
ATOM 10616 N N . GLY B 1 317 ? 31.99436 -31.11882 16.72739 1.000 20.77373 318 GLY B N 1
ATOM 10617 C CA . GLY B 1 317 ? 32.59846 -30.00927 17.40062 1.000 21.90232 318 GLY B CA 1
ATOM 10618 C C . GLY B 1 317 ? 31.80354 -28.74224 17.19996 1.000 26.22180 318 GLY B C 1
ATOM 10619 O O . GLY B 1 317 ? 30.62741 -28.65281 17.56512 1.000 21.16922 318 GLY B O 1
ATOM 10623 N N . PRO B 1 318 ? 32.44425 -27.72012 16.62671 1.000 26.74191 319 PRO B N 1
ATOM 10624 C CA . PRO B 1 318 ? 31.76495 -26.43614 16.44827 1.000 25.32616 319 PRO B CA 1
ATOM 10625 C C . PRO B 1 318 ? 30.71425 -26.46969 15.36232 1.000 19.08580 319 PRO B C 1
ATOM 10626 O O . PRO B 1 318 ? 29.94785 -25.50907 15.24752 1.000 21.07704 319 PRO B O 1
ATOM 10637 N N . GLN B 1 319 ? 30.67847 -27.52382 14.54093 1.000 24.10846 320 GLN B N 1
ATOM 10638 C CA . GLN B 1 319 ? 29.58796 -27.68224 13.57868 1.000 23.30351 320 GLN B CA 1
ATOM 10639 C C . GLN B 1 319 ? 28.22407 -27.79980 14.27349 1.000 19.70951 320 GLN B C 1
ATOM 10640 O O . GLN B 1 319 ? 27.21694 -27.33404 13.72564 1.000 19.38266 320 GLN B O 1
ATOM 10654 N N . GLN B 1 320 ? 28.17303 -28.37714 15.48509 1.000 18.24858 321 GLN B N 1
ATOM 10655 C CA . GLN B 1 320 ? 26.91563 -28.48494 16.23506 1.000 17.47429 321 GLN B CA 1
ATOM 10656 C C . GLN B 1 320 ? 26.34276 -27.11241 16.58147 1.000 16.54322 321 GLN B C 1
ATOM 10657 O O . GLN B 1 320 ? 25.16632 -26.82307 16.32474 1.000 16.69058 321 GLN B O 1
ATOM 10671 N N . HIS B 1 321 ? 27.16769 -26.24980 17.18164 1.000 20.71444 322 HIS B N 1
ATOM 10672 C CA . HIS B 1 321 ? 26.73598 -24.90864 17.59121 1.000 23.61162 322 HIS B CA 1
ATOM 10673 C C . HIS B 1 321 ? 26.49342 -24.01342 16.39931 1.000 16.03072 322 HIS B C 1
ATOM 10674 O O . HIS B 1 321 ? 25.69491 -23.07983 16.48195 1.000 20.56322 322 HIS B O 1
ATOM 10688 N N . PHE B 1 322 ? 27.19317 -24.28542 15.30173 1.000 15.73392 323 PHE B N 1
ATOM 10689 C CA . PHE B 1 322 ? 26.95794 -23.59562 14.05227 1.000 18.40526 323 PHE B CA 1
ATOM 10690 C C . PHE B 1 322 ? 25.52689 -23.80087 13.57664 1.000 19.54919 323 PHE B C 1
ATOM 10691 O O . PHE B 1 322 ? 24.84528 -22.83923 13.18844 1.000 13.63794 323 PHE B O 1
ATOM 10708 N N . LEU B 1 323 ? 25.06267 -25.05694 13.58074 1.000 16.55465 324 LEU B N 1
ATOM 10709 C CA . LEU B 1 323 ? 23.69742 -25.34987 13.16577 1.000 16.67987 324 LEU B CA 1
ATOM 10710 C C . LEU B 1 323 ? 22.69044 -24.66522 14.08414 1.000 16.88617 324 LEU B C 1
ATOM 10711 O O . LEU B 1 323 ? 21.67360 -24.12517 13.61082 1.000 14.12555 324 LEU B O 1
ATOM 10727 N N . LYS B 1 324 ? 22.97770 -24.61311 15.39480 1.000 13.13492 325 LYS B N 1
ATOM 10728 C CA . LYS B 1 324 ? 22.09051 -23.88398 16.31190 1.000 11.04164 325 LYS B CA 1
ATOM 10729 C C . LYS B 1 324 ? 22.06402 -22.39318 15.99527 1.000 18.22930 325 LYS B C 1
ATOM 10730 O O . LYS B 1 324 ? 21.00127 -21.75747 15.97873 1.000 15.73933 325 LYS B O 1
ATOM 10749 N N . GLU B 1 325 ? 23.22490 -21.83521 15.68939 1.000 18.65182 326 GLU B N 1
ATOM 10750 C CA . GLU B 1 325 ? 23.36175 -20.40416 15.47182 1.000 20.55696 326 GLU B CA 1
ATOM 10751 C C . GLU B 1 325 ? 22.73887 -19.98524 14.14649 1.000 17.06345 326 GLU B C 1
ATOM 10752 O O . GLU B 1 325 ? 22.28245 -18.84898 14.01419 1.000 18.81516 326 GLU B O 1
ATOM 10764 N N . LYS B 1 326 ? 22.67823 -20.89970 13.17710 1.000 19.17365 327 LYS B N 1
ATOM 10765 C CA . LYS B 1 326 ? 22.15575 -20.61209 11.84768 1.000 18.87777 327 LYS B CA 1
ATOM 10766 C C . LYS B 1 326 ? 20.70535 -20.99812 11.67406 1.000 16.64946 327 LYS B C 1
ATOM 10767 O O . LYS B 1 326 ? 20.13316 -20.67095 10.62871 1.000 18.88243 327 LYS B O 1
ATOM 10786 N N . GLN B 1 327 ? 20.09305 -21.67465 12.65748 1.000 17.35151 328 GLN B N 1
ATOM 10787 C CA . GLN B 1 327 ? 18.71605 -22.16485 12.49929 1.000 15.18176 328 GLN B CA 1
ATOM 10788 C C . GLN B 1 327 ? 17.72829 -21.05478 12.10262 1.000 12.47368 328 GLN B C 1
ATOM 10789 O O . GLN B 1 327 ? 16.96336 -21.21814 11.15080 1.000 11.31497 328 GLN B O 1
ATOM 10803 N N . ALA B 1 328 ? 17.67891 -19.95795 12.85332 1.000 14.41387 329 ALA B N 1
ATOM 10804 C CA . ALA B 1 328 ? 16.69804 -18.91920 12.54640 1.000 15.00685 329 ALA B CA 1
ATOM 10805 C C . ALA B 1 328 ? 16.83595 -18.48351 11.09640 1.000 11.59669 329 ALA B C 1
ATOM 10806 O O . ALA B 1 328 ? 15.85505 -18.40975 10.35686 1.000 13.33433 329 ALA B O 1
ATOM 10813 N N . SER B 1 329 ? 18.06639 -18.18838 10.68643 1.000 14.67528 330 SER B N 1
ATOM 10814 C CA . SER B 1 329 ? 18.34905 -17.72866 9.33163 1.000 18.00269 330 SER B CA 1
ATOM 10815 C C . SER B 1 329 ? 17.99962 -18.77971 8.27669 1.000 17.11954 330 SER B C 1
ATOM 10816 O O . SER B 1 329 ? 17.45967 -18.45381 7.21154 1.000 13.13667 330 SER B O 1
ATOM 10824 N N . LEU B 1 330 ? 18.32663 -20.04271 8.52661 1.000 12.45473 331 LEU B N 1
ATOM 10825 C CA . LEU B 1 330 ? 18.05426 -21.07265 7.52375 1.000 13.16099 331 LEU B CA 1
ATOM 10826 C C . LEU B 1 330 ? 16.55871 -21.24520 7.31464 1.000 14.30407 331 LEU B C 1
ATOM 10827 O O . LEU B 1 330 ? 16.10288 -21.47816 6.18407 1.000 13.04982 331 LEU B O 1
ATOM 10843 N N . TRP B 1 331 ? 15.78981 -21.17463 8.40941 1.000 12.46261 332 TRP B N 1
ATOM 10844 C CA . TRP B 1 331 ? 14.33417 -21.24642 8.33321 1.000 14.85697 332 TRP B CA 1
ATOM 10845 C C . TRP B 1 331 ? 13.77738 -20.09224 7.50314 1.000 15.55873 332 TRP B C 1
ATOM 10846 O O . TRP B 1 331 ? 12.92540 -20.29776 6.63909 1.000 14.25221 332 TRP B O 1
ATOM 10867 N N . VAL B 1 332 ? 14.25483 -18.87116 7.76453 1.000 13.11920 333 VAL B N 1
ATOM 10868 C CA . VAL B 1 332 ? 13.81168 -17.69185 7.00423 1.000 12.88660 333 VAL B CA 1
ATOM 10869 C C . VAL B 1 332 ? 14.19303 -17.83513 5.53135 1.000 19.17641 333 VAL B C 1
ATOM 10870 O O . VAL B 1 332 ? 13.39753 -17.52008 4.64217 1.000 15.97039 333 VAL B O 1
ATOM 10883 N N . GLN B 1 333 ? 15.40450 -18.34002 5.25178 1.000 15.89753 334 GLN B N 1
ATOM 10884 C CA . GLN B 1 333 ? 15.81402 -18.59251 3.86941 1.000 18.23009 334 GLN B CA 1
ATOM 10885 C C . GLN B 1 333 ? 14.87497 -19.57603 3.18126 1.000 16.16797 334 GLN B C 1
ATOM 10886 O O . GLN B 1 333 ? 14.58702 -19.43959 1.98554 1.000 13.70035 334 GLN B O 1
ATOM 10900 N N . GLY B 1 334 ? 14.38191 -20.57366 3.91253 1.000 12.96330 335 GLY B N 1
ATOM 10901 C CA . GLY B 1 334 ? 13.37864 -21.46575 3.34302 1.000 16.70156 335 GLY B CA 1
ATOM 10902 C C . GLY B 1 334 ? 12.05604 -20.76520 3.07633 1.000 10.99905 335 GLY B C 1
ATOM 10903 O O . GLY B 1 334 ? 11.38319 -21.05018 2.08250 1.000 16.31752 335 GLY B O 1
ATOM 10907 N N . ASP B 1 335 ? 11.62737 -19.88005 3.97206 1.000 15.26553 336 ASP B N 1
ATOM 10908 C CA . ASP B 1 335 ? 10.39594 -19.14076 3.67283 1.000 14.89737 336 ASP B CA 1
ATOM 10909 C C . ASP B 1 335 ? 10.56604 -18.27976 2.42355 1.000 15.91375 336 ASP B C 1
ATOM 10910 O O . ASP B 1 335 ? 9.68300 -18.24354 1.55500 1.000 16.15600 336 ASP B O 1
ATOM 10919 N N . ILE B 1 336 ? 11.70916 -17.61324 2.29167 1.000 12.34613 337 ILE B N 1
ATOM 10920 C CA . ILE B 1 336 ? 11.94084 -16.78219 1.11570 1.000 18.36719 337 ILE B CA 1
ATOM 10921 C C . ILE B 1 336 ? 11.93159 -17.64683 -0.13793 1.000 19.18857 337 ILE B C 1
ATOM 10922 O O . ILE B 1 336 ? 11.22214 -17.35156 -1.10456 1.000 16.11724 337 ILE B O 1
ATOM 10938 N N . PHE B 1 337 ? 12.67201 -18.76550 -0.10921 1.000 16.13551 338 PHE B N 1
ATOM 10939 C CA . PHE B 1 337 ? 12.71611 -19.71072 -1.23740 1.000 16.83563 338 PHE B CA 1
ATOM 10940 C C . PHE B 1 337 ? 11.31845 -20.09122 -1.68622 1.000 14.08522 338 PHE B C 1
ATOM 10941 O O . PHE B 1 337 ? 10.98732 -20.04543 -2.87980 1.000 19.52493 338 PHE B O 1
ATOM 10958 N N . ARG B 1 338 ? 10.48578 -20.49619 -0.74199 1.000 13.80778 339 ARG B N 1
ATOM 10959 C CA . ARG B 1 338 ? 9.15721 -20.95517 -1.11363 1.000 16.43299 339 ARG B CA 1
ATOM 10960 C C . ARG B 1 338 ? 8.28904 -19.80050 -1.60048 1.000 18.12811 339 ARG B C 1
ATOM 10961 O O . ARG B 1 338 ? 7.35191 -20.01377 -2.38793 1.000 16.89903 339 ARG B O 1
ATOM 10982 N N . SER B 1 339 ? 8.58465 -18.57487 -1.15563 1.000 13.64450 340 SER B N 1
ATOM 10983 C CA . SER B 1 339 ? 7.75629 -17.43620 -1.52628 1.000 19.87703 340 SER B CA 1
ATOM 10984 C C . SER B 1 339 ? 7.96969 -17.04076 -2.97976 1.000 23.61200 340 SER B C 1
ATOM 10985 O O . SER B 1 339 ? 7.13555 -16.30002 -3.51529 1.000 20.01843 340 SER B O 1
ATOM 10993 N N . LYS B 1 340 ? 9.01100 -17.57920 -3.64540 1.000 18.27795 341 LYS B N 1
ATOM 10994 C CA . LYS B 1 340 ? 9.29718 -17.29227 -5.05248 1.000 17.79840 341 LYS B CA 1
ATOM 10995 C C . LYS B 1 340 ? 8.84482 -18.41581 -5.99658 1.000 28.00377 341 LYS B C 1
ATOM 10996 O O . LYS B 1 340 ? 9.10530 -18.34752 -7.20595 1.000 20.42497 341 LYS B O 1
ATOM 11015 N N . LEU B 1 341 ? 8.15249 -19.43588 -5.48426 1.000 18.75675 342 LEU B N 1
ATOM 11016 C CA . LEU B 1 341 ? 7.86163 -20.58872 -6.31294 1.000 18.53767 342 LEU B CA 1
ATOM 11017 C C . LEU B 1 341 ? 6.63411 -20.31884 -7.16274 1.000 18.32827 342 LEU B C 1
ATOM 11018 O O . LEU B 1 341 ? 5.89257 -19.35699 -6.94448 1.000 17.20407 342 LEU B O 1
ATOM 11034 N N . LYS B 1 342 ? 6.41054 -21.20724 -8.13050 1.000 17.21347 343 LYS B N 1
ATOM 11035 C CA . LYS B 1 342 ? 5.27024 -21.11918 -9.03753 1.000 18.99531 343 LYS B CA 1
ATOM 11036 C C . LYS B 1 342 ? 4.59160 -22.48267 -9.13143 1.000 22.13135 343 LYS B C 1
ATOM 11037 O O . LYS B 1 342 ? 4.49452 -23.09284 -10.18980 1.000 18.82134 343 LYS B O 1
ATOM 11056 N N . ASN B 1 343 ? 4.11732 -22.96673 -7.99194 1.000 22.30018 344 ASN B N 1
ATOM 11057 C CA . ASN B 1 343 ? 3.46918 -24.25830 -7.89190 1.000 21.71070 344 ASN B CA 1
ATOM 11058 C C . ASN B 1 343 ? 1.99686 -24.10158 -7.56121 1.000 25.12173 344 ASN B C 1
ATOM 11059 O O . ASN B 1 343 ? 1.54775 -23.05493 -7.09290 1.000 24.08457 344 ASN B O 1
ATOM 11070 N N . ARG B 1 344 ? 1.27113 -25.18510 -7.83374 1.000 32.57740 345 ARG B N 1
ATOM 11071 C CA . ARG B 1 344 ? -0.11994 -25.44466 -7.44290 1.000 42.54628 345 ARG B CA 1
ATOM 11072 C C . ARG B 1 344 ? -1.00450 -25.06911 -8.62338 1.000 47.23672 345 ARG B C 1
ATOM 11073 O O . ARG B 1 344 ? -0.98358 -25.77169 -9.65441 1.000 40.68599 345 ARG B O 1
#

Secondary structure (DSSP, 8-state):
-TTPEEEETTTEEEEE-SS-----SSEEEE--TTTS----SSS---PPPHHHHHHHHHHHHHHHH-STTTTSEEEEEE-S-HHHHHHHHHHHHHHHHHTS---HHHHHHHHTSSS-PPPPPB--S-SS-----B-HHHHHHHHHHHHHTTS--TTT--HHHHHHHTSGGGT-EEEEETTTEEEEEPP-SS-EEETTEEE--HHHHHHHHHHTTEEEEEE-S---S-THHHHHTT-EEEE----TT----HHHHHHHHHHHHT-SSEEEEEESSSSHHHHHHHHHHHHHHH---HHHHHHHHHHHSTT-S-THHHHHHHHHHHHHHHHHHHHHHT--/--TT-EEEETTTEEEEE-SS-PPP-SSEEEE--TTTS----SSS---PPPHHHHHHHHHHHHHHHH-STTTTSEEEEEE-S-HHHHHHHHHHHHHHHHHTS---HHHHHHHHTTSS---PPPB--SSSS---S-B-HHHHHHHHHHHHHTTS--TTT--HHHHHHHTSGGGT-EEEEETTTEEEEEPPPSS-EESSS-EE--HHHHHHHHHHTTEEEEEE-S---S-HHHHHHTT-EEEE----TTPPPPHHHHHHHHHHHHT--SEEEEEESSSSHHHHHHHHHHHHHHH---HHHHHHHHHHHSTT-S-THHHHHHHHHHHHHHHHHHHHHHT----

InterPro domains:
  IPR000387 Tyrosine-specific protein phosphatases domain [PS50056] (261-323)
  IPR003595 Protein-tyrosine phosphatase, catalytic [SM00404] (238-331)
  IPR016130 Protein-tyrosine phosphatase, active site [PS00383] (276-286)
  IPR020422 Dual specificity protein phosphatase domain [PS50054] (179-336)
  IPR020422 Dual specificity protein phosphatase domain [SM00195] (195-330)
  IPR029021 Protein-tyrosine phosphatase-like [G3DSA:3.90.190.10] (5-154)
  IPR029021 Protein-tyrosine phosphatase-like [G3DSA:3.90.190.10] (175-343)
  IPR029021 Protein-tyrosine phosphatase-like [SSF52799] (7-162)
  IPR029021 Protein-tyrosine phosphatase-like [SSF52799] (125-331)
  IPR029260 Dual specificity/tyrosine protein phosphatase, N-terminal [PF14671] (13-152)
  IPR029260 Dual specificity/tyrosine protein phosphatase, N-terminal [cd17657] (10-154)
  IPR044506 Dual-specificity phosphatase CDC14, C-terminal [cd14499] (163-336)
  IPR050561 Protein Tyrosine Phosphatase [PTHR23339] (33-496)

Nearest PDB structures (foldseek):
  1ohd-assembly1_A  TM=9.850E-01  e=6.879E-53  Homo sapiens
  1ohe-assembly1_A  TM=9.836E-01  e=3.182E-52  Homo sapiens
  6g86-assembly1_A  TM=9.398E-01  e=3.527E-38  Saccharomyces cerevisiae
  2i6o-assembly1_A  TM=7.944E-01  e=2.677E-08  Saccharolobus solfataricus
  2i6i-assembly1_A  TM=8.141E-01  e=5.427E-08  Saccharolobus solfataricus

Organism: Mus musculus (NCBI:txid10090)

Radius of gyration: 30.2 Å; Cα contacts (8 Å, |Δi|>4): 1230; chains: 2; bounding box: 77×88×63 Å

Foldseek 3Di:
DALWQDLDVLAETEEEAADDDDADQAEAEDECLPPQADDAQAPFGDQGAPLSLLVLLVVVVCLCVDPSCVRYHYYYYDYPPLSSSQNSLLSVLLSCVPPVVDQLVVSVCSVVVHPDDARAFTAFRDPDDGPPGQHSSLLSLLSNLCVVVVQDDSVPDDSVVLVQCCDQQNFNWFDLRQFAEIFGADAAADQDADPNGTGHHPVSCVVVCVVRFAQEEEEAEDDRYDPCVQVVSRHHYYYLYDDPPDAHDPVSLVVLLVVRVPDSGYYYYYYRGRAAHVLLSVLLNCCLASVDALSSSVSSRCSRPNNHHDDPSSVVSNVCNVVSPVNSVVVVVVPD/DLAQWFDLDVQAETEEEDADDDDADQAEAEDECLPPQADDALAPWGDQGAPLSLLVLLVVVVCLCPDPSCVRHHYYYYDYPPLSSVQNSLLSVLLSCVPPVVDQLVVSVCSVVVGPDDAHFFTAFRDPDDGDDGQHSSLLSLLSNLCVVVVQDDSVPDDSVVLVQCCDQVNFNWFDLRQFAEIFGADAACDQDADPNGTGHHPVSCLVVCVVRQAQEEEEAEDDRHDPCVQVVSNHHYYYQYDDPPDAHDPVSLVVLLVVRVPDDTYYYYYYRGRAAVVLLSVLLNCCLAVVDQLSSSVSSRCSRRNNHHDDCSSVVSNVCNVVSPVNSVVVVVPDDDD